Protein AF-0000000074026902 (afdb_homodimer)

Structure (mmCIF, N/CA/C/O backbone):
data_AF-0000000074026902-model_v1
#
loop_
_entity.id
_entity.type
_entity.pdbx_description
1 polymer 'adenosylhomocysteine nucleosidase'
#
loop_
_atom_site.group_PDB
_atom_site.id
_atom_site.type_symbol
_atom_site.label_atom_id
_atom_site.label_alt_id
_atom_site.label_comp_id
_atom_site.label_asym_id
_atom_site.label_entity_id
_atom_site.label_seq_id
_atom_site.pdbx_PDB_ins_code
_atom_site.Cartn_x
_atom_site.Cartn_y
_atom_site.Cartn_z
_atom_site.occupancy
_atom_site.B_iso_or_equiv
_atom_site.auth_seq_id
_atom_site.auth_comp_id
_atom_site.auth_asym_id
_atom_site.auth_atom_id
_atom_site.pdbx_PDB_model_num
ATOM 1 N N . MET A 1 1 ? 23.031 -9.477 -17.672 1 60.06 1 MET A N 1
ATOM 2 C CA . MET A 1 1 ? 21.719 -10.047 -18 1 60.06 1 MET A CA 1
ATOM 3 C C . MET A 1 1 ? 20.625 -9.453 -17.109 1 60.06 1 MET A C 1
ATOM 5 O O . MET A 1 1 ? 20.891 -9.055 -15.969 1 60.06 1 MET A O 1
ATOM 9 N N . SER A 1 2 ? 19.344 -9.203 -17.641 1 88.31 2 SER A N 1
ATOM 10 C CA . SER A 1 2 ? 18.25 -8.547 -16.922 1 88.31 2 SER A CA 1
ATOM 11 C C . SER A 1 2 ? 17.766 -9.414 -15.758 1 88.31 2 SER A C 1
ATOM 13 O O . SER A 1 2 ? 17.797 -10.641 -15.844 1 88.31 2 SER A O 1
ATOM 15 N N . ARG A 1 3 ? 17.672 -9.008 -14.617 1 96.31 3 ARG A N 1
ATOM 16 C CA . ARG A 1 3 ? 17.234 -9.703 -13.414 1 96.31 3 ARG A CA 1
ATOM 17 C C . ARG A 1 3 ? 15.727 -9.594 -13.234 1 96.31 3 ARG A C 1
ATOM 19 O O . ARG A 1 3 ? 15.164 -8.508 -13.32 1 96.31 3 ARG A O 1
ATOM 26 N N . VAL A 1 4 ? 15.062 -10.758 -13.07 1 98.62 4 VAL A N 1
ATOM 27 C CA . VAL A 1 4 ? 13.609 -10.828 -12.898 1 98.62 4 VAL A CA 1
ATOM 28 C C . VAL A 1 4 ? 13.266 -10.883 -11.414 1 98.62 4 VAL A C 1
ATOM 30 O O . VAL A 1 4 ? 13.852 -11.664 -10.664 1 98.62 4 VAL A O 1
ATOM 33 N N . GLY A 1 5 ? 12.43 -9.984 -10.953 1 98.88 5 GLY A N 1
ATOM 34 C CA . GLY A 1 5 ? 11.875 -10.109 -9.617 1 98.88 5 GLY A CA 1
ATOM 35 C C . GLY A 1 5 ? 10.641 -10.992 -9.555 1 98.88 5 GLY A C 1
ATOM 36 O O . GLY A 1 5 ? 9.703 -10.805 -10.328 1 98.88 5 GLY A O 1
ATOM 37 N N . ILE A 1 6 ? 10.633 -11.992 -8.703 1 98.88 6 ILE A N 1
ATOM 38 C CA . ILE A 1 6 ? 9.492 -12.883 -8.508 1 98.88 6 ILE A CA 1
ATOM 39 C C . ILE A 1 6 ? 8.953 -12.727 -7.086 1 98.88 6 ILE A C 1
ATOM 41 O O . ILE A 1 6 ? 9.68 -12.922 -6.113 1 98.88 6 ILE A O 1
ATOM 45 N N . ILE A 1 7 ? 7.68 -12.414 -6.98 1 98.94 7 ILE A N 1
ATOM 46 C CA . ILE A 1 7 ? 7.062 -12.094 -5.695 1 98.94 7 ILE A CA 1
ATOM 47 C C . ILE A 1 7 ? 5.945 -13.086 -5.398 1 98.94 7 ILE A C 1
ATOM 49 O O . ILE A 1 7 ? 5.086 -13.336 -6.246 1 98.94 7 ILE A O 1
ATOM 53 N N . GLY A 1 8 ? 5.902 -13.633 -4.254 1 98.81 8 GLY A N 1
ATOM 54 C CA . GLY A 1 8 ? 4.766 -14.289 -3.627 1 98.81 8 GLY A CA 1
ATOM 55 C C . GLY A 1 8 ? 4.438 -13.734 -2.254 1 98.81 8 GLY A C 1
ATOM 56 O O . GLY A 1 8 ? 5.324 -13.25 -1.547 1 98.81 8 GLY A O 1
ATOM 57 N N . ALA A 1 9 ? 3.184 -13.836 -1.858 1 98.5 9 ALA A N 1
ATOM 58 C CA . ALA A 1 9 ? 2.768 -13.219 -0.602 1 98.5 9 ALA A CA 1
ATOM 59 C C . ALA A 1 9 ? 3.018 -14.156 0.577 1 98.5 9 ALA A C 1
ATOM 61 O O . ALA A 1 9 ? 3.273 -13.703 1.695 1 98.5 9 ALA A O 1
ATOM 62 N N . MET A 1 10 ? 2.939 -15.391 0.322 1 97.75 10 MET A N 1
ATOM 63 C CA . MET A 1 10 ? 2.994 -16.391 1.389 1 97.75 10 MET A CA 1
ATOM 64 C C . MET A 1 10 ? 4.07 -17.438 1.106 1 97.75 10 MET A C 1
ATOM 66 O O . MET A 1 10 ? 4.469 -17.625 -0.044 1 97.75 10 MET A O 1
ATOM 70 N N . ASP A 1 11 ? 4.48 -18.141 2.162 1 96.75 11 ASP A N 1
ATOM 71 C CA . ASP A 1 11 ? 5.484 -19.188 2.012 1 96.75 11 ASP A CA 1
ATOM 72 C C . ASP A 1 11 ? 5.016 -20.266 1.041 1 96.75 11 ASP A C 1
ATOM 74 O O . ASP A 1 11 ? 5.797 -20.75 0.228 1 96.75 11 ASP A O 1
ATOM 78 N N . GLU A 1 12 ? 3.773 -20.578 1.116 1 93.94 12 GLU A N 1
ATOM 79 C CA . GLU A 1 12 ? 3.174 -21.594 0.251 1 93.94 12 GLU A CA 1
ATOM 80 C C . GLU A 1 12 ? 3.395 -21.25 -1.222 1 93.94 12 GLU A C 1
ATOM 82 O O . GLU A 1 12 ? 3.488 -22.156 -2.061 1 93.94 12 GLU A O 1
ATOM 87 N N . GLU A 1 13 ? 3.57 -19.969 -1.509 1 95.19 13 GLU A N 1
ATOM 88 C CA . GLU A 1 13 ? 3.629 -19.516 -2.896 1 95.19 13 GLU A CA 1
ATOM 89 C C . GLU A 1 13 ? 5.07 -19.438 -3.391 1 95.19 13 GLU A C 1
ATOM 91 O O . GLU A 1 13 ? 5.316 -19.406 -4.598 1 95.19 13 GLU A O 1
ATOM 96 N N . ILE A 1 14 ? 6.062 -19.438 -2.51 1 96.69 14 ILE A N 1
ATOM 97 C CA . ILE A 1 14 ? 7.406 -19.188 -3.021 1 96.69 14 ILE A CA 1
ATOM 98 C C . ILE A 1 14 ? 8.312 -20.375 -2.703 1 96.69 14 ILE A C 1
ATOM 100 O O . ILE A 1 14 ? 9.406 -20.484 -3.268 1 96.69 14 ILE A O 1
ATOM 104 N N . GLU A 1 15 ? 7.902 -21.219 -1.775 1 95.06 15 GLU A N 1
ATOM 105 C CA . GLU A 1 15 ? 8.781 -22.266 -1.248 1 95.06 15 GLU A CA 1
ATOM 106 C C . GLU A 1 15 ? 9.273 -23.188 -2.359 1 95.06 15 GLU A C 1
ATOM 108 O O . GLU A 1 15 ? 10.461 -23.5 -2.432 1 95.06 15 GLU A O 1
ATOM 113 N N . ILE A 1 16 ? 8.445 -23.641 -3.164 1 92.31 16 ILE A N 1
ATOM 114 C CA . ILE A 1 16 ? 8.797 -24.578 -4.223 1 92.31 16 ILE A CA 1
ATOM 115 C C . ILE A 1 16 ? 9.789 -23.922 -5.18 1 92.31 16 ILE A C 1
ATOM 117 O O . ILE A 1 16 ? 10.727 -24.578 -5.656 1 92.31 16 ILE A O 1
ATOM 121 N N . LEU A 1 17 ? 9.539 -22.625 -5.582 1 97.25 17 LEU A N 1
ATOM 122 C CA . LEU A 1 17 ? 10.477 -21.906 -6.434 1 97.25 17 LEU A CA 1
ATOM 123 C C . LEU A 1 17 ? 11.844 -21.812 -5.77 1 97.25 17 LEU A C 1
ATOM 125 O O . LEU A 1 17 ? 12.875 -22 -6.426 1 97.25 17 LEU A O 1
ATOM 129 N N . LYS A 1 18 ? 11.797 -21.531 -4.508 1 97.75 18 LYS A N 1
ATOM 130 C CA . LYS A 1 18 ? 13.031 -21.406 -3.736 1 97.75 18 LYS A CA 1
ATOM 131 C C . LYS A 1 18 ? 13.836 -22.703 -3.773 1 97.75 18 LYS A C 1
ATOM 133 O O . LYS A 1 18 ? 15.062 -22.672 -3.938 1 97.75 18 LYS A O 1
ATOM 138 N N . GLU A 1 19 ? 13.164 -23.797 -3.699 1 96.31 19 GLU A N 1
ATOM 139 C CA . GLU A 1 19 ? 13.805 -25.109 -3.684 1 96.31 19 GLU A CA 1
ATOM 140 C C . GLU A 1 19 ? 14.469 -25.406 -5.023 1 96.31 19 GLU A C 1
ATOM 142 O O . GLU A 1 19 ? 15.453 -26.141 -5.078 1 96.31 19 GLU A O 1
ATOM 147 N N . GLU A 1 20 ? 14.016 -24.844 -6.074 1 95.62 20 GLU A N 1
ATOM 148 C CA . GLU A 1 20 ? 14.516 -25.109 -7.418 1 95.62 20 GLU A CA 1
ATOM 149 C C . GLU A 1 20 ? 15.602 -24.125 -7.816 1 95.62 20 GLU A C 1
ATOM 151 O O . GLU A 1 20 ? 16.25 -24.281 -8.859 1 95.62 20 GLU A O 1
ATOM 156 N N . MET A 1 21 ? 15.859 -23.172 -7.016 1 96.75 21 MET A N 1
ATOM 157 C CA . MET A 1 21 ? 16.766 -22.078 -7.316 1 96.75 21 MET A CA 1
ATOM 158 C C . MET A 1 21 ? 18.203 -22.438 -6.941 1 96.75 21 MET A C 1
ATOM 160 O O . MET A 1 21 ? 18.422 -23.188 -5.992 1 96.75 21 MET A O 1
ATOM 164 N N . ASN A 1 22 ? 19.141 -21.969 -7.75 1 98.06 22 ASN A N 1
ATOM 165 C CA . ASN A 1 22 ? 20.531 -21.828 -7.297 1 98.06 22 ASN A CA 1
ATOM 166 C C . ASN A 1 22 ? 20.766 -20.484 -6.617 1 98.06 22 ASN A C 1
ATOM 168 O O . ASN A 1 22 ? 21.062 -19.5 -7.277 1 98.06 22 ASN A O 1
ATOM 172 N N . ILE A 1 23 ? 20.672 -20.469 -5.289 1 98.44 23 ILE A N 1
ATOM 173 C CA . ILE A 1 23 ? 20.75 -19.234 -4.52 1 98.44 23 ILE A CA 1
ATOM 174 C C . ILE A 1 23 ? 22.219 -18.812 -4.355 1 98.44 23 ILE A C 1
ATOM 176 O O . ILE A 1 23 ? 23.031 -19.594 -3.85 1 98.44 23 ILE A O 1
ATOM 180 N N . LYS A 1 24 ? 22.516 -17.625 -4.703 1 98.5 24 LYS A N 1
ATOM 181 C CA . LYS A 1 24 ? 23.891 -17.125 -4.617 1 98.5 24 LYS A CA 1
ATOM 182 C C . LYS A 1 24 ? 24.047 -16.188 -3.424 1 98.5 24 LYS A C 1
ATOM 184 O O . LYS A 1 24 ? 25.141 -16.078 -2.854 1 98.5 24 LYS A O 1
ATOM 189 N N . GLU A 1 25 ? 22.984 -15.484 -3.119 1 98.5 25 GLU A N 1
ATOM 190 C CA . GLU A 1 25 ? 23.016 -14.492 -2.047 1 98.5 25 GLU A CA 1
ATOM 191 C C . GLU A 1 25 ? 21.641 -14.312 -1.418 1 98.5 25 GLU A C 1
ATOM 193 O O . GLU A 1 25 ? 20.625 -14.422 -2.104 1 98.5 25 GLU A O 1
ATOM 198 N N . ILE A 1 26 ? 21.625 -14.164 -0.133 1 98.75 26 ILE A N 1
ATOM 199 C CA . ILE A 1 26 ? 20.406 -13.758 0.571 1 98.75 26 ILE A CA 1
ATOM 200 C C . ILE A 1 26 ? 20.609 -12.367 1.179 1 98.75 26 ILE A C 1
ATOM 202 O O . ILE A 1 26 ? 21.547 -12.148 1.945 1 98.75 26 ILE A O 1
ATOM 206 N N . VAL A 1 27 ? 19.766 -11.422 0.8 1 98.62 27 VAL A N 1
ATOM 207 C CA . VAL A 1 27 ? 19.797 -10.07 1.352 1 98.62 27 VAL A CA 1
ATOM 208 C C . VAL A 1 27 ? 18.531 -9.812 2.162 1 98.62 27 VAL A C 1
ATOM 210 O O . VAL A 1 27 ? 17.422 -10.055 1.687 1 98.62 27 VAL A O 1
ATOM 213 N N . SER A 1 28 ? 18.703 -9.328 3.377 1 98.69 28 SER A N 1
ATOM 214 C CA . SER A 1 28 ? 17.562 -9.023 4.23 1 98.69 28 SER A CA 1
ATOM 215 C C . SER A 1 28 ? 17.312 -7.523 4.32 1 98.69 28 SER A C 1
ATOM 217 O O . SER A 1 28 ? 18.219 -6.766 4.676 1 98.69 28 SER A O 1
ATOM 219 N N . MET A 1 29 ? 16.188 -7.082 3.895 1 98.56 29 MET A N 1
ATOM 220 C CA . MET A 1 29 ? 15.734 -5.695 3.969 1 98.56 29 MET A CA 1
ATOM 221 C C . MET A 1 29 ? 14.258 -5.621 4.34 1 98.56 29 MET A C 1
ATOM 223 O O . MET A 1 29 ? 13.453 -6.434 3.875 1 98.56 29 MET A O 1
ATOM 227 N N . ALA A 1 30 ? 13.852 -4.656 5.164 1 98.56 30 ALA A N 1
ATOM 228 C CA . ALA A 1 30 ? 12.453 -4.387 5.5 1 98.56 30 ALA A CA 1
ATOM 229 C C . ALA A 1 30 ? 11.758 -5.648 5.992 1 98.56 30 ALA A C 1
ATOM 231 O O . ALA A 1 30 ? 10.641 -5.961 5.559 1 98.56 30 ALA A O 1
ATOM 232 N N . ASN A 1 31 ? 12.414 -6.418 6.715 1 98 31 ASN A N 1
ATOM 233 C CA . ASN A 1 31 ? 11.914 -7.633 7.344 1 98 31 ASN A CA 1
ATOM 234 C C . ASN A 1 31 ? 11.578 -8.703 6.312 1 98 31 ASN A C 1
ATOM 236 O O . ASN A 1 31 ? 10.648 -9.492 6.508 1 98 31 ASN A O 1
ATOM 240 N N . MET A 1 32 ? 12.211 -8.641 5.141 1 98.62 32 MET A N 1
ATOM 241 C CA . MET A 1 32 ? 12.055 -9.648 4.098 1 98.62 32 MET A CA 1
ATOM 242 C C . MET A 1 32 ? 13.406 -10.203 3.658 1 98.62 32 MET A C 1
ATOM 244 O O . MET A 1 32 ? 14.391 -9.469 3.623 1 98.62 32 MET A O 1
ATOM 248 N N . ASP A 1 33 ? 13.43 -11.43 3.346 1 98.69 33 ASP A N 1
ATOM 249 C CA . ASP A 1 33 ? 14.602 -12.055 2.73 1 98.69 33 ASP A CA 1
ATOM 250 C C . ASP A 1 33 ? 14.461 -12.109 1.212 1 98.69 33 ASP A C 1
ATOM 252 O O . ASP A 1 33 ? 13.477 -12.648 0.695 1 98.69 33 ASP A O 1
ATOM 256 N N . PHE A 1 34 ? 15.406 -11.531 0.561 1 98.88 34 PHE A N 1
ATOM 257 C CA . PHE A 1 34 ? 15.484 -11.594 -0.895 1 98.88 34 PHE A CA 1
ATOM 258 C C . PHE A 1 34 ? 16.516 -12.625 -1.34 1 98.88 34 PHE A C 1
ATOM 260 O O . PHE A 1 34 ? 17.703 -12.492 -1.047 1 98.88 34 PHE A O 1
ATOM 267 N N . TYR A 1 35 ? 16.078 -13.633 -2.037 1 98.88 35 TYR A N 1
ATOM 268 C CA . TYR A 1 35 ? 16.938 -14.695 -2.539 1 98.88 35 TYR A CA 1
ATOM 269 C C . TYR A 1 35 ? 17.422 -14.383 -3.947 1 98.88 35 TYR A C 1
ATOM 271 O O . TYR A 1 35 ? 16.656 -14.469 -4.91 1 98.88 35 TYR A O 1
ATOM 279 N N . ILE A 1 36 ? 18.672 -14.055 -4.039 1 98.75 36 ILE A N 1
ATOM 280 C CA . ILE A 1 36 ? 19.281 -13.664 -5.309 1 98.75 36 ILE A CA 1
ATOM 281 C C . ILE A 1 36 ? 20.016 -14.859 -5.91 1 98.75 36 ILE A C 1
ATOM 283 O O . ILE A 1 36 ? 20.844 -15.484 -5.238 1 98.75 36 ILE A O 1
ATOM 287 N N . GLY A 1 37 ? 19.719 -15.188 -7.137 1 98.31 37 GLY A N 1
ATOM 288 C CA . GLY A 1 37 ? 20.375 -16.312 -7.785 1 98.31 37 GLY A CA 1
ATOM 289 C C . GLY A 1 37 ? 19.828 -16.609 -9.172 1 98.31 37 GLY A C 1
ATOM 290 O O . GLY A 1 37 ? 19.609 -15.68 -9.961 1 98.31 37 GLY A O 1
ATOM 291 N N . GLU A 1 38 ? 19.734 -17.953 -9.438 1 97.88 38 GLU A N 1
ATOM 292 C CA . GLU A 1 38 ? 19.312 -18.375 -10.773 1 97.88 38 GLU A CA 1
ATOM 293 C C . GLU A 1 38 ? 18.219 -19.438 -10.688 1 97.88 38 GLU A C 1
ATOM 295 O O . GLU A 1 38 ? 18.234 -20.297 -9.789 1 97.88 38 GLU A O 1
ATOM 300 N N . LEU A 1 39 ? 17.328 -19.328 -11.586 1 96.62 39 LEU A N 1
ATOM 301 C CA . LEU A 1 39 ? 16.312 -20.344 -11.844 1 96.62 39 LEU A CA 1
ATOM 302 C C . LEU A 1 39 ? 16.156 -20.594 -13.336 1 96.62 39 LEU A C 1
ATOM 304 O O . LEU A 1 39 ? 15.883 -19.672 -14.102 1 96.62 39 LEU A O 1
ATOM 308 N N . ASN A 1 40 ? 16.406 -21.781 -13.82 1 92.31 40 ASN A N 1
ATOM 309 C CA . ASN A 1 40 ? 16.406 -22.125 -15.234 1 92.31 40 ASN A CA 1
ATOM 310 C C . ASN A 1 40 ? 17.312 -21.219 -16.047 1 92.31 40 ASN A C 1
ATOM 312 O O . ASN A 1 40 ? 16.891 -20.672 -17.078 1 92.31 40 ASN A O 1
ATOM 316 N N . GLN A 1 41 ? 18.453 -20.906 -15.5 1 91.44 41 GLN A N 1
ATOM 317 C CA . GLN A 1 41 ? 19.531 -20.156 -16.141 1 91.44 41 GLN A CA 1
ATOM 318 C C . GLN A 1 41 ? 19.156 -18.672 -16.281 1 91.44 41 GLN A C 1
ATOM 320 O O . GLN A 1 41 ? 19.766 -17.953 -17.062 1 91.44 41 GLN A O 1
ATOM 325 N N . ARG A 1 42 ? 18.156 -18.312 -15.57 1 95.75 42 ARG A N 1
ATOM 326 C CA . ARG A 1 42 ? 17.766 -16.906 -15.539 1 95.75 42 ARG A CA 1
ATOM 327 C C . ARG A 1 42 ? 18.109 -16.266 -14.203 1 95.75 42 ARG A C 1
ATOM 329 O O . ARG A 1 42 ? 17.922 -16.891 -13.148 1 95.75 42 ARG A O 1
ATOM 336 N N . ASN A 1 43 ? 18.672 -15.109 -14.242 1 97.75 43 ASN A N 1
ATOM 337 C CA . ASN A 1 43 ? 18.922 -14.352 -13.016 1 97.75 43 ASN A CA 1
ATOM 338 C C . ASN A 1 43 ? 17.625 -13.844 -12.398 1 97.75 43 ASN A C 1
ATOM 340 O O . ASN A 1 43 ? 16.875 -13.094 -13.031 1 97.75 43 ASN A O 1
ATOM 344 N N . ILE A 1 44 ? 17.406 -14.25 -11.133 1 98.5 44 ILE A N 1
ATOM 345 C CA . ILE A 1 44 ? 16.156 -13.828 -10.508 1 98.5 44 ILE A CA 1
ATOM 346 C C . ILE A 1 44 ? 16.422 -13.359 -9.086 1 98.5 44 ILE A C 1
ATOM 348 O O . ILE A 1 44 ? 17.484 -13.617 -8.523 1 98.5 44 ILE A O 1
ATOM 352 N N . VAL A 1 45 ? 15.508 -12.586 -8.531 1 98.88 45 VAL A N 1
ATOM 353 C CA . VAL A 1 45 ? 15.336 -12.328 -7.105 1 98.88 45 VAL A CA 1
ATOM 354 C C . VAL A 1 45 ? 13.969 -12.82 -6.652 1 98.88 45 VAL A C 1
ATOM 356 O O . VAL A 1 45 ? 12.938 -12.367 -7.16 1 98.88 45 VAL A O 1
ATOM 359 N N . LEU A 1 46 ? 13.945 -13.781 -5.762 1 98.88 46 LEU A N 1
ATOM 360 C CA . LEU A 1 46 ? 12.711 -14.344 -5.215 1 98.88 46 LEU A CA 1
ATOM 361 C C . LEU A 1 46 ? 12.438 -13.805 -3.816 1 98.88 46 LEU A C 1
ATOM 363 O O . LEU A 1 46 ? 13.352 -13.695 -2.996 1 98.88 46 LEU A O 1
ATOM 367 N N . VAL A 1 47 ? 11.141 -13.492 -3.562 1 98.94 47 VAL A N 1
ATOM 368 C CA . VAL A 1 47 ? 10.867 -12.906 -2.252 1 98.94 47 VAL A CA 1
ATOM 369 C C . VAL A 1 47 ? 9.43 -13.219 -1.842 1 98.94 47 VAL A C 1
ATOM 371 O O . VAL A 1 47 ? 8.531 -13.258 -2.686 1 98.94 47 VAL A O 1
ATOM 374 N N . ARG A 1 48 ? 9.234 -13.461 -0.554 1 98.81 48 ARG A N 1
ATOM 375 C CA . ARG A 1 48 ? 7.93 -13.438 0.093 1 98.81 48 ARG A CA 1
ATOM 376 C C . ARG A 1 48 ? 7.613 -12.047 0.64 1 98.81 48 ARG A C 1
ATOM 378 O O . ARG A 1 48 ? 8.219 -11.609 1.623 1 98.81 48 ARG A O 1
ATOM 385 N N . CYS A 1 49 ? 6.656 -11.438 0.069 1 98.75 49 CYS A N 1
ATOM 386 C CA . CYS A 1 49 ? 6.484 -10.023 0.387 1 98.75 49 CYS A CA 1
ATOM 387 C C . CYS A 1 49 ? 5.598 -9.844 1.612 1 98.75 49 CYS A C 1
ATOM 389 O O . CYS A 1 49 ? 5.566 -8.766 2.209 1 98.75 49 CYS A O 1
ATOM 391 N N . GLY A 1 50 ? 4.812 -10.891 2.021 1 98.56 50 GLY A N 1
ATOM 392 C CA . GLY A 1 50 ? 3.781 -10.727 3.035 1 98.56 50 GLY A CA 1
ATOM 393 C C . GLY A 1 50 ? 2.424 -10.375 2.457 1 98.56 50 GLY A C 1
ATOM 394 O O . GLY A 1 50 ? 2.311 -10.07 1.268 1 98.56 50 GLY A O 1
ATOM 395 N N . ILE A 1 51 ? 1.438 -10.391 3.301 1 98.81 51 ILE A N 1
ATOM 396 C CA . ILE A 1 51 ? 0.058 -10.281 2.844 1 98.81 51 ILE A CA 1
ATOM 397 C C . ILE A 1 51 ? -0.37 -8.812 2.85 1 98.81 51 ILE A C 1
ATOM 399 O O . ILE A 1 51 ? -0.066 -8.078 3.789 1 98.81 51 ILE A O 1
ATOM 403 N N . GLY A 1 52 ? -1.037 -8.406 1.786 1 98.88 52 GLY A N 1
ATOM 404 C CA . GLY A 1 52 ? -1.646 -7.082 1.77 1 98.88 52 GLY A CA 1
ATOM 405 C C . GLY A 1 52 ? -0.942 -6.113 0.841 1 98.88 52 GLY A C 1
ATOM 406 O O . GLY A 1 52 ? 0.215 -6.328 0.472 1 98.88 52 GLY A O 1
ATOM 407 N N . LYS A 1 53 ? -1.613 -4.992 0.545 1 98.94 53 LYS A N 1
ATOM 408 C CA . LYS A 1 53 ? -1.189 -4.027 -0.465 1 98.94 53 LYS A CA 1
ATOM 409 C C . LYS A 1 53 ? 0.08 -3.301 -0.031 1 98.94 53 LYS A C 1
ATOM 411 O O . LYS A 1 53 ? 0.996 -3.107 -0.833 1 98.94 53 LYS A O 1
ATOM 416 N N . VAL A 1 54 ? 0.17 -2.934 1.271 1 98.94 54 VAL A N 1
ATOM 417 C CA . VAL A 1 54 ? 1.312 -2.15 1.729 1 98.94 54 VAL A CA 1
ATOM 418 C C . VAL A 1 54 ? 2.576 -3.01 1.693 1 98.94 54 VAL A C 1
ATOM 420 O O . VAL A 1 54 ? 3.609 -2.582 1.175 1 98.94 54 VAL A O 1
ATOM 423 N N . ASN A 1 55 ? 2.494 -4.238 2.18 1 98.94 55 ASN A N 1
ATOM 424 C CA . ASN A 1 55 ? 3.631 -5.152 2.1 1 98.94 55 ASN A CA 1
ATOM 425 C C . ASN A 1 55 ? 4.09 -5.352 0.658 1 98.94 55 ASN A C 1
ATOM 427 O O . ASN A 1 55 ? 5.285 -5.312 0.37 1 98.94 55 ASN A O 1
ATOM 431 N N . ALA A 1 56 ? 3.146 -5.574 -0.209 1 98.94 56 ALA A N 1
ATOM 432 C CA . ALA A 1 56 ? 3.449 -5.82 -1.617 1 98.94 56 ALA A CA 1
ATOM 433 C C . ALA A 1 56 ? 4.129 -4.609 -2.252 1 98.94 56 ALA A C 1
ATOM 435 O O . ALA A 1 56 ? 5.07 -4.758 -3.033 1 98.94 56 ALA A O 1
ATOM 436 N N . ALA A 1 57 ? 3.621 -3.404 -1.898 1 98.94 57 ALA A N 1
ATOM 437 C CA . ALA A 1 57 ? 4.172 -2.172 -2.455 1 98.94 57 ALA A CA 1
ATOM 438 C C . ALA A 1 57 ? 5.613 -1.96 -1.997 1 98.94 57 ALA A C 1
ATOM 440 O O . ALA A 1 57 ? 6.488 -1.652 -2.807 1 98.94 57 ALA A O 1
ATOM 441 N N . VAL A 1 58 ? 5.871 -2.137 -0.703 1 98.94 58 VAL A N 1
ATOM 442 C CA . VAL A 1 58 ? 7.207 -1.968 -0.141 1 98.94 58 VAL A CA 1
ATOM 443 C C . VAL A 1 58 ? 8.172 -2.947 -0.802 1 98.94 58 VAL A C 1
ATOM 445 O O . VAL A 1 58 ? 9.242 -2.553 -1.274 1 98.94 58 VAL A O 1
ATOM 448 N N . CYS A 1 59 ? 7.773 -4.191 -0.911 1 98.94 59 CYS A N 1
ATOM 449 C CA . CYS A 1 59 ? 8.578 -5.25 -1.504 1 98.94 59 CYS A CA 1
ATOM 450 C C . CYS A 1 59 ? 8.922 -4.93 -2.955 1 98.94 59 CYS A C 1
ATOM 452 O O . CYS A 1 59 ? 10.078 -5.012 -3.357 1 98.94 59 CYS A O 1
ATOM 454 N N . THR A 1 60 ? 7.895 -4.574 -3.709 1 98.94 60 THR A N 1
ATOM 455 C CA . THR A 1 60 ? 8.078 -4.281 -5.129 1 98.94 60 THR A CA 1
ATOM 456 C C . THR A 1 60 ? 9.031 -3.109 -5.32 1 98.94 60 THR A C 1
ATOM 458 O O . THR A 1 60 ? 9.914 -3.154 -6.184 1 98.94 60 THR A O 1
ATOM 461 N N . GLN A 1 61 ? 8.891 -2.094 -4.484 1 98.94 61 GLN A N 1
ATOM 462 C CA . GLN A 1 61 ? 9.75 -0.92 -4.605 1 98.94 61 GLN A CA 1
ATOM 463 C C . GLN A 1 61 ? 11.203 -1.266 -4.289 1 98.94 61 GLN A C 1
ATOM 465 O O . GLN A 1 61 ? 12.125 -0.72 -4.902 1 98.94 61 GLN A O 1
ATOM 470 N N . ILE A 1 62 ? 11.445 -2.152 -3.334 1 98.94 62 ILE A N 1
ATOM 471 C CA . ILE A 1 62 ? 12.797 -2.588 -3.012 1 98.94 62 ILE A CA 1
ATOM 472 C C . ILE A 1 62 ? 13.398 -3.328 -4.203 1 98.94 62 ILE A C 1
ATOM 474 O O . ILE A 1 62 ? 14.539 -3.059 -4.602 1 98.94 62 ILE A O 1
ATOM 478 N N . LEU A 1 63 ? 12.625 -4.254 -4.781 1 98.94 63 LEU A N 1
ATOM 479 C CA . LEU A 1 63 ? 13.094 -5.012 -5.938 1 98.94 63 LEU A CA 1
ATOM 480 C C . LEU A 1 63 ? 13.539 -4.078 -7.059 1 98.94 63 LEU A C 1
ATOM 482 O O . LEU A 1 63 ? 14.586 -4.289 -7.668 1 98.94 63 LEU A O 1
ATOM 486 N N . ILE A 1 64 ? 12.766 -3.025 -7.293 1 98.81 64 ILE A N 1
ATOM 487 C CA . ILE A 1 64 ? 13.023 -2.111 -8.406 1 98.81 64 ILE A CA 1
ATOM 488 C C . ILE A 1 64 ? 14.148 -1.15 -8.031 1 98.81 64 ILE A C 1
ATOM 490 O O . ILE A 1 64 ? 15.133 -1.033 -8.766 1 98.81 64 ILE A O 1
ATOM 494 N N . GLY A 1 65 ? 14.062 -0.512 -6.883 1 98.44 65 GLY A N 1
ATOM 495 C CA . GLY A 1 65 ? 14.914 0.613 -6.547 1 98.44 65 GLY A CA 1
ATOM 496 C C . GLY A 1 65 ? 16.25 0.192 -5.938 1 98.44 65 GLY A C 1
ATOM 497 O O . GLY A 1 65 ? 17.234 0.909 -6.055 1 98.44 65 GLY A O 1
ATOM 498 N N . GLN A 1 66 ? 16.297 -0.927 -5.262 1 98.5 66 GLN A N 1
ATOM 499 C CA . GLN A 1 66 ? 17.5 -1.298 -4.527 1 98.5 66 GLN A CA 1
ATOM 500 C C . GLN A 1 66 ? 18.156 -2.535 -5.133 1 98.5 66 GLN A C 1
ATOM 502 O O . GLN A 1 66 ? 19.359 -2.744 -4.98 1 98.5 66 GLN A O 1
ATOM 507 N N . LEU A 1 67 ? 17.344 -3.373 -5.812 1 98.62 67 LEU A N 1
ATOM 508 C CA . LEU A 1 67 ? 17.906 -4.605 -6.348 1 98.62 67 LEU A CA 1
ATOM 509 C C . LEU A 1 67 ? 17.906 -4.59 -7.871 1 98.62 67 LEU A C 1
ATOM 511 O O . LEU A 1 67 ? 18.359 -5.547 -8.508 1 98.62 67 LEU A O 1
ATOM 515 N N . ASP A 1 68 ? 17.344 -3.57 -8.508 1 97.88 68 ASP A N 1
ATOM 516 C CA . ASP A 1 68 ? 17.469 -3.227 -9.914 1 97.88 68 ASP A CA 1
ATOM 517 C C . ASP A 1 68 ? 16.891 -4.332 -10.805 1 97.88 68 ASP A C 1
ATOM 519 O O . ASP A 1 68 ? 17.531 -4.754 -11.773 1 97.88 68 ASP A O 1
ATOM 523 N N . VAL A 1 69 ? 15.805 -4.859 -10.477 1 98.62 69 VAL A N 1
ATOM 524 C CA . VAL A 1 69 ? 15.164 -5.84 -11.344 1 98.62 69 VAL A CA 1
ATOM 525 C C . VAL A 1 69 ? 14.578 -5.141 -12.57 1 98.62 69 VAL A C 1
ATOM 527 O O . VAL A 1 69 ? 14.242 -3.953 -12.516 1 98.62 69 VAL A O 1
ATOM 530 N N . SER A 1 70 ? 14.422 -5.891 -13.633 1 97.69 70 SER A N 1
ATOM 531 C CA . SER A 1 70 ? 13.984 -5.293 -14.891 1 97.69 70 SER A CA 1
ATOM 532 C C . SER A 1 70 ? 12.516 -5.586 -15.164 1 97.69 70 SER A C 1
ATOM 534 O O . SER A 1 70 ? 11.891 -4.938 -16 1 97.69 70 SER A O 1
ATOM 536 N N . CYS A 1 71 ? 11.969 -6.555 -14.508 1 98.44 71 CYS A N 1
ATOM 537 C CA . CYS A 1 71 ? 10.547 -6.875 -14.586 1 98.44 71 CYS A CA 1
ATOM 538 C C . CYS A 1 71 ? 10.094 -7.641 -13.352 1 98.44 71 CYS A C 1
ATOM 540 O O . CYS A 1 71 ? 10.922 -8.125 -12.578 1 98.44 71 CYS A O 1
ATOM 542 N N . ILE A 1 72 ? 8.805 -7.707 -13.18 1 98.88 72 ILE A N 1
ATOM 543 C CA . ILE A 1 72 ? 8.234 -8.336 -11.992 1 98.88 72 ILE A CA 1
ATOM 544 C C . ILE A 1 72 ? 7.234 -9.406 -12.414 1 98.88 72 ILE A C 1
ATOM 546 O O . ILE A 1 72 ? 6.387 -9.172 -13.273 1 98.88 72 ILE A O 1
ATOM 550 N N . ILE A 1 73 ? 7.363 -10.57 -11.883 1 98.88 73 ILE A N 1
ATOM 551 C CA . ILE A 1 73 ? 6.363 -11.633 -11.953 1 98.88 73 ILE A CA 1
ATOM 552 C C . ILE A 1 73 ? 5.785 -11.891 -10.562 1 98.88 73 ILE A C 1
ATOM 554 O O . ILE A 1 73 ? 6.523 -12.164 -9.617 1 98.88 73 ILE A O 1
ATOM 558 N N . ASN A 1 74 ? 4.531 -11.734 -10.438 1 98.94 74 ASN A N 1
ATOM 559 C CA . ASN A 1 74 ? 3.842 -12.102 -9.203 1 98.94 74 ASN A CA 1
ATOM 560 C C . ASN A 1 74 ? 3.107 -13.43 -9.352 1 98.94 74 ASN A C 1
ATOM 562 O O . ASN A 1 74 ? 2.348 -13.625 -10.305 1 98.94 74 ASN A O 1
ATOM 566 N N . THR A 1 75 ? 3.383 -14.312 -8.477 1 98.75 75 THR A N 1
ATOM 567 C CA . THR A 1 75 ? 2.781 -15.641 -8.492 1 98.75 75 THR A CA 1
ATOM 568 C C . THR A 1 75 ? 2.01 -15.906 -7.203 1 98.75 75 THR A C 1
ATOM 570 O O . THR A 1 75 ? 2.416 -15.461 -6.129 1 98.75 75 THR A O 1
ATOM 573 N N . GLY A 1 76 ? 0.913 -16.578 -7.34 1 98.38 76 GLY A N 1
ATOM 574 C CA . GLY A 1 76 ? 0.135 -16.906 -6.156 1 98.38 76 GLY A CA 1
ATOM 575 C C . GLY A 1 76 ? -1.253 -17.422 -6.48 1 98.38 76 GLY A C 1
ATOM 576 O O . GLY A 1 76 ? -1.473 -18.016 -7.543 1 98.38 76 GLY A O 1
ATOM 577 N N . VAL A 1 77 ? -2.186 -17.328 -5.473 1 98.69 77 VAL A N 1
ATOM 578 C CA . VAL A 1 77 ? -3.529 -17.891 -5.582 1 98.69 77 VAL A CA 1
ATOM 579 C C . VAL A 1 77 ? -4.562 -16.766 -5.5 1 98.69 77 VAL A C 1
ATOM 581 O O . VAL A 1 77 ? -4.227 -15.633 -5.141 1 98.69 77 VAL A O 1
ATOM 584 N N . ALA A 1 78 ? -5.785 -17.031 -5.895 1 98.62 78 ALA A N 1
ATOM 585 C CA . ALA A 1 78 ? -6.848 -16.031 -5.926 1 98.62 78 ALA A CA 1
ATOM 586 C C . ALA A 1 78 ? -8.219 -16.688 -5.801 1 98.62 78 ALA A C 1
ATOM 588 O O . ALA A 1 78 ? -8.344 -17.906 -5.859 1 98.62 78 ALA A O 1
ATOM 589 N N . GLY A 1 79 ? -9.18 -15.859 -5.516 1 98.75 79 GLY A N 1
ATOM 590 C CA . GLY A 1 79 ? -10.57 -16.281 -5.566 1 98.75 79 GLY A CA 1
ATOM 591 C C . GLY A 1 79 ? -11.211 -16.062 -6.922 1 98.75 79 GLY A C 1
ATOM 592 O O . GLY A 1 79 ? -11.055 -14.992 -7.52 1 98.75 79 GLY A O 1
ATOM 593 N N . ALA A 1 80 ? -11.953 -17.016 -7.332 1 98.69 80 ALA A N 1
ATOM 594 C CA . ALA A 1 80 ? -12.633 -16.938 -8.625 1 98.69 80 ALA A CA 1
ATOM 595 C C . ALA A 1 80 ? -13.836 -16 -8.555 1 98.69 80 ALA A C 1
ATOM 597 O O . ALA A 1 80 ? -14.75 -16.219 -7.754 1 98.69 80 ALA A O 1
ATOM 598 N N . VAL A 1 81 ? -13.836 -14.992 -9.367 1 98.56 81 VAL A N 1
ATOM 599 C CA . VAL A 1 81 ? -14.938 -14.039 -9.438 1 98.56 81 VAL A CA 1
ATOM 600 C C . VAL A 1 81 ? -15.797 -14.328 -10.672 1 98.56 81 VAL A C 1
ATOM 602 O O . VAL A 1 81 ? -17.031 -14.375 -10.578 1 98.56 81 VAL A O 1
ATOM 605 N N . ASN A 1 82 ? -15.094 -14.469 -11.789 1 97.5 82 ASN A N 1
ATOM 606 C CA . ASN A 1 82 ? -15.766 -14.805 -13.039 1 97.5 82 ASN A CA 1
ATOM 607 C C . ASN A 1 82 ? -16.438 -16.172 -12.969 1 97.5 82 ASN A C 1
ATOM 609 O O . ASN A 1 82 ? -15.812 -17.141 -12.531 1 97.5 82 ASN A O 1
ATOM 613 N N . GLN A 1 83 ? -17.594 -16.328 -13.477 1 94.81 83 GLN A N 1
ATOM 614 C CA . GLN A 1 83 ? -18.406 -17.516 -13.336 1 94.81 83 GLN A CA 1
ATOM 615 C C . GLN A 1 83 ? -17.828 -18.688 -14.133 1 94.81 83 GLN A C 1
ATOM 617 O O . GLN A 1 83 ? -18.125 -19.844 -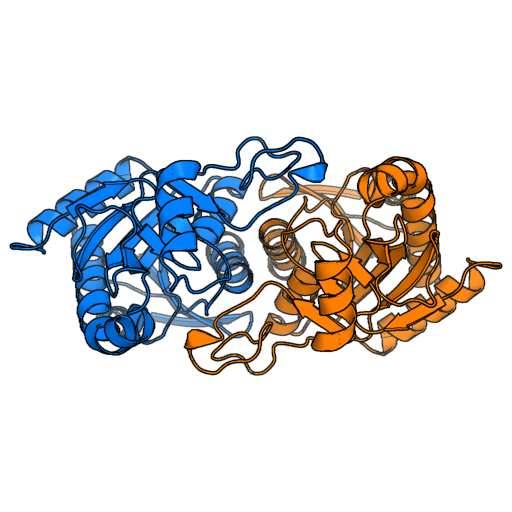13.852 1 94.81 83 GLN A O 1
ATOM 622 N N . GLU A 1 84 ? -17.062 -18.422 -15.047 1 96.38 84 GLU A N 1
ATOM 623 C CA . GLU A 1 84 ? -16.5 -19.469 -15.891 1 96.38 84 GLU A CA 1
ATOM 624 C C . GLU A 1 84 ? -15.352 -20.172 -15.172 1 96.38 84 GLU A C 1
ATOM 626 O O . GLU A 1 84 ? -14.922 -21.25 -15.602 1 96.38 84 GLU A O 1
ATOM 631 N N . LEU A 1 85 ? -14.859 -19.609 -14.117 1 98.12 85 LEU A N 1
ATOM 632 C CA . LEU A 1 85 ? -13.664 -20.141 -13.453 1 98.12 85 LEU A CA 1
ATOM 633 C C . LEU A 1 85 ? -14.039 -21.156 -12.383 1 98.12 85 LEU A C 1
ATOM 635 O O . LEU A 1 85 ? -15.023 -20.969 -11.664 1 98.12 85 LEU A O 1
ATOM 639 N N . GLU A 1 86 ? -13.266 -22.188 -12.359 1 97.12 86 GLU A N 1
ATOM 640 C CA . GLU A 1 86 ? -13.312 -23.188 -11.297 1 97.12 86 GLU A CA 1
ATOM 641 C C . GLU A 1 86 ? -12.008 -23.219 -10.508 1 97.12 86 GLU A C 1
ATOM 643 O O . GLU A 1 86 ? -11 -22.656 -10.938 1 97.12 86 GLU A O 1
ATOM 648 N N . VAL A 1 87 ? -12.094 -23.766 -9.328 1 97.69 87 VAL A N 1
ATOM 649 C CA . VAL A 1 87 ? -10.883 -23.969 -8.539 1 97.69 87 VAL A CA 1
ATOM 650 C C . VAL A 1 87 ? -9.812 -24.625 -9.391 1 97.69 87 VAL A C 1
ATOM 652 O O . VAL A 1 87 ? -10.102 -25.547 -10.164 1 97.69 87 VAL A O 1
ATOM 655 N N . LEU A 1 88 ? -8.578 -24.109 -9.32 1 97.94 88 LEU A N 1
ATOM 656 C CA . LEU A 1 88 ? -7.367 -24.594 -9.969 1 97.94 88 LEU A CA 1
ATOM 657 C C . LEU A 1 88 ? -7.273 -24.078 -11.398 1 97.94 88 LEU A C 1
ATOM 659 O O . LEU A 1 88 ? -6.25 -24.25 -12.062 1 97.94 88 LEU A O 1
ATOM 663 N N . ASP A 1 89 ? -8.336 -23.438 -11.906 1 98.56 89 ASP A N 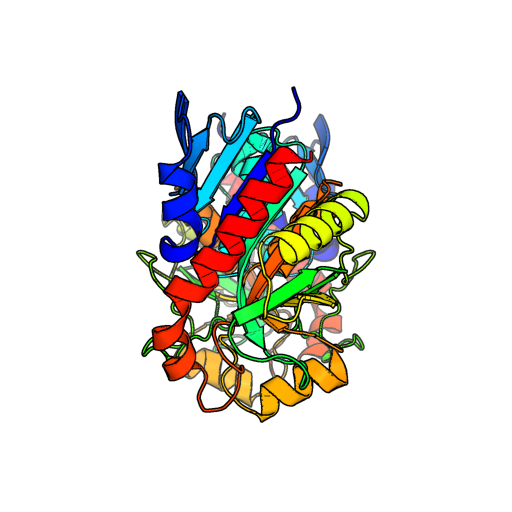1
ATOM 664 C CA . ASP A 1 89 ? -8.164 -22.656 -13.133 1 98.56 89 ASP A CA 1
ATOM 665 C C . ASP A 1 89 ? -7.191 -21.5 -12.914 1 98.56 89 ASP A C 1
ATOM 667 O O . ASP A 1 89 ? -6.832 -21.188 -11.773 1 98.56 89 ASP A O 1
ATOM 671 N N . VAL A 1 90 ? -6.773 -20.906 -14.031 1 98.75 90 VAL A N 1
ATOM 672 C CA . VAL A 1 90 ? -5.703 -19.922 -13.938 1 98.75 90 VAL A CA 1
ATOM 673 C C . VAL A 1 90 ? -6.121 -18.641 -14.664 1 98.75 90 VAL A C 1
ATOM 675 O O . VAL A 1 90 ? -6.785 -18.688 -15.695 1 98.75 90 VAL A O 1
ATOM 678 N N . VAL A 1 91 ? -5.789 -17.5 -14.07 1 98.88 91 VAL A N 1
ATOM 679 C CA . VAL A 1 91 ? -5.941 -16.203 -14.727 1 98.88 91 VAL A CA 1
ATOM 680 C C . VAL A 1 91 ? -4.578 -15.523 -14.852 1 98.88 91 VAL A C 1
ATOM 682 O O . VAL A 1 91 ? -3.834 -15.43 -13.867 1 98.88 91 VAL A O 1
ATOM 685 N N . ILE A 1 92 ? -4.207 -15.156 -16.047 1 98.94 92 ILE A N 1
ATOM 686 C CA . ILE A 1 92 ? -3.076 -14.273 -16.312 1 98.94 92 ILE A CA 1
ATOM 687 C C . ILE A 1 92 ? -3.57 -12.836 -16.469 1 98.94 92 ILE A C 1
ATOM 689 O O . ILE A 1 92 ? -4.512 -12.562 -17.219 1 98.94 92 ILE A O 1
ATOM 693 N N . SER A 1 93 ? -2.916 -11.938 -15.805 1 98.94 93 SER A N 1
ATOM 694 C CA . SER A 1 93 ? -3.414 -10.562 -15.758 1 98.94 93 SER A CA 1
ATOM 695 C C . SER A 1 93 ? -3.348 -9.898 -17.125 1 98.94 93 SER A C 1
ATOM 697 O O . SER A 1 93 ? -2.305 -9.922 -17.781 1 98.94 93 SER A O 1
ATOM 699 N N . SER A 1 94 ? -4.445 -9.344 -17.531 1 98.88 94 SER A N 1
ATOM 700 C CA . SER A 1 94 ? -4.406 -8.312 -18.562 1 98.88 94 SER A CA 1
ATOM 701 C C . SER A 1 94 ? -4.09 -6.945 -17.969 1 98.88 94 SER A C 1
ATOM 703 O O . SER A 1 94 ? -3.281 -6.191 -18.516 1 98.88 94 SER A O 1
ATOM 705 N N . ASP A 1 95 ? -4.691 -6.625 -16.922 1 98.94 95 ASP A N 1
ATOM 706 C CA . ASP A 1 95 ? -4.543 -5.434 -16.094 1 98.94 95 ASP A CA 1
ATOM 707 C C . ASP A 1 95 ? -4.977 -5.711 -14.656 1 98.94 95 ASP A C 1
ATOM 709 O O . ASP A 1 95 ? -5.523 -6.773 -14.359 1 98.94 95 ASP A O 1
ATOM 713 N N . VAL A 1 96 ? -4.648 -4.832 -13.773 1 98.94 96 VAL A N 1
ATOM 714 C CA . VAL A 1 96 ? -4.996 -4.984 -12.367 1 98.94 96 VAL A CA 1
ATOM 715 C C . VAL A 1 96 ? -5.578 -3.678 -11.836 1 98.94 96 VAL A C 1
ATOM 717 O O . VAL A 1 96 ? -5.297 -2.602 -12.367 1 98.94 96 VAL A O 1
ATOM 720 N N . GLN A 1 97 ? -6.34 -3.75 -10.797 1 98.94 97 GLN A N 1
ATOM 721 C CA . GLN A 1 97 ? -6.98 -2.58 -10.195 1 98.94 97 GLN A CA 1
ATOM 722 C C . GLN A 1 97 ? -7.312 -2.824 -8.727 1 98.94 97 GLN A C 1
ATOM 724 O O . GLN A 1 97 ? -7.723 -3.924 -8.352 1 98.94 97 GLN A O 1
ATOM 729 N N . GLN A 1 98 ? -7.09 -1.832 -7.906 1 98.94 98 GLN A N 1
ATOM 730 C CA . GLN A 1 98 ? -7.52 -1.897 -6.516 1 98.94 98 GLN A CA 1
ATOM 731 C C . GLN A 1 98 ? -9.031 -1.722 -6.398 1 98.94 98 GLN A C 1
ATOM 733 O O . GLN A 1 98 ? -9.578 -0.696 -6.812 1 98.94 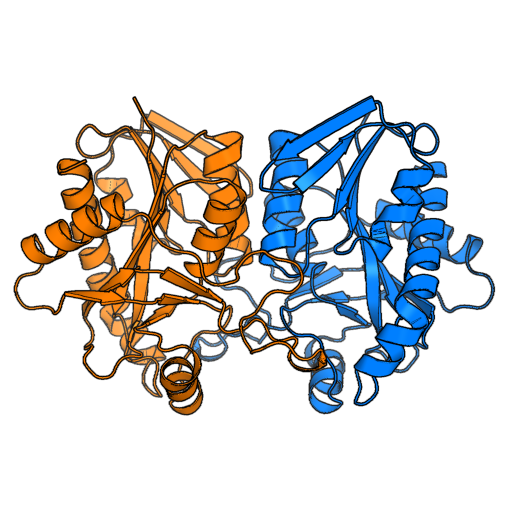98 GLN A O 1
ATOM 738 N N . HIS A 1 99 ? -9.711 -2.678 -5.828 1 98.81 99 HIS A N 1
ATOM 739 C CA . HIS A 1 99 ? -11.172 -2.604 -5.805 1 98.81 99 HIS A CA 1
ATOM 740 C C . HIS A 1 99 ? -11.664 -1.924 -4.531 1 98.81 99 HIS A C 1
ATOM 742 O O . HIS A 1 99 ? -12.844 -1.568 -4.434 1 98.81 99 HIS A O 1
ATOM 748 N N . ASP A 1 100 ? -10.742 -1.688 -3.607 1 98.5 100 ASP A N 1
ATOM 749 C CA . ASP A 1 100 ? -11.172 -1.207 -2.297 1 98.5 100 ASP A CA 1
ATOM 750 C C . ASP A 1 100 ? -10.805 0.262 -2.104 1 98.5 100 ASP A C 1
ATOM 752 O O . ASP A 1 100 ? -10.797 0.763 -0.978 1 98.5 100 ASP A O 1
ATOM 756 N N . PHE A 1 101 ? -10.398 0.963 -3.131 1 98.75 101 PHE A N 1
ATOM 757 C CA . PHE A 1 101 ? -10.18 2.404 -3.084 1 98.75 101 PHE A CA 1
ATOM 758 C C . PHE A 1 101 ? -11.492 3.156 -3.273 1 98.75 101 PHE A C 1
ATOM 760 O O . PHE A 1 101 ? -12.164 2.99 -4.289 1 98.75 101 PHE A O 1
ATOM 767 N N . ASP A 1 102 ? -11.922 3.982 -2.287 1 98.06 102 ASP A N 1
ATOM 768 C CA . ASP A 1 102 ? -13.258 4.57 -2.373 1 98.06 102 ASP A CA 1
ATOM 769 C C . ASP A 1 102 ? -13.242 6.031 -1.932 1 98.06 102 ASP A C 1
ATOM 771 O O . ASP A 1 102 ? -13.258 6.328 -0.735 1 98.06 102 ASP A O 1
ATOM 775 N N . VAL A 1 103 ? -13.289 6.93 -2.832 1 97.56 103 VAL A N 1
ATOM 776 C CA . VAL A 1 103 ? -13.477 8.359 -2.586 1 97.56 103 VAL A CA 1
ATOM 777 C C . VAL A 1 103 ? -14.641 8.883 -3.428 1 97.56 103 VAL A C 1
ATOM 779 O O . VAL A 1 103 ? -14.547 9.969 -4.012 1 97.56 103 VAL A O 1
ATOM 782 N N . THR A 1 104 ? -15.625 8.055 -3.568 1 95.94 104 THR A N 1
ATOM 783 C CA . THR A 1 104 ? -16.781 8.359 -4.395 1 95.94 104 THR A CA 1
ATOM 784 C C . THR A 1 104 ? -17.453 9.648 -3.922 1 95.94 104 THR A C 1
ATOM 786 O O . THR A 1 104 ? -18.125 10.328 -4.703 1 95.94 104 THR A O 1
ATOM 789 N N . GLY A 1 105 ? -17.297 10.062 -2.652 1 91.62 105 GLY A N 1
ATOM 790 C CA . GLY A 1 105 ? -17.844 11.305 -2.123 1 91.62 105 GLY A CA 1
ATOM 791 C C . GLY A 1 105 ? -17.359 12.531 -2.877 1 91.62 105 GLY A C 1
ATOM 792 O O . GLY A 1 105 ? -18.016 13.578 -2.828 1 91.62 105 GLY A O 1
ATOM 793 N N . PHE A 1 106 ? -16.266 12.367 -3.555 1 94.81 106 PHE A N 1
ATOM 794 C CA . PHE A 1 106 ? -15.703 13.492 -4.289 1 94.81 106 PHE A CA 1
ATOM 795 C C . PHE A 1 106 ? -16.031 13.383 -5.777 1 94.81 106 PHE A C 1
ATOM 797 O O . PHE A 1 106 ? -15.453 14.109 -6.594 1 94.81 106 PHE A O 1
ATOM 804 N N . GLY A 1 107 ? -16.812 12.406 -6.156 1 94.75 107 GLY A N 1
ATOM 805 C CA . GLY A 1 107 ? -17.281 12.297 -7.531 1 94.75 107 GLY A CA 1
ATOM 806 C C . GLY A 1 107 ? -16.5 11.281 -8.344 1 94.75 107 GLY A C 1
ATOM 807 O O . GLY A 1 107 ? -16.766 11.086 -9.531 1 94.75 107 GLY A O 1
ATOM 808 N N . TYR A 1 108 ? -15.609 10.562 -7.719 1 97.12 108 TYR A N 1
ATOM 809 C CA . TYR A 1 108 ? -14.859 9.516 -8.398 1 97.12 108 TYR A CA 1
ATOM 810 C C . TYR A 1 108 ? -15.625 8.203 -8.414 1 97.12 108 TYR A C 1
ATOM 812 O O . TYR A 1 108 ? -16.547 8.008 -7.609 1 97.12 108 TYR A O 1
ATOM 820 N N . LYS A 1 109 ? -15.266 7.273 -9.328 1 97.81 109 LYS A N 1
ATOM 821 C CA . LYS A 1 109 ? -15.766 5.902 -9.273 1 97.81 109 LYS A CA 1
ATOM 822 C C . LYS A 1 109 ? -14.992 5.074 -8.25 1 97.81 109 LYS A C 1
ATOM 824 O O . LYS A 1 109 ? -13.844 5.387 -7.938 1 97.81 109 LYS A O 1
ATOM 829 N N . VAL A 1 110 ? -15.656 4.098 -7.703 1 98.19 110 VAL A N 1
ATOM 830 C CA . VAL A 1 110 ? -14.938 3.17 -6.832 1 98.19 110 VAL A CA 1
ATOM 831 C C . VAL A 1 110 ? -13.742 2.584 -7.574 1 98.19 110 VAL A C 1
ATOM 833 O O . VAL A 1 110 ? -13.844 2.223 -8.75 1 98.19 110 VAL A O 1
ATOM 836 N N . GLY A 1 111 ? -12.594 2.545 -6.918 1 98.62 111 GLY A N 1
ATOM 837 C CA . GLY A 1 111 ? -11.375 2.02 -7.516 1 98.62 111 GLY A CA 1
ATOM 838 C C . GLY A 1 111 ? -10.539 3.084 -8.203 1 98.62 111 GLY A C 1
ATOM 839 O O . GLY A 1 111 ? -9.414 2.822 -8.625 1 98.62 111 GLY A O 1
ATOM 840 N N . GLU A 1 112 ? -11.078 4.297 -8.328 1 98.69 112 GLU A N 1
ATOM 841 C CA . GLU A 1 112 ? -10.336 5.383 -8.953 1 98.69 112 GLU A CA 1
ATOM 842 C C . GLU A 1 112 ? -9.484 6.133 -7.93 1 98.69 112 GLU A C 1
ATOM 844 O O . GLU A 1 112 ? -9.992 6.555 -6.887 1 98.69 112 GLU A O 1
ATOM 849 N N . ILE A 1 113 ? -8.227 6.219 -8.188 1 98.75 113 ILE A N 1
ATOM 850 C CA . ILE A 1 113 ? -7.297 6.953 -7.34 1 98.75 113 ILE A CA 1
ATOM 851 C C . ILE A 1 113 ? -7.168 8.391 -7.84 1 98.75 113 ILE A C 1
ATOM 853 O O . ILE A 1 113 ? -6.711 8.625 -8.961 1 98.75 113 ILE A O 1
ATOM 857 N N . PRO A 1 114 ? -7.527 9.383 -7.004 1 98.25 114 PRO A N 1
ATOM 858 C CA . PRO A 1 114 ? -7.477 10.773 -7.453 1 98.25 114 PRO A CA 1
ATOM 859 C C . PRO A 1 114 ? -6.062 11.219 -7.828 1 98.25 114 PRO A C 1
ATOM 861 O O . PRO A 1 114 ? -5.09 10.805 -7.195 1 98.25 114 PRO A O 1
ATOM 864 N N . ARG A 1 115 ? -5.984 12.078 -8.844 1 97.06 115 ARG A N 1
ATOM 865 C CA . ARG A 1 115 ? -4.777 12.805 -9.227 1 97.06 115 ARG A CA 1
ATOM 866 C C . ARG A 1 115 ? -3.723 11.859 -9.789 1 97.06 115 ARG A C 1
ATOM 868 O O . ARG A 1 115 ? -2.523 12.125 -9.68 1 97.06 115 ARG A O 1
ATOM 875 N N . MET A 1 116 ? -4.121 10.719 -10.266 1 97.81 116 MET A N 1
ATOM 876 C CA . MET A 1 116 ? -3.26 9.812 -11.023 1 97.81 116 MET A CA 1
ATOM 877 C C . MET A 1 116 ? -3.721 9.695 -12.469 1 97.81 116 MET A C 1
ATOM 879 O O . MET A 1 116 ? -4.902 9.875 -12.766 1 97.81 116 MET A O 1
ATOM 883 N N . GLU A 1 117 ? -2.791 9.375 -13.32 1 97.25 117 GLU A N 1
ATOM 884 C CA . GLU A 1 117 ? -3.088 9.219 -14.742 1 97.25 117 GLU A CA 1
ATOM 885 C C . GLU A 1 117 ? -4.074 8.078 -14.977 1 97.25 117 GLU A C 1
ATOM 887 O O . GLU A 1 117 ? -4.906 8.148 -15.883 1 97.25 117 GLU A O 1
ATOM 892 N N . THR A 1 118 ? -3.951 7.031 -14.227 1 98.56 118 THR A N 1
ATOM 893 C CA . THR A 1 118 ? -4.797 5.848 -14.336 1 98.56 118 THR A CA 1
ATOM 894 C C . THR A 1 118 ? -4.895 5.125 -13 1 98.56 118 THR A C 1
ATOM 896 O O . THR A 1 118 ? -4.098 5.375 -12.094 1 98.56 118 THR A O 1
ATOM 899 N N . SER A 1 119 ? -5.91 4.402 -12.867 1 98.81 119 SER A N 1
ATOM 900 C CA . SER A 1 119 ? -6.094 3.531 -11.711 1 98.81 119 SER A CA 1
ATOM 901 C C . SER A 1 119 ? -6.164 2.066 -12.133 1 98.81 119 SER A C 1
ATOM 903 O O . SER A 1 119 ? -6.41 1.189 -11.297 1 98.81 119 SER A O 1
ATOM 905 N N . ILE A 1 120 ? -6.129 1.841 -13.406 1 98.94 120 ILE A N 1
ATOM 906 C CA . ILE A 1 120 ? -6.055 0.52 -14.023 1 98.94 120 ILE A CA 1
ATOM 907 C C . ILE A 1 120 ? -4.672 0.312 -14.641 1 98.94 120 ILE A C 1
ATOM 909 O O . ILE A 1 120 ? -4.281 1.038 -15.555 1 98.94 120 ILE A O 1
ATOM 913 N N . PHE A 1 121 ? -3.955 -0.636 -14.164 1 98.94 121 PHE A N 1
ATOM 914 C CA . PHE A 1 121 ? -2.564 -0.808 -14.562 1 98.94 121 PHE A CA 1
ATOM 915 C C . PHE A 1 121 ? -2.412 -2.01 -15.492 1 98.94 121 PHE A C 1
ATOM 917 O O . PHE A 1 121 ? -2.668 -3.146 -15.086 1 98.94 121 PHE A O 1
ATOM 924 N N . LYS A 1 122 ? -1.962 -1.775 -16.656 1 98.88 122 LYS A N 1
ATOM 925 C CA . LYS A 1 122 ? -1.869 -2.793 -17.688 1 98.88 122 LYS A CA 1
ATOM 926 C C . LYS A 1 122 ? -0.628 -3.662 -17.5 1 98.88 122 LYS A C 1
ATOM 928 O O . LYS A 1 122 ? 0.465 -3.146 -17.266 1 98.88 122 LYS A O 1
ATOM 933 N N . ALA A 1 123 ? -0.833 -4.957 -17.547 1 98.94 123 ALA A N 1
ATOM 934 C CA . ALA A 1 123 ? 0.294 -5.883 -17.547 1 98.94 123 ALA A CA 1
ATOM 935 C C . ALA A 1 123 ? 1.05 -5.832 -18.875 1 98.94 123 ALA A C 1
ATOM 937 O O . ALA A 1 123 ? 0.499 -5.41 -19.891 1 98.94 123 ALA A O 1
ATOM 938 N N . ASP A 1 124 ? 2.314 -6.223 -18.812 1 98.81 124 ASP A N 1
ATOM 939 C CA . ASP A 1 124 ? 3.152 -6.191 -20.016 1 98.81 124 ASP A CA 1
ATOM 940 C C . ASP A 1 124 ? 2.727 -7.262 -21.016 1 98.81 124 ASP A C 1
ATOM 942 O O . ASP A 1 124 ? 2.686 -8.445 -20.688 1 98.81 124 ASP A O 1
ATOM 946 N N . GLU A 1 125 ? 2.521 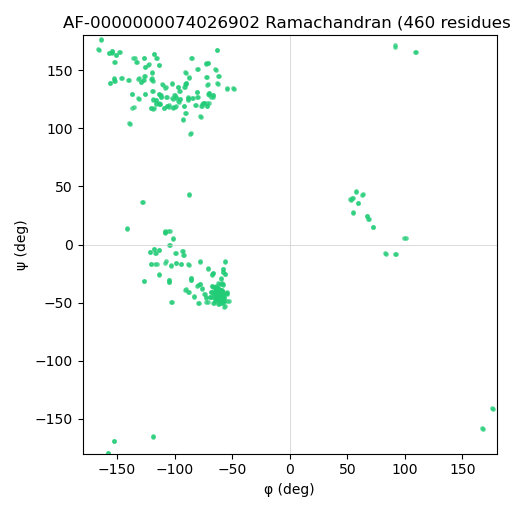-6.898 -22.219 1 98.56 125 GLU A N 1
ATOM 947 C CA . GLU A 1 125 ? 1.956 -7.789 -23.219 1 98.56 125 GLU A CA 1
ATOM 948 C C . GLU A 1 125 ? 2.877 -8.977 -23.484 1 98.56 125 GLU A C 1
ATOM 950 O O . GLU A 1 125 ? 2.41 -10.102 -23.703 1 98.56 125 GLU A O 1
ATOM 955 N N . VAL A 1 126 ? 4.152 -8.734 -23.516 1 98.25 126 VAL A N 1
ATOM 956 C CA . VAL A 1 126 ? 5.109 -9.797 -23.797 1 98.25 126 VAL A CA 1
ATOM 957 C C . VAL A 1 126 ? 5.121 -10.797 -22.641 1 98.25 126 VAL A C 1
ATOM 959 O O . VAL A 1 126 ? 5.078 -12.008 -22.859 1 98.25 126 VAL A O 1
ATOM 962 N N . LEU A 1 127 ? 5.148 -10.273 -21.406 1 98.62 127 LEU A N 1
ATOM 963 C CA . LEU A 1 127 ? 5.129 -11.148 -20.234 1 98.62 127 LEU A CA 1
ATOM 964 C C . LEU A 1 127 ? 3.822 -11.922 -20.156 1 98.62 127 LEU A C 1
ATOM 966 O O . LEU A 1 127 ? 3.82 -13.109 -19.828 1 98.62 127 LEU A O 1
ATOM 970 N N . VAL A 1 128 ? 2.775 -11.297 -20.484 1 98.81 128 VAL A N 1
ATOM 971 C CA . VAL A 1 128 ? 1.455 -11.922 -20.469 1 98.81 128 VAL A CA 1
ATOM 972 C C . VAL A 1 128 ? 1.414 -13.078 -21.453 1 98.81 128 VAL A C 1
ATOM 974 O O . VAL A 1 128 ? 0.935 -14.164 -21.125 1 98.81 128 VAL A O 1
ATOM 977 N N . SER A 1 129 ? 1.882 -12.828 -22.641 1 98.44 129 SER A N 1
ATOM 978 C CA . SER A 1 129 ? 1.895 -13.859 -23.672 1 98.44 129 SER A CA 1
ATOM 979 C C . SER A 1 129 ? 2.725 -15.062 -23.25 1 98.44 129 SER A C 1
ATOM 981 O O . SER A 1 129 ? 2.301 -16.203 -23.406 1 98.44 129 SER A O 1
ATOM 983 N N . LYS A 1 130 ? 3.857 -14.766 -22.688 1 98.12 130 LYS A N 1
ATOM 984 C CA . LYS A 1 130 ? 4.73 -15.852 -22.25 1 98.12 130 LYS A CA 1
ATOM 985 C C . LYS A 1 130 ? 4.086 -16.641 -21.109 1 98.12 130 LYS A C 1
ATOM 987 O O . LYS A 1 130 ? 4.215 -17.875 -21.062 1 98.12 130 LYS A O 1
ATOM 992 N N . ALA A 1 131 ? 3.459 -15.961 -20.172 1 98.62 131 ALA A N 1
ATOM 993 C CA . ALA A 1 131 ? 2.783 -16.625 -19.062 1 98.62 131 ALA A CA 1
ATOM 994 C C . ALA A 1 131 ? 1.615 -17.469 -19.547 1 98.62 131 ALA A C 1
ATOM 996 O O . ALA A 1 131 ? 1.406 -18.594 -19.078 1 98.62 131 ALA A O 1
ATOM 997 N N . TYR A 1 132 ? 0.897 -16.906 -20.453 1 98.12 132 TYR A N 1
ATOM 998 C CA . TYR A 1 132 ? -0.264 -17.609 -21 1 98.12 132 TYR A CA 1
ATOM 999 C C . TYR A 1 132 ? 0.15 -18.891 -21.719 1 98.12 132 TYR A C 1
ATOM 1001 O O . TYR A 1 132 ? -0.446 -19.938 -21.5 1 98.12 132 TYR A O 1
ATOM 1009 N N . GLU A 1 133 ? 1.136 -18.797 -22.531 1 97.44 133 GLU A N 1
ATOM 1010 C CA . GLU A 1 133 ? 1.639 -19.969 -23.25 1 97.44 133 GLU A CA 1
ATOM 1011 C C . GLU A 1 133 ? 2.184 -21.016 -22.297 1 97.44 133 GLU A C 1
ATOM 1013 O O . GLU A 1 133 ? 1.955 -22.219 -22.484 1 97.44 133 GLU A O 1
ATOM 1018 N N . ALA A 1 134 ? 2.908 -20.547 -21.328 1 97.94 134 ALA A N 1
ATOM 1019 C CA . ALA A 1 134 ? 3.434 -21.453 -20.312 1 97.94 134 ALA A CA 1
ATOM 1020 C C . ALA A 1 134 ? 2.303 -22.188 -19.594 1 97.94 134 ALA A C 1
ATOM 1022 O O . ALA A 1 134 ? 2.373 -23.391 -19.391 1 97.94 134 ALA A O 1
ATOM 1023 N N . ALA A 1 135 ? 1.265 -21.438 -19.234 1 98.19 135 ALA A N 1
ATOM 1024 C CA . ALA A 1 135 ? 0.133 -22.016 -18.516 1 98.19 135 ALA A CA 1
ATOM 1025 C C . ALA A 1 135 ? -0.574 -23.078 -19.359 1 98.19 135 ALA A C 1
ATOM 1027 O O . ALA A 1 135 ? -0.923 -24.141 -18.859 1 98.19 135 ALA A O 1
ATOM 1028 N N . LYS A 1 136 ? -0.745 -22.781 -20.578 1 96.69 136 LYS A N 1
ATOM 1029 C CA . LYS A 1 136 ? -1.41 -23.719 -21.484 1 96.69 136 LYS A CA 1
ATOM 1030 C C . LYS A 1 136 ? -0.601 -25 -21.641 1 96.69 136 LYS A C 1
ATOM 1032 O O . LYS A 1 136 ? -1.169 -26.094 -21.781 1 96.69 136 LYS A O 1
ATOM 1037 N N . LYS A 1 137 ? 0.635 -24.828 -21.625 1 95.31 137 LYS A N 1
ATOM 1038 C CA . LYS A 1 137 ? 1.511 -25.984 -21.797 1 95.31 137 LYS A CA 1
ATOM 1039 C C . LYS A 1 137 ? 1.547 -26.844 -20.547 1 95.31 137 LYS A C 1
ATOM 1041 O O . LYS A 1 137 ? 1.565 -28.078 -20.625 1 95.31 137 LYS A O 1
ATOM 1046 N N . VAL A 1 138 ? 1.624 -26.188 -19.438 1 95.12 138 VAL A N 1
ATOM 1047 C CA . VAL A 1 138 ? 1.852 -26.891 -18.172 1 95.12 138 VAL A CA 1
ATOM 1048 C C . VAL A 1 138 ? 0.54 -27.484 -17.672 1 95.12 138 VAL A C 1
ATOM 1050 O O . VAL A 1 138 ? 0.535 -28.562 -17.062 1 95.12 138 VAL A O 1
ATOM 1053 N N . LEU A 1 139 ? -0.489 -26.641 -17.984 1 91.12 139 LEU A N 1
ATOM 1054 C CA . LEU A 1 139 ? -1.784 -27.109 -17.484 1 91.12 139 LEU A CA 1
ATOM 1055 C C . LEU A 1 139 ? -2.58 -27.781 -18.594 1 91.12 139 LEU A C 1
ATOM 1057 O O . LEU A 1 139 ? -2.551 -27.344 -19.75 1 91.12 139 LEU A O 1
ATOM 1061 N N . GLN A 1 140 ? -3.088 -28.969 -18.422 1 85.75 140 GLN A N 1
ATOM 1062 C CA . GLN A 1 140 ? -3.742 -29.734 -19.484 1 85.75 140 GLN A CA 1
ATOM 1063 C C . GLN A 1 140 ? -5.258 -29.719 -19.297 1 85.75 140 GLN A C 1
ATOM 1065 O O . GLN A 1 140 ? -6 -29.719 -20.281 1 85.75 140 GLN A O 1
ATOM 1070 N N . SER A 1 141 ? -5.766 -29.641 -18.219 1 90.56 141 SER A N 1
ATOM 1071 C CA . SER A 1 141 ? -7.195 -29.828 -17.984 1 90.56 141 SER A CA 1
ATOM 1072 C C . SER A 1 141 ? -7.836 -28.562 -17.453 1 90.56 141 SER A C 1
ATOM 1074 O O . SER A 1 141 ? -9.055 -28.391 -17.547 1 90.56 141 SER A O 1
ATOM 1076 N N . GLN A 1 142 ? -7.051 -27.656 -16.969 1 96.06 142 GLN A N 1
ATOM 1077 C CA . GLN A 1 142 ? -7.586 -26.453 -16.344 1 96.06 142 GLN A CA 1
ATOM 1078 C C . GLN A 1 142 ? -7.766 -25.328 -17.359 1 96.06 142 GLN A C 1
ATOM 1080 O O . GLN A 1 142 ? -7.039 -25.266 -18.344 1 96.06 142 GLN A O 1
ATOM 1085 N N . LYS A 1 143 ? -8.727 -24.547 -17.141 1 97.5 143 LYS A N 1
ATOM 1086 C CA . LYS A 1 143 ? -8.922 -23.359 -17.953 1 97.5 143 LYS A CA 1
ATOM 1087 C C . LYS A 1 143 ? -7.852 -22.312 -17.656 1 97.5 143 LYS A C 1
ATOM 1089 O O . LYS A 1 143 ? -7.473 -22.109 -16.5 1 97.5 143 LYS A O 1
ATOM 1094 N N . VAL A 1 144 ? -7.355 -21.688 -18.703 1 98.38 144 VAL A N 1
ATOM 1095 C CA . VAL A 1 144 ? -6.438 -20.562 -18.609 1 98.38 144 VAL A CA 1
ATOM 1096 C C . VAL A 1 144 ? -7.047 -19.344 -19.297 1 98.38 144 VAL A C 1
ATOM 1098 O O . VAL A 1 144 ? -7.332 -19.375 -20.5 1 98.38 144 VAL A O 1
ATOM 1101 N N . LEU A 1 145 ? -7.285 -18.297 -18.531 1 98.44 145 LEU A N 1
ATOM 1102 C CA . LEU A 1 145 ? -7.875 -17.094 -19.078 1 98.44 145 LEU A CA 1
ATOM 1103 C C . LEU A 1 145 ? -6.945 -15.891 -18.891 1 98.44 145 LEU A C 1
ATOM 1105 O O . LEU A 1 145 ? -6.121 -15.891 -17.969 1 98.44 145 LEU A O 1
ATOM 1109 N N . GLN A 1 146 ? -6.969 -14.969 -19.781 1 98.62 146 GLN A N 1
ATOM 1110 C CA . GLN A 1 146 ? -6.379 -13.641 -19.625 1 98.62 146 GLN A CA 1
ATOM 1111 C C . GLN A 1 146 ? -7.438 -12.609 -19.266 1 98.62 146 GLN A C 1
ATOM 1113 O O . GLN A 1 146 ? -8.43 -12.445 -19.969 1 98.62 146 GLN A O 1
ATOM 1118 N N . GLY A 1 147 ? -7.273 -11.984 -18.047 1 98.81 147 GLY A N 1
ATOM 1119 C CA . GLY A 1 147 ? -8.312 -11.055 -17.625 1 98.81 147 GLY A CA 1
ATOM 1120 C C . GLY A 1 147 ? -7.875 -10.141 -16.5 1 98.81 147 GLY A C 1
ATOM 1121 O O . GLY A 1 147 ? -6.73 -10.211 -16.047 1 98.81 147 GLY A O 1
ATOM 1122 N N . LYS A 1 148 ? -8.805 -9.25 -16.188 1 98.88 148 LYS A N 1
ATOM 1123 C CA . LYS A 1 148 ? -8.539 -8.281 -15.125 1 98.88 148 LYS A CA 1
ATOM 1124 C C . LYS A 1 148 ? -8.5 -8.953 -13.758 1 98.88 148 LYS A C 1
ATOM 1126 O O . LYS A 1 148 ? -9.398 -9.727 -13.414 1 98.88 148 LYS A O 1
ATOM 1131 N N . ILE A 1 149 ? -7.461 -8.688 -12.992 1 98.94 149 ILE A N 1
ATOM 1132 C CA . ILE A 1 149 ? -7.332 -9.141 -11.609 1 98.94 149 ILE A CA 1
ATOM 1133 C C . ILE A 1 149 ? -7.523 -7.953 -10.656 1 98.94 149 ILE A C 1
ATOM 1135 O O . ILE A 1 149 ? -6.887 -6.91 -10.82 1 98.94 149 ILE A O 1
ATOM 1139 N N . VAL A 1 150 ? -8.414 -8.047 -9.688 1 98.94 150 VAL A N 1
ATOM 1140 C CA . VAL A 1 150 ? -8.695 -6.957 -8.758 1 98.94 150 VAL A CA 1
ATOM 1141 C C . VAL A 1 150 ? -8.18 -7.316 -7.363 1 98.94 150 VAL A C 1
ATOM 1143 O O . VAL A 1 150 ? -8.266 -8.477 -6.945 1 98.94 150 VAL A O 1
ATOM 1146 N N . SER A 1 151 ? -7.578 -6.367 -6.719 1 98.88 151 SER A N 1
ATOM 1147 C CA . SER A 1 151 ? -6.984 -6.582 -5.402 1 98.88 151 SER A CA 1
ATOM 1148 C C . SER A 1 151 ? -7.57 -5.629 -4.371 1 98.88 151 SER A C 1
ATOM 1150 O O . SER A 1 151 ? -8.023 -4.535 -4.715 1 98.88 151 SER A O 1
ATOM 1152 N N . GLY A 1 152 ? -7.543 -5.977 -3.158 1 98.75 152 GLY A N 1
ATOM 1153 C CA . GLY A 1 152 ? -7.871 -5.184 -1.982 1 98.75 152 GLY A CA 1
ATOM 1154 C C . GLY A 1 152 ? -7.414 -5.824 -0.685 1 98.75 152 GLY A C 1
ATOM 1155 O O . GLY A 1 152 ? -7.012 -6.988 -0.669 1 98.75 152 GLY A O 1
ATOM 1156 N N . ASP A 1 153 ? -7.461 -5.051 0.373 1 98.81 153 ASP A N 1
ATOM 1157 C CA . ASP A 1 153 ? -7.043 -5.562 1.674 1 98.81 153 ASP A CA 1
ATOM 1158 C C . ASP A 1 153 ? -8.203 -6.246 2.395 1 98.81 153 ASP A C 1
ATOM 1160 O O . ASP A 1 153 ? -8.406 -6.031 3.59 1 98.81 153 ASP A O 1
ATOM 1164 N N . ILE A 1 154 ? -8.914 -6.992 1.681 1 97.81 154 ILE A N 1
ATOM 1165 C CA . ILE A 1 154 ? -10.039 -7.781 2.168 1 97.81 154 ILE A CA 1
ATOM 1166 C C . ILE A 1 154 ? -10 -9.18 1.545 1 97.81 154 ILE A C 1
ATOM 1168 O O . ILE A 1 154 ? -9.883 -9.312 0.326 1 97.81 154 ILE A O 1
ATOM 1172 N N . PHE A 1 155 ? -10.094 -10.211 2.359 1 97.31 155 PHE A N 1
ATOM 1173 C CA . PHE A 1 155 ? -10.352 -11.547 1.822 1 97.31 155 PHE A CA 1
ATOM 1174 C C . PHE A 1 155 ? -11.82 -11.703 1.449 1 97.31 155 PHE A C 1
ATOM 1176 O O . PHE A 1 155 ? -12.672 -11.844 2.324 1 97.31 155 PHE A O 1
ATOM 1183 N N . VAL A 1 156 ? -12.062 -11.766 0.183 1 97.19 156 VAL A N 1
ATOM 1184 C CA . VAL A 1 156 ? -13.43 -11.766 -0.322 1 97.19 156 VAL A CA 1
ATOM 1185 C C . VAL A 1 156 ? -14.07 -13.133 -0.11 1 97.19 156 VAL A C 1
ATOM 1187 O O . VAL A 1 156 ? -13.578 -14.141 -0.628 1 97.19 156 VAL A O 1
ATOM 1190 N N . SER A 1 157 ? -15.156 -13.156 0.662 1 95.25 157 SER A N 1
ATOM 1191 C CA . SER A 1 157 ? -15.797 -14.43 0.974 1 95.25 157 SER A CA 1
ATOM 1192 C C . SER A 1 157 ? -17.312 -14.305 0.977 1 95.25 157 SER A C 1
ATOM 1194 O O . SER A 1 157 ? -18.016 -15.117 1.587 1 95.25 157 SER A O 1
ATOM 1196 N N . SER A 1 158 ? -17.781 -13.258 0.471 1 94.75 158 SER A N 1
ATOM 1197 C CA . SER A 1 158 ? -19.234 -13.078 0.406 1 94.75 158 SER A CA 1
ATOM 1198 C C . SER A 1 158 ? -19.719 -12.953 -1.037 1 94.75 158 SER A C 1
ATOM 1200 O O . SER A 1 158 ? -19.094 -12.258 -1.845 1 94.75 158 SER A O 1
ATOM 1202 N N . PRO A 1 159 ? -20.859 -13.562 -1.326 1 96.12 159 PRO A N 1
ATOM 1203 C CA . PRO A 1 159 ? -21.406 -13.461 -2.682 1 96.12 159 PRO A CA 1
ATOM 1204 C C . PRO A 1 159 ? -21.656 -12.016 -3.104 1 96.12 159 PRO A C 1
ATOM 1206 O O . PRO A 1 159 ? -21.5 -11.672 -4.277 1 96.12 159 PRO A O 1
ATOM 1209 N N . GLU A 1 160 ? -22.047 -11.234 -2.148 1 96.31 160 GLU A N 1
ATOM 1210 C CA . GLU A 1 160 ? -22.344 -9.836 -2.441 1 96.31 160 GLU A CA 1
ATOM 1211 C C . GLU A 1 160 ? -21.109 -9.109 -2.957 1 96.31 160 GLU A C 1
ATOM 1213 O O . GLU A 1 160 ? -21.172 -8.43 -3.984 1 96.31 160 GLU A O 1
ATOM 1218 N N . LEU A 1 161 ? -20.062 -9.234 -2.244 1 96.5 161 LEU A N 1
ATOM 1219 C CA . LEU A 1 161 ? -18.828 -8.578 -2.666 1 96.5 161 LEU A CA 1
ATOM 1220 C C . LEU A 1 161 ? -18.312 -9.188 -3.965 1 96.5 161 LEU A C 1
ATOM 1222 O O . LEU A 1 161 ? -17.844 -8.469 -4.844 1 96.5 161 LEU A O 1
ATOM 1226 N N . LYS A 1 162 ? -18.375 -10.5 -4.059 1 98.06 162 LYS A N 1
ATOM 1227 C CA . LYS A 1 162 ? -17.984 -11.164 -5.297 1 98.06 162 LYS A CA 1
ATOM 1228 C C . LYS A 1 162 ? -18.75 -10.594 -6.488 1 98.06 162 LYS A C 1
ATOM 1230 O O . LYS A 1 162 ? -18.156 -10.266 -7.516 1 98.06 162 LYS A O 1
ATOM 1235 N N . ASN A 1 163 ? -20.047 -10.477 -6.359 1 97.81 163 ASN A N 1
ATOM 1236 C CA . ASN A 1 163 ? -20.891 -9.945 -7.426 1 97.81 163 ASN A CA 1
ATOM 1237 C C . ASN A 1 163 ? -20.5 -8.516 -7.789 1 97.81 163 ASN A C 1
ATOM 1239 O O . ASN A 1 163 ? -20.531 -8.141 -8.961 1 97.81 163 ASN A O 1
ATOM 1243 N N . LYS A 1 164 ? -20.203 -7.754 -6.816 1 97.56 164 LYS A N 1
ATOM 1244 C CA . LYS A 1 164 ? -19.766 -6.383 -7.055 1 97.56 164 LYS A CA 1
ATOM 1245 C C . LYS A 1 164 ? -18.469 -6.355 -7.859 1 97.56 164 LYS A C 1
ATOM 1247 O O . LYS A 1 164 ? -18.312 -5.531 -8.758 1 97.56 164 LYS A O 1
ATOM 1252 N N . LEU A 1 165 ? -17.547 -7.199 -7.527 1 98.62 165 LEU A N 1
ATOM 1253 C CA . LEU A 1 165 ? -16.281 -7.254 -8.234 1 98.62 165 LEU A CA 1
ATOM 1254 C C . LEU A 1 165 ? -16.484 -7.613 -9.703 1 98.62 165 LEU A C 1
ATOM 1256 O O . LEU A 1 165 ? -15.789 -7.094 -10.578 1 98.62 165 LEU A O 1
ATOM 1260 N N . GLU A 1 166 ? -17.375 -8.477 -9.938 1 98.06 166 GLU A N 1
ATOM 1261 C CA . GLU A 1 166 ? -17.656 -8.867 -11.312 1 98.06 166 GLU A CA 1
ATOM 1262 C C . GLU A 1 166 ? -18.391 -7.754 -12.062 1 98.06 166 GLU A C 1
ATOM 1264 O O . GLU A 1 166 ? -17.984 -7.375 -13.164 1 98.06 166 GLU A O 1
ATOM 1269 N N . SER A 1 167 ? -19.453 -7.207 -11.484 1 98.06 167 SER A N 1
ATOM 1270 C CA . SER A 1 167 ? -20.344 -6.281 -12.188 1 98.06 167 SER A CA 1
ATOM 1271 C C . SER A 1 167 ? -19.703 -4.902 -12.312 1 98.06 167 SER A C 1
ATOM 1273 O O . SER A 1 167 ? -19.828 -4.246 -13.352 1 98.06 167 SER A O 1
ATOM 1275 N N . VAL A 1 168 ? -18.984 -4.438 -11.32 1 98.19 168 VAL A N 1
ATOM 1276 C CA . VAL A 1 168 ? -18.469 -3.072 -11.289 1 98.19 168 VAL A CA 1
ATOM 1277 C C . VAL A 1 168 ? -17.078 -3.029 -11.922 1 98.19 168 VAL A C 1
ATOM 1279 O O . VAL A 1 168 ? -16.781 -2.117 -12.688 1 98.19 168 VAL A O 1
ATOM 1282 N N . PHE A 1 169 ? -16.281 -4.055 -11.648 1 98.56 169 PHE A N 1
ATOM 1283 C CA . PHE A 1 169 ? -14.883 -3.988 -12.055 1 98.56 169 PHE A CA 1
ATOM 1284 C C . PHE A 1 169 ? -14.617 -4.922 -13.227 1 98.56 169 PHE A C 1
ATOM 1286 O O . PHE A 1 169 ? -13.539 -4.883 -13.82 1 98.56 169 PHE A O 1
ATOM 1293 N N . GLN A 1 170 ? -15.539 -5.812 -13.484 1 98.44 170 GLN A N 1
ATOM 1294 C CA . GLN A 1 170 ? -15.344 -6.836 -14.508 1 98.44 170 GLN A CA 1
ATOM 1295 C C . GLN A 1 170 ? -14.117 -7.699 -14.195 1 98.44 170 GLN A C 1
ATOM 1297 O O . GLN A 1 170 ? -13.367 -8.062 -15.094 1 98.44 170 GLN A O 1
ATOM 1302 N N . GLY A 1 171 ? -13.961 -7.898 -12.898 1 98.75 171 GLY A N 1
ATOM 1303 C CA . GLY A 1 171 ? -12.836 -8.711 -12.469 1 98.75 171 GLY A CA 1
ATOM 1304 C C . GLY A 1 171 ? -13.016 -10.188 -12.781 1 98.75 171 GLY A C 1
ATOM 1305 O O . GLY A 1 171 ? -14.117 -10.727 -12.656 1 98.75 171 GLY A O 1
ATOM 1306 N N . TYR A 1 172 ? -11.93 -10.859 -13.133 1 98.88 172 TYR A N 1
ATOM 1307 C CA . TYR A 1 172 ? -11.953 -12.305 -13.336 1 98.88 172 TYR A CA 1
ATOM 1308 C C . TYR A 1 172 ? -11.688 -13.039 -12.023 1 98.88 172 TYR A C 1
ATOM 1310 O O . TYR A 1 172 ? -12.312 -14.062 -11.742 1 98.88 172 TYR A O 1
ATOM 1318 N N . CYS A 1 173 ? -10.773 -12.523 -11.281 1 98.81 173 CYS A N 1
ATOM 1319 C CA . CYS A 1 173 ? -10.484 -13.062 -9.961 1 98.81 173 CYS A CA 1
ATOM 1320 C C . CYS A 1 173 ? -10.039 -11.969 -9 1 98.81 173 CYS A C 1
ATOM 1322 O O . CYS A 1 173 ? -9.852 -10.82 -9.414 1 98.81 173 CYS A O 1
ATOM 1324 N N . THR A 1 174 ? -10.039 -12.289 -7.684 1 98.88 174 THR A N 1
ATOM 1325 C CA . THR A 1 174 ? -9.672 -11.32 -6.66 1 98.88 174 THR A CA 1
ATOM 1326 C C . THR A 1 174 ? -8.586 -11.883 -5.75 1 98.88 174 THR A C 1
ATOM 1328 O O . THR A 1 174 ? -8.539 -13.086 -5.5 1 98.88 174 THR A O 1
ATOM 1331 N N . GLU A 1 175 ? -7.691 -11.047 -5.387 1 98.81 175 GLU A N 1
ATOM 1332 C CA . GLU A 1 175 ? -6.617 -11.344 -4.445 1 98.81 175 GLU A CA 1
ATOM 1333 C C . GLU A 1 175 ? -6.16 -10.086 -3.713 1 98.81 175 GLU A C 1
ATOM 1335 O O . GLU A 1 175 ? -6.898 -9.102 -3.641 1 98.81 175 GLU A O 1
ATOM 1340 N N . MET A 1 176 ? -5.066 -10.125 -2.984 1 98.81 176 MET A N 1
ATOM 1341 C CA . MET A 1 176 ? -4.852 -9.055 -2.014 1 98.81 176 MET A CA 1
ATOM 1342 C C . MET A 1 176 ? -3.607 -8.242 -2.361 1 98.81 176 MET A C 1
ATOM 1344 O O . MET A 1 176 ? -3.377 -7.176 -1.793 1 98.81 176 MET A O 1
ATOM 1348 N N . GLU A 1 177 ? -2.809 -8.68 -3.367 1 98.88 177 GLU A N 1
ATOM 1349 C CA . GLU A 1 177 ? -1.517 -8.016 -3.5 1 98.88 177 GLU A CA 1
ATOM 1350 C C . GLU A 1 177 ? -1.312 -7.484 -4.918 1 98.88 177 GLU A C 1
ATOM 1352 O O . GLU A 1 177 ? -0.584 -6.512 -5.121 1 98.88 177 GLU A O 1
ATOM 1357 N N . GLY A 1 178 ? -1.812 -8.047 -5.969 1 98.94 178 GLY A N 1
ATOM 1358 C CA . GLY A 1 178 ? -1.451 -7.867 -7.367 1 98.94 178 GLY A CA 1
ATOM 1359 C C . GLY A 1 178 ? -1.586 -6.434 -7.84 1 98.94 178 GLY A C 1
ATOM 1360 O O . GLY A 1 178 ? -0.701 -5.914 -8.523 1 98.94 178 GLY A O 1
ATOM 1361 N N . ALA A 1 179 ? -2.676 -5.766 -7.48 1 98.94 179 ALA A N 1
ATOM 1362 C CA . ALA A 1 179 ? -2.898 -4.395 -7.941 1 98.94 179 ALA A CA 1
ATOM 1363 C C . ALA A 1 179 ? -1.877 -3.439 -7.332 1 98.94 179 ALA A C 1
ATOM 1365 O O . ALA A 1 179 ? -1.474 -2.463 -7.969 1 98.94 179 ALA A O 1
ATOM 1366 N N . ALA A 1 180 ? -1.492 -3.689 -6.066 1 98.94 180 ALA A N 1
ATOM 1367 C CA . ALA A 1 180 ? -0.447 -2.873 -5.457 1 98.94 180 ALA A CA 1
ATOM 1368 C C . ALA A 1 180 ? 0.882 -3.049 -6.188 1 98.94 180 ALA A C 1
ATOM 1370 O O . ALA A 1 180 ? 1.62 -2.08 -6.387 1 98.94 180 ALA A O 1
ATOM 1371 N N . ILE A 1 181 ? 1.185 -4.309 -6.602 1 99 181 ILE A N 1
ATOM 1372 C CA . ILE A 1 181 ? 2.396 -4.598 -7.359 1 99 181 ILE A CA 1
ATOM 1373 C C . ILE A 1 181 ? 2.338 -3.898 -8.711 1 99 181 ILE A C 1
ATOM 1375 O O . ILE A 1 181 ? 3.281 -3.205 -9.102 1 99 181 ILE A O 1
ATOM 1379 N N . GLY A 1 182 ? 1.221 -4.031 -9.445 1 98.94 182 GLY A N 1
ATOM 1380 C CA . GLY A 1 182 ? 1.056 -3.342 -10.711 1 98.94 182 GLY A CA 1
ATOM 1381 C C . GLY A 1 182 ? 1.135 -1.832 -10.586 1 98.94 182 GLY A C 1
ATOM 1382 O O . GLY A 1 182 ? 1.738 -1.164 -11.43 1 98.94 182 GLY A O 1
ATOM 1383 N N . HIS A 1 183 ? 0.496 -1.275 -9.531 1 98.94 183 HIS A N 1
ATOM 1384 C CA . HIS A 1 183 ? 0.545 0.148 -9.227 1 98.94 183 HIS A CA 1
ATOM 1385 C C . HIS A 1 183 ? 1.983 0.624 -9.047 1 98.94 183 HIS A C 1
ATOM 1387 O O . HIS A 1 183 ? 2.395 1.614 -9.656 1 98.94 183 HIS A O 1
ATOM 1393 N N . THR A 1 184 ? 2.752 -0.099 -8.25 1 99 184 THR A N 1
ATOM 1394 C CA . THR A 1 184 ? 4.145 0.245 -7.996 1 99 184 THR A CA 1
ATOM 1395 C C . THR A 1 184 ? 4.969 0.154 -9.273 1 99 184 THR A C 1
ATOM 1397 O O . THR A 1 184 ? 5.801 1.021 -9.547 1 99 184 THR A O 1
ATOM 1400 N N . CYS A 1 185 ? 4.723 -0.897 -10.062 1 98.94 185 CYS A N 1
ATOM 1401 C CA . CYS A 1 185 ? 5.418 -1.052 -11.336 1 98.94 185 CYS A CA 1
ATOM 1402 C C . CYS A 1 185 ? 5.086 0.099 -12.281 1 98.94 185 CYS A C 1
ATOM 1404 O O . CYS A 1 185 ? 5.969 0.616 -12.969 1 98.94 185 CYS A O 1
ATOM 1406 N N . PHE A 1 186 ? 3.828 0.501 -12.289 1 98.94 186 PHE A N 1
ATOM 1407 C CA . PHE A 1 186 ? 3.406 1.621 -13.125 1 98.94 186 PHE A CA 1
ATOM 1408 C C . PHE A 1 186 ? 4.164 2.891 -12.75 1 98.94 186 PHE A C 1
ATOM 1410 O O . PHE A 1 186 ? 4.703 3.578 -13.617 1 98.94 186 PHE A O 1
ATOM 1417 N N . LEU A 1 187 ? 4.246 3.17 -11.461 1 98.88 187 LEU A N 1
ATOM 1418 C CA . LEU A 1 187 ? 4.926 4.367 -10.977 1 98.88 187 LEU A CA 1
ATOM 1419 C C . LEU A 1 187 ? 6.391 4.363 -11.398 1 98.88 187 LEU A C 1
ATOM 1421 O O . LEU A 1 187 ? 6.98 5.426 -11.617 1 98.88 187 LEU A O 1
ATOM 1425 N N . ASN A 1 188 ? 6.965 3.166 -11.555 1 98.88 188 ASN A N 1
ATOM 1426 C CA . ASN A 1 188 ? 8.391 3.033 -11.82 1 98.88 188 ASN A CA 1
ATOM 1427 C C . ASN A 1 188 ? 8.656 2.686 -13.281 1 98.88 188 ASN A C 1
ATOM 1429 O O . ASN A 1 188 ? 9.812 2.486 -13.68 1 98.88 188 ASN A O 1
ATOM 1433 N N . SER A 1 189 ? 7.617 2.541 -14.086 1 98.56 189 SER A N 1
ATOM 1434 C CA . SER A 1 189 ? 7.734 2.17 -15.492 1 98.56 189 SER A CA 1
ATOM 1435 C C . SER A 1 189 ? 8.469 0.847 -15.656 1 98.56 189 SER A C 1
ATOM 1437 O O . SER A 1 189 ? 9.406 0.748 -16.453 1 98.56 189 SER A O 1
ATOM 1439 N N . ILE A 1 190 ? 8.109 -0.135 -14.852 1 98.69 190 ILE A N 1
ATOM 1440 C CA . ILE A 1 190 ? 8.664 -1.486 -14.891 1 98.69 190 ILE A CA 1
ATOM 1441 C C . ILE A 1 190 ? 7.59 -2.469 -15.352 1 98.69 190 ILE A C 1
ATOM 1443 O O . ILE A 1 190 ? 6.465 -2.453 -14.852 1 98.69 190 ILE A O 1
ATOM 1447 N N . PRO A 1 191 ? 7.875 -3.324 -16.375 1 98.88 191 PRO A N 1
ATOM 1448 C CA . PRO A 1 191 ? 6.887 -4.312 -16.812 1 98.88 191 PRO A CA 1
ATOM 1449 C C . PRO A 1 191 ? 6.57 -5.348 -15.734 1 98.88 191 PRO A C 1
ATOM 1451 O O . PRO A 1 191 ? 7.445 -5.703 -14.938 1 98.88 191 PRO A O 1
ATOM 1454 N N . PHE A 1 192 ? 5.332 -5.852 -15.781 1 98.94 192 PHE A N 1
ATOM 1455 C CA . PHE A 1 192 ? 4.938 -6.859 -14.805 1 98.94 192 PHE A CA 1
ATOM 1456 C C . PHE A 1 192 ? 3.885 -7.793 -15.391 1 98.94 192 PHE A C 1
ATOM 1458 O O . PHE A 1 192 ? 3.275 -7.484 -16.422 1 98.94 192 PHE A O 1
ATOM 1465 N N . VAL A 1 193 ? 3.709 -8.922 -14.75 1 98.94 193 VAL A N 1
ATOM 1466 C CA . VAL A 1 193 ? 2.582 -9.828 -14.961 1 98.94 193 VAL A CA 1
ATOM 1467 C C . VAL A 1 193 ? 2.191 -10.492 -13.648 1 98.94 193 VAL A C 1
ATOM 1469 O O . VAL A 1 193 ? 3.047 -10.742 -12.789 1 98.94 193 VAL A O 1
ATOM 1472 N N . ILE A 1 194 ? 0.92 -10.688 -13.453 1 98.94 194 ILE A N 1
ATOM 1473 C CA . ILE A 1 194 ? 0.371 -11.398 -12.305 1 98.94 194 ILE A CA 1
ATOM 1474 C C . ILE A 1 194 ? -0.238 -12.719 -12.75 1 98.94 194 ILE A C 1
ATOM 1476 O O . ILE A 1 194 ? -1.059 -12.758 -13.672 1 98.94 194 ILE A O 1
ATOM 1480 N N . ILE A 1 195 ? 0.189 -13.781 -12.117 1 98.88 195 ILE A N 1
ATOM 1481 C CA . ILE A 1 195 ? -0.293 -15.125 -12.398 1 98.88 195 ILE A CA 1
ATOM 1482 C C . ILE A 1 195 ? -1.015 -15.688 -11.172 1 98.88 195 ILE A C 1
ATOM 1484 O O . ILE A 1 195 ? -0.416 -15.828 -10.102 1 98.88 195 ILE A O 1
ATOM 1488 N N . ARG A 1 196 ? -2.256 -16.047 -11.305 1 98.81 196 ARG A N 1
ATOM 1489 C CA . ARG A 1 196 ? -3.051 -16.5 -10.172 1 98.81 196 ARG A CA 1
ATOM 1490 C C . ARG A 1 196 ? -3.773 -17.812 -10.5 1 98.81 196 ARG A C 1
ATOM 1492 O O . ARG A 1 196 ? -4.492 -17.891 -11.5 1 98.81 196 ARG A O 1
ATOM 1499 N N . THR A 1 197 ? -3.564 -18.75 -9.688 1 98.69 197 THR A N 1
ATOM 1500 C CA . THR A 1 197 ? -4.379 -19.969 -9.734 1 98.69 197 THR A CA 1
ATOM 1501 C C . THR A 1 197 ? -5.508 -19.891 -8.711 1 98.69 197 THR A C 1
ATOM 1503 O O . THR A 1 197 ? -5.281 -19.531 -7.551 1 98.69 197 THR A O 1
ATOM 1506 N N . MET A 1 198 ? -6.758 -20.281 -9.117 1 98.69 198 MET A N 1
ATOM 1507 C CA . MET A 1 198 ? -7.922 -20.156 -8.242 1 98.69 198 MET A CA 1
ATOM 1508 C C . MET A 1 198 ? -7.867 -21.172 -7.109 1 98.69 198 MET A C 1
ATOM 1510 O O . MET A 1 198 ? -7.828 -22.375 -7.355 1 98.69 198 MET A O 1
ATOM 1514 N N . SER A 1 199 ? -7.836 -20.656 -5.895 1 98.25 199 SER A N 1
ATOM 1515 C CA . SER A 1 199 ? -7.816 -21.516 -4.719 1 98.25 199 SER A CA 1
ATOM 1516 C C . SER A 1 199 ? -9.211 -21.656 -4.113 1 98.25 199 SER A C 1
ATOM 1518 O O . SER A 1 199 ? -9.445 -22.531 -3.281 1 98.25 199 SER A O 1
ATOM 1520 N N . ASP A 1 200 ? -10.164 -20.781 -4.469 1 97.88 200 ASP A N 1
ATOM 1521 C CA . ASP A 1 200 ? -11.531 -20.734 -3.955 1 97.88 200 ASP A CA 1
ATOM 1522 C C . ASP A 1 200 ? -12.461 -20.016 -4.922 1 97.88 200 ASP A C 1
ATOM 1524 O O . ASP A 1 200 ? -12.031 -19.547 -5.98 1 97.88 200 ASP A O 1
ATOM 1528 N N . LYS A 1 201 ? -13.727 -19.906 -4.535 1 96.69 201 LYS A N 1
ATOM 1529 C CA . LYS A 1 201 ? -14.703 -19.328 -5.441 1 96.69 201 LYS A CA 1
ATOM 1530 C C . LYS A 1 201 ? -15.133 -17.938 -4.965 1 96.69 201 LYS A C 1
ATOM 1532 O O . LYS A 1 201 ? -16.125 -17.391 -5.449 1 96.69 201 LYS A O 1
ATOM 1537 N N . ALA A 1 202 ? -14.438 -17.391 -3.977 1 96.38 202 ALA A N 1
ATOM 1538 C CA . ALA A 1 202 ? -14.656 -16.062 -3.422 1 96.38 202 ALA A CA 1
ATOM 1539 C C . ALA A 1 202 ? -16.109 -15.891 -2.973 1 96.38 202 ALA A C 1
ATOM 1541 O O . ALA A 1 202 ? -16.672 -14.805 -3.098 1 96.38 202 ALA A O 1
ATOM 1542 N N . ASP A 1 203 ? -16.719 -16.953 -2.627 1 94.62 203 ASP A N 1
ATOM 1543 C CA . ASP A 1 203 ? -18.094 -16.906 -2.137 1 94.62 203 ASP A CA 1
ATOM 1544 C C . ASP A 1 203 ? -18.188 -17.438 -0.706 1 94.62 203 ASP A C 1
ATOM 1546 O O . ASP A 1 203 ? -17.203 -17.391 0.038 1 94.62 203 ASP A O 1
ATOM 1550 N N . GLY A 1 204 ? -19.297 -17.719 -0.257 1 90.88 204 GLY A N 1
ATOM 1551 C CA . GLY A 1 204 ? -19.5 -18.094 1.13 1 90.88 204 GLY A CA 1
ATOM 1552 C C . GLY A 1 204 ? -18.656 -19.281 1.562 1 90.88 204 GLY A C 1
ATOM 1553 O O . GLY A 1 204 ? -18.422 -19.484 2.758 1 90.88 204 GLY A O 1
ATOM 1554 N N . SER A 1 205 ? -18.062 -20.047 0.66 1 91.12 205 SER A N 1
ATOM 1555 C CA . SER A 1 205 ? -17.234 -21.219 0.968 1 91.12 205 SER A CA 1
ATOM 1556 C C . SER A 1 205 ? -15.758 -20.922 0.805 1 91.12 205 SER A C 1
ATOM 1558 O O . SER A 1 205 ? -14.922 -21.828 0.887 1 91.12 205 SER A O 1
ATOM 1560 N N . ALA A 1 206 ? -15.43 -19.75 0.667 1 92.88 206 ALA A N 1
ATOM 1561 C CA . ALA A 1 206 ? -14.086 -19.359 0.244 1 92.88 206 ALA A CA 1
ATOM 1562 C C . ALA A 1 206 ? -13.039 -19.797 1.256 1 92.88 206 ALA A C 1
ATOM 1564 O O . ALA A 1 206 ? -11.992 -20.328 0.879 1 92.88 206 ALA A O 1
ATOM 1565 N N . HIS A 1 207 ? -13.289 -19.625 2.541 1 92.12 207 HIS A N 1
ATOM 1566 C CA . HIS A 1 207 ? -12.305 -19.969 3.562 1 92.12 207 HIS A CA 1
ATOM 1567 C C . HIS A 1 207 ? -11.984 -21.453 3.555 1 92.12 207 HIS A C 1
ATOM 1569 O O . HIS A 1 207 ? -10.828 -21.844 3.691 1 92.12 207 HIS A O 1
ATOM 1575 N N . ASN A 1 208 ? -12.969 -22.25 3.328 1 91.25 208 ASN A N 1
ATOM 1576 C CA . ASN A 1 208 ? -12.789 -23.688 3.293 1 91.25 208 ASN A CA 1
ATOM 1577 C C . ASN A 1 208 ? -12.047 -24.141 2.035 1 91.25 208 ASN A C 1
ATOM 1579 O O . ASN A 1 208 ? -11.125 -24.953 2.105 1 91.25 208 ASN A O 1
ATOM 1583 N N . ASN A 1 209 ? -12.5 -23.578 0.982 1 94.12 209 ASN A N 1
ATOM 1584 C CA . ASN A 1 209 ? -11.859 -23.922 -0.283 1 94.12 209 ASN A CA 1
ATOM 1585 C C . ASN A 1 209 ? -10.391 -23.5 -0.291 1 94.12 209 ASN A C 1
ATOM 1587 O O . ASN A 1 209 ? -9.523 -24.266 -0.736 1 94.12 209 ASN A O 1
ATOM 1591 N N . PHE A 1 210 ? -10.164 -22.359 0.201 1 95.25 210 PHE A N 1
ATOM 1592 C CA . PHE A 1 210 ? -8.797 -21.875 0.278 1 95.25 210 PHE A CA 1
ATOM 1593 C C . PHE A 1 210 ? -7.914 -22.844 1.057 1 95.25 210 PHE A C 1
ATOM 1595 O O . PHE A 1 210 ? -6.848 -23.234 0.581 1 95.25 210 PHE A O 1
ATOM 1602 N N . ASN A 1 211 ? -8.289 -23.203 2.213 1 94.25 211 ASN A N 1
ATOM 1603 C CA . ASN A 1 211 ? -7.512 -24.094 3.059 1 94.25 211 ASN A CA 1
ATOM 1604 C C . ASN A 1 211 ? -7.266 -25.438 2.371 1 94.25 211 ASN A C 1
ATOM 1606 O O . ASN A 1 211 ? -6.191 -26.031 2.52 1 94.25 211 ASN A O 1
ATOM 1610 N N . GLU A 1 212 ? -8.203 -25.844 1.611 1 95.31 212 GLU A N 1
ATOM 1611 C CA . GLU A 1 212 ? -8.133 -27.141 0.949 1 95.31 212 GLU A CA 1
ATOM 1612 C C . GLU A 1 212 ? -7.207 -27.094 -0.261 1 95.31 212 GLU A C 1
ATOM 1614 O O . GLU A 1 212 ? -6.488 -28.062 -0.533 1 95.31 212 GLU A O 1
ATOM 1619 N N . PHE A 1 213 ? -7.121 -26 -0.976 1 96.75 213 PHE A N 1
ATOM 1620 C CA . PHE A 1 213 ? -6.555 -26.062 -2.318 1 96.75 213 PHE A CA 1
ATOM 1621 C C . PHE A 1 213 ? -5.34 -25.141 -2.434 1 96.75 213 PHE A C 1
ATOM 1623 O O . PHE A 1 213 ? -4.664 -25.125 -3.463 1 96.75 213 PHE A O 1
ATOM 1630 N N . VAL A 1 214 ? -5.066 -24.375 -1.425 1 97.12 214 VAL A N 1
ATOM 1631 C CA . VAL A 1 214 ? -4.023 -23.359 -1.508 1 97.12 214 VAL A CA 1
ATOM 1632 C C . VAL A 1 214 ? -2.707 -24 -1.938 1 97.12 214 VAL A C 1
ATOM 1634 O O . VAL A 1 214 ? -1.975 -23.438 -2.756 1 97.12 214 VAL A O 1
ATOM 1637 N N . LYS A 1 215 ? -2.354 -25.125 -1.46 1 96.38 215 LYS A N 1
ATOM 1638 C CA . LYS A 1 215 ? -1.089 -25.766 -1.794 1 96.38 215 LYS A CA 1
ATOM 1639 C C . LYS A 1 215 ? -1.059 -26.188 -3.26 1 96.38 215 LYS A C 1
ATOM 1641 O O . LYS A 1 215 ? -0.1 -25.891 -3.977 1 96.38 215 LYS A O 1
ATOM 1646 N N . GLU A 1 216 ? -2.102 -26.875 -3.66 1 96.56 216 GLU A N 1
ATOM 1647 C CA . GLU A 1 216 ? -2.176 -27.328 -5.047 1 96.56 216 GLU A CA 1
ATOM 1648 C C . GLU A 1 216 ? -2.211 -26.141 -6.008 1 96.56 216 GLU A C 1
ATOM 1650 O O . GLU A 1 216 ? -1.537 -26.141 -7.039 1 96.56 216 GLU A O 1
ATOM 1655 N N . ALA A 1 217 ? -2.996 -25.141 -5.68 1 97.44 217 ALA A N 1
ATOM 1656 C CA . ALA A 1 217 ? -3.09 -23.938 -6.508 1 97.44 217 ALA A CA 1
ATOM 1657 C C . ALA A 1 217 ? -1.738 -23.234 -6.609 1 97.44 217 ALA A C 1
ATOM 1659 O O . ALA A 1 217 ? -1.338 -22.812 -7.695 1 97.44 217 ALA A O 1
ATOM 1660 N N . SER A 1 218 ? -1.062 -23.125 -5.527 1 97.06 218 SER A N 1
ATOM 1661 C CA . SER A 1 218 ? 0.26 -22.516 -5.527 1 97.06 218 SER A CA 1
ATOM 1662 C C . SER A 1 218 ? 1.229 -23.281 -6.418 1 97.06 218 SER A C 1
ATOM 1664 O O . SER A 1 218 ? 2.057 -22.688 -7.109 1 97.06 218 SER A O 1
ATOM 1666 N N . ASN A 1 219 ? 1.165 -24.547 -6.414 1 95.38 219 ASN A N 1
ATOM 1667 C CA . ASN A 1 219 ? 2.029 -25.375 -7.242 1 95.38 219 ASN A CA 1
ATOM 1668 C C . ASN A 1 219 ? 1.78 -25.141 -8.727 1 95.38 219 ASN A C 1
ATOM 1670 O O . ASN A 1 219 ? 2.719 -25.125 -9.531 1 95.38 219 ASN A O 1
ATOM 1674 N N . HIS A 1 220 ? 0.503 -25 -9.078 1 96.19 220 HIS A N 1
ATOM 1675 C CA . HIS A 1 220 ? 0.181 -24.688 -10.461 1 96.19 220 HIS A CA 1
ATOM 1676 C C . HIS A 1 220 ? 0.845 -23.391 -10.898 1 96.19 220 HIS A C 1
ATOM 1678 O O . HIS A 1 220 ? 1.491 -23.344 -11.953 1 96.19 220 HIS A O 1
ATOM 1684 N N . SER A 1 221 ? 0.666 -22.359 -10.102 1 97.25 221 SER A N 1
ATOM 1685 C CA . SER A 1 221 ? 1.265 -21.078 -10.422 1 97.25 221 SER A CA 1
ATOM 1686 C C . SER A 1 221 ? 2.781 -21.188 -10.531 1 97.25 221 SER A C 1
ATOM 1688 O O . SER A 1 221 ? 3.389 -20.578 -11.422 1 97.25 221 SER A O 1
ATOM 1690 N N . LYS A 1 222 ? 3.402 -21.938 -9.672 1 95.69 222 LYS A N 1
ATOM 1691 C CA . LYS A 1 222 ? 4.852 -22.109 -9.68 1 95.69 222 LYS A CA 1
ATOM 1692 C C . LYS A 1 222 ? 5.316 -22.781 -10.969 1 95.69 222 LYS A C 1
ATOM 1694 O O . LYS A 1 222 ? 6.32 -22.375 -11.562 1 95.69 222 LYS A O 1
ATOM 1699 N N . ASP A 1 223 ? 4.602 -23.797 -11.328 1 95.81 223 ASP A N 1
ATOM 1700 C CA . ASP A 1 223 ? 4.957 -24.516 -12.547 1 95.81 223 ASP A CA 1
ATOM 1701 C C . ASP A 1 223 ? 4.898 -23.594 -13.766 1 95.81 223 ASP A C 1
ATOM 1703 O O . ASP A 1 223 ? 5.738 -23.688 -14.664 1 95.81 223 ASP A O 1
ATOM 1707 N N . ILE A 1 224 ? 3.906 -22.781 -13.789 1 97.75 224 ILE A N 1
ATOM 1708 C CA . ILE A 1 224 ? 3.748 -21.828 -14.875 1 97.75 224 ILE A CA 1
ATOM 1709 C C . ILE A 1 224 ? 4.941 -20.875 -14.906 1 97.75 224 ILE A C 1
ATOM 1711 O O . ILE A 1 224 ? 5.52 -20.625 -15.961 1 97.75 224 ILE A O 1
ATOM 1715 N N . VAL A 1 225 ? 5.363 -20.359 -13.734 1 98.06 225 VAL A N 1
ATOM 1716 C CA . VAL A 1 225 ? 6.469 -19.406 -13.648 1 98.06 225 VAL A CA 1
ATOM 1717 C C . VAL A 1 225 ? 7.754 -20.078 -14.133 1 98.06 225 VAL A C 1
ATOM 1719 O O . VAL A 1 225 ? 8.523 -19.484 -14.898 1 98.06 225 VAL A O 1
ATOM 1722 N N . ILE A 1 226 ? 8 -21.297 -13.727 1 96.5 226 ILE A N 1
ATOM 1723 C CA . ILE A 1 226 ? 9.211 -22.016 -14.109 1 96.5 226 ILE A CA 1
ATOM 1724 C C . ILE A 1 226 ? 9.266 -22.172 -15.625 1 96.5 226 ILE A C 1
ATOM 1726 O O . ILE A 1 226 ? 10.297 -21.891 -16.25 1 96.5 226 ILE A O 1
ATOM 1730 N N . HIS A 1 227 ? 8.18 -22.578 -16.188 1 96 227 HIS A N 1
ATOM 1731 C CA . HIS A 1 227 ? 8.133 -22.766 -17.641 1 96 227 HIS A CA 1
ATOM 1732 C C . HIS A 1 227 ? 8.273 -21.438 -18.359 1 96 227 HIS A C 1
ATOM 1734 O O . HIS A 1 227 ? 8.93 -21.359 -19.406 1 96 227 HIS A O 1
ATOM 1740 N N . MET A 1 228 ? 7.602 -20.422 -17.812 1 96.88 228 MET A N 1
ATOM 1741 C CA . MET A 1 228 ? 7.668 -19.078 -18.391 1 96.88 228 MET A CA 1
ATOM 1742 C C . MET A 1 228 ? 9.109 -18.578 -18.453 1 96.88 228 MET A C 1
ATOM 1744 O O . MET A 1 228 ? 9.531 -18.016 -19.453 1 96.88 228 MET A O 1
ATOM 1748 N N . LEU A 1 229 ? 9.852 -18.781 -17.406 1 95.62 229 LEU A N 1
ATOM 1749 C CA . LEU A 1 229 ? 11.242 -18.344 -17.328 1 95.62 229 LEU A CA 1
ATOM 1750 C C . LEU A 1 229 ? 12.094 -19.031 -18.391 1 95.62 229 LEU A C 1
ATOM 1752 O O . LEU A 1 229 ? 13.008 -18.422 -18.953 1 95.62 229 LEU A O 1
ATOM 1756 N N . ASN A 1 230 ? 11.758 -20.25 -18.703 1 91.44 230 ASN A N 1
ATOM 1757 C CA . ASN A 1 230 ? 12.492 -21.016 -19.719 1 91.44 230 ASN A CA 1
ATOM 1758 C C . ASN A 1 230 ? 12.32 -20.406 -21.109 1 91.44 230 ASN A C 1
ATOM 1760 O O . ASN A 1 230 ? 13.18 -20.562 -21.969 1 91.44 230 ASN A O 1
ATOM 1764 N N . GLN A 1 231 ? 11.234 -19.688 -21.281 1 89.31 231 GLN A N 1
ATOM 1765 C CA . GLN A 1 231 ? 10.906 -19.156 -22.594 1 89.31 231 GLN A CA 1
ATOM 1766 C C . GLN A 1 231 ? 11.305 -17.688 -22.703 1 89.31 231 GLN A C 1
ATOM 1768 O O . GLN A 1 231 ? 11.148 -17.062 -23.75 1 89.31 231 GLN A O 1
ATOM 1773 N N . MET A 1 232 ? 11.727 -17.078 -21.656 1 88.44 232 MET A N 1
ATOM 1774 C CA . MET A 1 232 ? 12.156 -15.68 -21.641 1 88.44 232 MET A CA 1
ATOM 1775 C C . MET A 1 232 ? 13.633 -15.562 -22 1 88.44 232 MET A C 1
ATOM 1777 O O . MET A 1 232 ? 14.062 -14.531 -22.531 1 88.44 232 MET A O 1
ATOM 1781 N N . MET B 1 1 ? 25.188 14.797 8.578 1 60.19 1 MET B N 1
ATOM 1782 C CA . MET B 1 1 ? 24.016 15.102 9.383 1 60.19 1 MET B CA 1
ATOM 1783 C C . MET B 1 1 ? 22.828 14.25 8.938 1 60.19 1 MET B C 1
ATOM 1785 O O . MET B 1 1 ? 22.734 13.859 7.77 1 60.19 1 MET B O 1
ATOM 1789 N N . SER B 1 2 ? 21.875 13.766 9.891 1 88.25 2 SER B N 1
ATOM 1790 C CA . SER B 1 2 ? 20.766 12.867 9.586 1 88.25 2 SER B CA 1
ATOM 1791 C C . SER B 1 2 ? 19.719 13.555 8.727 1 88.25 2 SER B C 1
ATOM 1793 O O . SER B 1 2 ? 19.5 14.758 8.852 1 88.25 2 SER B O 1
ATOM 1795 N N . ARG B 1 3 ? 19.312 13.109 7.688 1 96.38 3 ARG B N 1
ATOM 1796 C CA . ARG B 1 3 ? 18.328 13.641 6.75 1 96.38 3 ARG B CA 1
ATOM 1797 C C . ARG B 1 3 ? 16.906 13.195 7.121 1 96.38 3 ARG B C 1
ATOM 1799 O O . ARG B 1 3 ? 16.672 12.008 7.359 1 96.38 3 ARG B O 1
ATOM 1806 N N . VAL B 1 4 ? 16 14.164 7.258 1 98.62 4 VAL B N 1
ATOM 1807 C CA . VAL B 1 4 ? 14.609 13.906 7.625 1 98.62 4 VAL B CA 1
ATOM 1808 C C . VAL B 1 4 ? 13.75 13.82 6.367 1 98.62 4 VAL B C 1
ATOM 1810 O O . VAL B 1 4 ? 13.836 14.68 5.488 1 98.62 4 VAL B O 1
ATOM 1813 N N . GLY B 1 5 ? 13.031 12.75 6.195 1 98.88 5 GLY B N 1
ATOM 1814 C CA . GLY B 1 5 ? 12.016 12.688 5.152 1 98.88 5 GLY B CA 1
ATOM 1815 C C . GLY B 1 5 ? 10.688 13.281 5.574 1 98.88 5 GLY B C 1
ATOM 1816 O O . GLY B 1 5 ? 10.148 12.93 6.629 1 98.88 5 GLY B O 1
ATOM 1817 N N . ILE B 1 6 ? 10.141 14.219 4.828 1 98.88 6 ILE B N 1
ATOM 1818 C CA . ILE B 1 6 ? 8.844 14.82 5.094 1 98.88 6 ILE B CA 1
ATOM 1819 C C . ILE B 1 6 ? 7.879 14.492 3.957 1 98.88 6 ILE B C 1
ATOM 1821 O O . ILE B 1 6 ? 8.148 14.812 2.795 1 98.88 6 ILE B O 1
ATOM 1825 N N . ILE B 1 7 ? 6.758 13.898 4.305 1 98.94 7 ILE B N 1
ATOM 1826 C CA . ILE B 1 7 ? 5.805 13.406 3.314 1 98.94 7 ILE B CA 1
ATOM 1827 C C . ILE B 1 7 ? 4.469 14.117 3.48 1 98.94 7 ILE B C 1
ATOM 1829 O O . ILE B 1 7 ? 3.941 14.219 4.59 1 98.94 7 ILE B O 1
ATOM 1833 N N . GLY B 1 8 ? 3.898 14.594 2.445 1 98.81 8 GLY B N 1
ATOM 1834 C CA . GLY B 1 8 ? 2.498 14.953 2.297 1 98.81 8 GLY B CA 1
ATOM 1835 C C . GLY B 1 8 ? 1.833 14.281 1.109 1 98.81 8 GLY B C 1
ATOM 1836 O O . GLY B 1 8 ? 2.488 13.984 0.108 1 98.81 8 GLY B O 1
ATOM 1837 N N . ALA B 1 9 ? 0.533 14.086 1.195 1 98.5 9 ALA B N 1
ATOM 1838 C CA . ALA B 1 9 ? -0.16 13.344 0.146 1 98.5 9 ALA B CA 1
ATOM 1839 C C . ALA B 1 9 ? -0.563 14.258 -1.003 1 98.5 9 ALA B C 1
ATOM 1841 O O . ALA B 1 9 ? -0.637 13.828 -2.156 1 98.5 9 ALA B O 1
ATOM 1842 N N . MET B 1 10 ? -0.812 15.469 -0.684 1 97.75 10 MET B N 1
ATOM 1843 C CA . MET B 1 10 ? -1.368 16.406 -1.654 1 97.75 10 MET B CA 1
ATOM 1844 C C . MET B 1 10 ? -0.521 17.672 -1.735 1 97.75 10 MET B C 1
ATOM 1846 O O . MET B 1 10 ? 0.212 17.984 -0.798 1 97.75 10 MET B O 1
ATOM 1850 N N . ASP B 1 11 ? -0.687 18.391 -2.834 1 96.75 11 ASP B N 1
ATOM 1851 C CA . ASP B 1 11 ? 0.048 19.641 -3.014 1 96.75 11 ASP B CA 1
ATOM 1852 C C . ASP B 1 11 ? -0.271 20.641 -1.894 1 96.75 11 ASP B C 1
ATOM 1854 O O . ASP B 1 11 ? 0.62 21.328 -1.398 1 96.75 11 ASP B O 1
ATOM 1858 N N . GLU B 1 12 ? -1.491 20.672 -1.502 1 93.88 12 GLU B N 1
ATOM 1859 C CA . GLU B 1 12 ? -1.948 21.562 -0.438 1 93.88 12 GLU B CA 1
ATOM 1860 C C . GLU B 1 12 ? -1.144 21.344 0.841 1 93.88 12 GLU B C 1
ATOM 1862 O O . GLU B 1 12 ? -0.96 22.281 1.626 1 93.88 12 GLU B O 1
ATOM 1867 N N . GLU B 1 13 ? -0.591 20.141 0.989 1 95.12 13 GLU B N 1
ATOM 1868 C CA . GLU B 1 13 ? 0.062 19.781 2.242 1 95.12 13 GLU B CA 1
ATOM 1869 C C . GLU B 1 13 ? 1.563 20.047 2.18 1 95.12 13 GLU B C 1
ATOM 1871 O O . GLU B 1 13 ? 2.225 20.141 3.215 1 95.12 13 GLU B O 1
ATOM 1876 N N . ILE B 1 14 ? 2.143 20.219 1.004 1 96.75 14 ILE B N 1
ATOM 1877 C CA . ILE B 1 14 ? 3.6 20.266 0.989 1 96.75 14 ILE B CA 1
ATOM 1878 C C . ILE B 1 14 ? 4.055 21.609 0.409 1 96.75 14 ILE B C 1
ATOM 1880 O O . ILE B 1 14 ? 5.219 21.984 0.55 1 96.75 14 ILE B O 1
ATOM 1884 N N . GLU B 1 15 ? 3.162 22.312 -0.278 1 95.12 15 GLU B N 1
ATOM 1885 C CA . GLU B 1 15 ? 3.549 23.484 -1.046 1 95.12 15 GLU B CA 1
ATOM 1886 C C . GLU B 1 15 ? 4.184 24.547 -0.149 1 95.12 15 GLU B C 1
ATOM 1888 O O . GLU B 1 15 ? 5.219 25.125 -0.494 1 95.12 15 GLU B O 1
ATOM 1893 N N . ILE B 1 16 ? 3.615 24.844 0.911 1 92.56 16 ILE B N 1
ATOM 1894 C CA . ILE B 1 16 ? 4.105 25.875 1.807 1 92.56 16 ILE B CA 1
ATOM 1895 C C . ILE B 1 16 ? 5.492 25.516 2.322 1 92.56 16 ILE B C 1
ATOM 1897 O O . ILE B 1 16 ? 6.363 26.375 2.465 1 92.56 16 ILE B O 1
ATOM 1901 N N . LEU B 1 17 ? 5.703 24.203 2.738 1 97.25 17 LEU B N 1
ATOM 1902 C CA . LEU B 1 17 ? 7.02 23.75 3.172 1 97.25 17 LEU B CA 1
ATOM 1903 C C . LEU B 1 17 ? 8.047 23.938 2.061 1 97.25 17 LEU B C 1
ATOM 1905 O O . LEU B 1 17 ? 9.172 24.375 2.314 1 97.25 17 LEU B O 1
ATOM 1909 N N . LYS B 1 18 ? 7.613 23.594 0.892 1 97.75 18 LYS B N 1
ATOM 1910 C CA . LYS B 1 18 ? 8.484 23.719 -0.272 1 97.75 18 LYS B CA 1
ATOM 1911 C C . LYS B 1 18 ? 8.945 25.156 -0.472 1 97.75 18 LYS B C 1
ATOM 1913 O O . LYS B 1 18 ? 10.125 25.406 -0.755 1 97.75 18 LYS B O 1
ATOM 1918 N N . GLU B 1 19 ? 8.062 26.062 -0.254 1 96.25 19 GLU B N 1
ATOM 1919 C CA . GLU B 1 19 ? 8.352 27.484 -0.442 1 96.25 19 GLU B CA 1
ATOM 1920 C C . GLU B 1 19 ? 9.359 27.984 0.585 1 96.25 19 GLU B C 1
ATOM 1922 O O . GLU B 1 19 ? 10.117 28.922 0.316 1 96.25 19 GLU B O 1
ATOM 1927 N N . GLU B 1 20 ? 9.461 27.375 1.701 1 95.62 20 GLU B N 1
ATOM 1928 C CA . GLU B 1 20 ? 10.336 27.797 2.787 1 95.62 20 GLU B CA 1
ATOM 1929 C C . GLU B 1 20 ? 11.68 27.094 2.729 1 95.62 20 GLU B C 1
ATOM 1931 O O . GLU B 1 20 ? 12.602 27.422 3.48 1 95.62 20 GLU B O 1
ATOM 1936 N N . MET B 1 21 ? 11.836 26.188 1.854 1 96.75 21 MET B N 1
ATOM 1937 C CA . MET B 1 21 ? 13.008 25.328 1.763 1 96.75 21 MET B CA 1
ATOM 1938 C C . MET B 1 21 ? 14.094 25.984 0.909 1 96.75 21 MET B C 1
ATOM 1940 O O . MET B 1 21 ? 13.797 26.719 -0.028 1 96.75 21 MET B O 1
ATOM 1944 N N . ASN B 1 22 ? 15.344 25.781 1.305 1 98.06 22 ASN B N 1
ATOM 1945 C CA . ASN B 1 22 ? 16.469 25.922 0.382 1 98.06 22 ASN B CA 1
ATOM 1946 C C . ASN B 1 22 ? 16.719 24.641 -0.395 1 98.06 22 ASN B C 1
ATOM 1948 O O . ASN B 1 22 ? 17.453 23.766 0.07 1 98.06 22 ASN B O 1
ATOM 1952 N N . ILE B 1 23 ? 16.172 24.547 -1.602 1 98.44 23 ILE B N 1
ATOM 1953 C CA . ILE B 1 23 ? 16.234 23.328 -2.402 1 98.44 23 ILE B CA 1
ATOM 1954 C C . ILE B 1 23 ? 17.594 23.234 -3.1 1 98.44 23 ILE B C 1
ATOM 1956 O O . ILE B 1 23 ? 17.984 24.156 -3.832 1 98.44 23 ILE B O 1
ATOM 1960 N N . LYS B 1 24 ? 18.25 22.156 -2.938 1 98.5 24 LYS B N 1
ATOM 1961 C CA . LYS B 1 24 ? 19.578 21.969 -3.527 1 98.5 24 LYS B CA 1
ATOM 1962 C C . LYS B 1 24 ? 19.5 21.031 -4.738 1 98.5 24 LYS B C 1
ATOM 1964 O O . LYS B 1 24 ? 20.297 21.156 -5.668 1 98.5 24 LYS B O 1
ATOM 1969 N N . GLU B 1 25 ? 18.578 20.109 -4.668 1 98.5 25 GLU B N 1
ATOM 1970 C CA . GLU B 1 25 ? 18.453 19.109 -5.72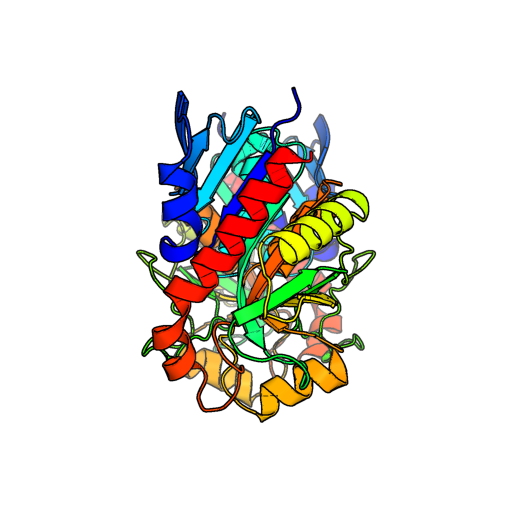3 1 98.5 25 GLU B CA 1
ATOM 1971 C C . GLU B 1 25 ? 17.016 18.594 -5.82 1 98.5 25 GLU B C 1
ATOM 1973 O O . GLU B 1 25 ? 16.312 18.516 -4.812 1 98.5 25 GLU B O 1
ATOM 1978 N N . ILE B 1 26 ? 16.562 18.391 -7.012 1 98.75 26 ILE B N 1
ATOM 1979 C CA . ILE B 1 26 ? 15.305 17.703 -7.25 1 98.75 26 ILE B CA 1
ATOM 1980 C C . ILE B 1 26 ? 15.57 16.375 -7.945 1 98.75 26 ILE B C 1
ATOM 1982 O O . ILE B 1 26 ? 16.203 16.328 -9.008 1 98.75 26 ILE B O 1
ATOM 1986 N N . VAL B 1 27 ? 15.156 15.281 -7.332 1 98.62 27 VAL B N 1
ATOM 1987 C CA . VAL B 1 27 ? 15.289 13.953 -7.914 1 98.62 27 VAL B CA 1
ATOM 1988 C C . VAL B 1 27 ? 13.906 13.383 -8.227 1 98.62 27 VAL B C 1
ATOM 1990 O O . VAL B 1 27 ? 13.008 13.398 -7.379 1 98.62 27 VAL B O 1
ATOM 1993 N N . SER B 1 28 ? 13.734 12.906 -9.438 1 98.69 28 SER B N 1
ATOM 1994 C CA . SER B 1 28 ? 12.453 12.32 -9.836 1 98.69 28 SER B CA 1
ATOM 1995 C C . SER B 1 28 ? 12.539 10.805 -9.898 1 98.69 28 SER B C 1
ATOM 1997 O O . SER B 1 28 ? 13.398 10.25 -10.578 1 98.69 28 SER B O 1
ATOM 1999 N N . MET B 1 29 ? 11.742 10.141 -9.117 1 98.56 29 MET B N 1
ATOM 2000 C CA . MET B 1 29 ? 11.609 8.688 -9.086 1 98.56 29 MET B CA 1
ATOM 2001 C C . MET B 1 29 ? 10.156 8.273 -8.906 1 98.56 29 MET B C 1
ATOM 2003 O O . MET B 1 29 ? 9.414 8.906 -8.156 1 98.56 29 MET B O 1
ATOM 2007 N N . ALA B 1 30 ? 9.703 7.203 -9.57 1 98.56 30 ALA B N 1
ATOM 2008 C CA . ALA B 1 30 ? 8.375 6.617 -9.391 1 98.56 30 ALA B CA 1
ATOM 2009 C C . ALA B 1 30 ? 7.285 7.672 -9.539 1 98.56 30 ALA B C 1
ATOM 2011 O O . ALA B 1 30 ? 6.363 7.746 -8.727 1 98.56 30 ALA B O 1
ATOM 2012 N N . ASN B 1 31 ? 7.453 8.539 -10.43 1 98 31 ASN B N 1
ATOM 2013 C CA . ASN B 1 31 ? 6.496 9.578 -10.781 1 98 31 ASN B CA 1
ATOM 2014 C C . ASN B 1 31 ? 6.328 10.594 -9.656 1 98 31 ASN B C 1
ATOM 2016 O O . ASN B 1 31 ? 5.246 11.148 -9.477 1 98 31 ASN B O 1
ATOM 2020 N N . MET B 1 32 ? 7.34 10.727 -8.797 1 98.62 32 MET B N 1
ATOM 2021 C CA . MET B 1 32 ? 7.352 11.719 -7.723 1 98.62 32 MET B CA 1
ATOM 2022 C C . MET B 1 32 ? 8.609 12.57 -7.777 1 98.62 32 MET B C 1
ATOM 2024 O O . MET B 1 32 ? 9.68 12.078 -8.148 1 98.62 32 MET B O 1
ATOM 2028 N N . ASP B 1 33 ? 8.484 13.781 -7.438 1 98.69 33 ASP B N 1
ATOM 2029 C CA . ASP B 1 33 ? 9.633 14.672 -7.262 1 98.69 33 ASP B CA 1
ATOM 2030 C C . ASP B 1 33 ? 10.031 14.766 -5.793 1 98.69 33 ASP B C 1
ATOM 2032 O O . ASP B 1 33 ? 9.211 15.094 -4.938 1 98.69 33 ASP B O 1
ATOM 2036 N N . PHE B 1 34 ? 11.258 14.438 -5.543 1 98.88 34 PHE B N 1
ATOM 2037 C CA . PHE B 1 34 ? 11.836 14.57 -4.215 1 98.88 34 PHE B CA 1
ATOM 2038 C C . PHE B 1 34 ? 12.695 15.82 -4.125 1 98.88 34 PHE B C 1
ATOM 2040 O O . PHE B 1 34 ? 13.703 15.945 -4.832 1 98.88 34 PHE B O 1
ATOM 2047 N N . TYR B 1 35 ? 12.328 16.734 -3.266 1 98.88 35 TYR B N 1
ATOM 2048 C CA . TYR B 1 35 ? 13.055 17.984 -3.062 1 98.88 35 TYR B CA 1
ATOM 2049 C C . TYR B 1 35 ? 14.07 17.844 -1.937 1 98.88 35 TYR B C 1
ATOM 2051 O O . TYR B 1 35 ? 13.703 17.812 -0.76 1 98.88 35 TYR B O 1
ATOM 2059 N N . ILE B 1 36 ? 15.312 17.797 -2.309 1 98.75 36 ILE B N 1
ATOM 2060 C CA . ILE B 1 36 ? 16.406 17.609 -1.359 1 98.75 36 ILE B CA 1
ATOM 2061 C C . ILE B 1 36 ? 17.031 18.953 -1.02 1 98.75 36 ILE B C 1
ATOM 2063 O O . ILE B 1 36 ? 17.406 19.719 -1.916 1 98.75 36 ILE B O 1
ATOM 2067 N N . GLY B 1 37 ? 17.125 19.266 0.242 1 98.31 37 GLY B N 1
ATOM 2068 C CA . GLY B 1 37 ? 17.703 20.531 0.661 1 98.31 37 GLY B CA 1
ATOM 2069 C C . GLY B 1 37 ? 17.641 20.75 2.16 1 98.31 37 GLY B C 1
ATOM 2070 O O . GLY B 1 37 ? 17.922 19.844 2.938 1 98.31 37 GLY B O 1
ATOM 2071 N N . GLU B 1 38 ? 17.359 22.062 2.506 1 97.88 38 GLU B N 1
ATOM 2072 C CA . GLU B 1 38 ? 17.359 22.438 3.918 1 97.88 38 GLU B CA 1
ATOM 2073 C C . GLU B 1 38 ? 16.094 23.219 4.277 1 97.88 38 GLU B C 1
ATOM 2075 O O . GLU B 1 38 ? 15.609 24.016 3.471 1 97.88 38 GLU B O 1
ATOM 2080 N N . LEU B 1 39 ? 15.648 22.969 5.43 1 96.62 39 LEU B N 1
ATOM 2081 C CA . LEU B 1 39 ? 14.594 23.734 6.078 1 96.62 39 LEU B CA 1
ATOM 2082 C C . LEU B 1 39 ? 14.938 24 7.539 1 96.62 39 LEU B C 1
ATOM 2084 O O . LEU B 1 39 ? 15.156 23.062 8.312 1 96.62 39 LEU B O 1
ATOM 2088 N N . ASN B 1 40 ? 15.086 25.234 7.945 1 92.25 40 ASN B N 1
ATOM 2089 C CA . ASN B 1 40 ? 15.5 25.625 9.289 1 92.25 40 ASN B CA 1
ATOM 2090 C C . ASN B 1 40 ? 16.812 24.969 9.688 1 92.25 40 ASN B C 1
ATOM 2092 O O . ASN B 1 40 ? 16.922 24.375 10.766 1 92.25 40 ASN B O 1
ATOM 2096 N N . GLN B 1 41 ? 17.734 24.891 8.758 1 91.38 41 GLN B N 1
ATOM 2097 C CA . GLN B 1 41 ? 19.094 24.422 8.938 1 91.38 41 GLN B CA 1
ATOM 2098 C C . GLN B 1 41 ? 19.125 22.906 9.133 1 91.38 41 GLN B C 1
ATOM 2100 O O . GLN B 1 41 ? 20.125 22.359 9.625 1 91.38 41 GLN B O 1
ATOM 2105 N N . ARG B 1 42 ? 18.047 22.297 8.812 1 95.75 42 ARG B N 1
ATOM 2106 C CA . ARG B 1 42 ? 17.984 20.844 8.859 1 95.75 42 ARG B CA 1
ATOM 2107 C C . ARG B 1 42 ? 17.969 20.25 7.453 1 95.75 42 ARG B C 1
ATOM 2109 O O . ARG B 1 42 ? 17.281 20.766 6.562 1 95.75 42 ARG B O 1
ATOM 2116 N N . ASN B 1 43 ? 18.734 19.234 7.238 1 97.75 43 ASN B N 1
ATOM 2117 C CA . ASN B 1 43 ? 18.688 18.516 5.973 1 97.75 43 ASN B CA 1
ATOM 2118 C C . ASN B 1 43 ? 17.406 17.703 5.836 1 97.75 43 ASN B C 1
ATOM 2120 O O . ASN B 1 43 ? 17.125 16.844 6.664 1 97.75 43 ASN B O 1
ATOM 2124 N N . ILE B 1 44 ? 16.656 18.016 4.766 1 98.5 44 ILE B N 1
ATOM 2125 C CA . ILE B 1 44 ? 15.398 17.297 4.617 1 98.5 44 ILE B CA 1
ATOM 2126 C C . ILE B 1 44 ? 15.234 16.828 3.17 1 98.5 44 ILE B C 1
ATOM 2128 O O . ILE B 1 44 ? 15.945 17.297 2.279 1 98.5 44 ILE B O 1
ATOM 2132 N N . VAL B 1 45 ? 14.383 15.867 2.945 1 98.88 45 VAL B N 1
ATOM 2133 C CA . VAL B 1 45 ? 13.773 15.508 1.668 1 98.88 45 VAL B CA 1
ATOM 2134 C C . VAL B 1 45 ? 12.258 15.664 1.756 1 98.88 45 VAL B C 1
ATOM 2136 O O . VAL B 1 45 ? 11.609 15.016 2.578 1 98.88 45 VAL B O 1
ATOM 2139 N N . LEU B 1 46 ? 11.703 16.562 0.973 1 98.88 46 LEU B N 1
ATOM 2140 C CA . LEU B 1 46 ? 10.266 16.828 0.928 1 98.88 46 LEU B CA 1
ATOM 2141 C C . LEU B 1 46 ? 9.633 16.172 -0.3 1 98.88 46 LEU B C 1
ATOM 2143 O O . LEU B 1 46 ? 10.195 16.25 -1.397 1 98.88 46 LEU B O 1
ATOM 2147 N N . VAL B 1 47 ? 8.438 15.57 -0.082 1 98.94 47 VAL B N 1
ATOM 2148 C CA . VAL B 1 47 ? 7.848 14.883 -1.228 1 98.94 47 VAL B CA 1
ATOM 2149 C C . VAL B 1 47 ? 6.328 14.859 -1.082 1 98.94 47 VAL B C 1
ATOM 2151 O O . VAL B 1 47 ? 5.805 14.727 0.029 1 98.94 47 VAL B O 1
ATOM 2154 N N . ARG B 1 48 ? 5.641 15.008 -2.205 1 98.81 48 ARG B N 1
ATOM 2155 C CA . ARG B 1 48 ? 4.227 14.664 -2.34 1 98.81 48 ARG B CA 1
ATOM 2156 C C . ARG B 1 48 ? 4.051 13.219 -2.795 1 98.81 48 ARG B C 1
ATOM 2158 O O . ARG B 1 48 ? 4.348 12.883 -3.945 1 98.81 48 ARG B O 1
ATOM 2165 N N . CYS B 1 49 ? 3.516 12.438 -1.947 1 98.75 49 CYS B N 1
ATOM 2166 C CA . CYS B 1 49 ? 3.559 11.008 -2.246 1 98.75 49 CYS B CA 1
ATOM 2167 C C . CYS B 1 49 ? 2.35 10.586 -3.072 1 98.75 49 CYS B C 1
ATOM 2169 O O . CYS B 1 49 ? 2.344 9.508 -3.666 1 98.75 49 CYS B O 1
ATOM 2171 N N . GLY B 1 50 ? 1.263 11.422 -3.121 1 98.56 50 GLY B N 1
ATOM 2172 C CA . GLY B 1 50 ? 0.002 10.984 -3.703 1 98.56 50 GLY B CA 1
ATOM 2173 C C . GLY B 1 50 ? -0.943 10.367 -2.689 1 98.56 50 GLY B C 1
ATOM 2174 O O . GLY B 1 50 ? -0.548 10.086 -1.557 1 98.56 50 GLY B O 1
ATOM 2175 N N . ILE B 1 51 ? -2.15 10.148 -3.119 1 98.81 51 ILE B N 1
ATOM 2176 C CA . ILE B 1 51 ? -3.215 9.75 -2.201 1 98.81 51 ILE B CA 1
ATOM 2177 C C . ILE B 1 51 ? -3.283 8.227 -2.111 1 98.81 51 ILE B C 1
ATOM 2179 O O . ILE B 1 51 ? -3.184 7.539 -3.127 1 98.81 51 ILE B O 1
ATOM 2183 N N . GLY B 1 52 ? -3.41 7.719 -0.901 1 98.88 52 GLY B N 1
ATOM 2184 C CA . GLY B 1 52 ? -3.666 6.301 -0.722 1 98.88 52 GLY B CA 1
ATOM 2185 C C . GLY B 1 52 ? -2.48 5.547 -0.148 1 98.88 52 GLY B C 1
ATOM 2186 O O . GLY B 1 52 ? -1.347 6.027 -0.207 1 98.88 52 GLY B O 1
ATOM 2187 N N . LYS B 1 53 ? -2.732 4.324 0.316 1 98.94 53 LYS B N 1
ATOM 2188 C CA . LYS B 1 53 ? -1.774 3.516 1.066 1 98.94 53 LYS B CA 1
ATOM 2189 C C . LYS B 1 53 ? -0.618 3.068 0.177 1 98.94 53 LYS B C 1
ATOM 2191 O O . LYS B 1 53 ? 0.543 3.117 0.588 1 98.94 53 LYS B O 1
ATOM 2196 N N . VAL B 1 54 ? -0.922 2.672 -1.088 1 98.94 54 VAL B N 1
ATOM 2197 C CA . VAL B 1 54 ? 0.123 2.143 -1.957 1 98.94 54 VAL B CA 1
ATOM 2198 C C . VAL B 1 54 ? 1.091 3.258 -2.344 1 98.94 54 VAL B C 1
ATOM 2200 O O . VAL B 1 54 ? 2.309 3.094 -2.25 1 98.94 54 VAL B O 1
ATOM 2203 N N . ASN B 1 55 ? 0.565 4.418 -2.713 1 98.94 55 ASN B N 1
ATOM 2204 C CA . ASN B 1 55 ? 1.422 5.562 -3.01 1 98.94 55 ASN B CA 1
ATOM 2205 C C . ASN B 1 55 ? 2.311 5.918 -1.823 1 98.94 55 ASN B C 1
ATOM 2207 O O . ASN B 1 55 ? 3.51 6.156 -1.988 1 98.94 55 ASN B O 1
ATOM 2211 N N . ALA B 1 56 ? 1.725 5.965 -0.669 1 98.94 56 ALA B N 1
ATOM 2212 C CA . ALA B 1 56 ? 2.449 6.332 0.545 1 98.94 56 ALA B CA 1
ATOM 2213 C C . ALA B 1 56 ? 3.561 5.328 0.845 1 98.94 56 ALA B C 1
ATOM 2215 O O . ALA B 1 56 ? 4.664 5.715 1.239 1 98.94 56 ALA B O 1
ATOM 2216 N N . ALA B 1 57 ? 3.238 4.023 0.65 1 98.94 57 ALA B N 1
ATOM 2217 C CA . ALA B 1 57 ? 4.211 2.969 0.921 1 98.94 57 ALA B CA 1
ATOM 2218 C C . ALA B 1 57 ? 5.398 3.059 -0.032 1 98.94 57 ALA B C 1
ATOM 2220 O O . ALA B 1 57 ? 6.555 2.986 0.396 1 98.94 57 ALA B O 1
ATOM 2221 N N . VAL B 1 58 ? 5.133 3.232 -1.327 1 98.94 58 VAL B N 1
ATOM 2222 C CA . VAL B 1 58 ? 6.18 3.338 -2.338 1 98.94 58 VAL B CA 1
ATOM 2223 C C . VAL B 1 58 ? 7.078 4.531 -2.029 1 98.94 58 VAL B C 1
ATOM 2225 O O . VAL B 1 58 ? 8.305 4.402 -1.992 1 98.94 58 VAL B O 1
ATOM 2228 N N . CYS B 1 59 ? 6.477 5.66 -1.729 1 98.94 59 CYS B N 1
ATOM 2229 C CA . CYS B 1 59 ? 7.191 6.895 -1.423 1 98.94 59 CYS B CA 1
ATOM 2230 C C . CYS B 1 59 ? 8.094 6.715 -0.207 1 98.94 59 CYS B C 1
ATOM 2232 O O . CYS B 1 59 ? 9.273 7.07 -0.248 1 98.94 59 CYS B O 1
ATOM 2234 N N . THR B 1 60 ? 7.508 6.18 0.849 1 98.94 60 THR B N 1
ATOM 2235 C CA . THR B 1 60 ? 8.25 5.992 2.094 1 98.94 60 THR B CA 1
ATOM 2236 C C . THR B 1 60 ? 9.438 5.066 1.881 1 98.94 60 THR B C 1
ATOM 2238 O O . THR B 1 60 ? 10.539 5.34 2.371 1 98.94 60 THR B O 1
ATOM 2241 N N . GLN B 1 61 ? 9.234 4.012 1.106 1 98.94 61 GLN B N 1
ATOM 2242 C CA . GLN B 1 61 ? 10.32 3.061 0.86 1 98.94 61 GLN B CA 1
ATOM 2243 C C . GLN B 1 61 ? 11.445 3.705 0.059 1 98.94 61 GLN B C 1
ATOM 2245 O O . GLN B 1 61 ? 12.617 3.402 0.276 1 98.94 61 GLN B O 1
ATOM 2250 N N . ILE B 1 62 ? 11.125 4.582 -0.876 1 98.94 62 ILE B N 1
ATOM 2251 C CA . ILE B 1 62 ? 12.141 5.293 -1.646 1 98.94 62 ILE B CA 1
ATOM 2252 C C . ILE B 1 62 ? 12.953 6.195 -0.721 1 98.94 62 ILE B C 1
ATOM 2254 O O . ILE B 1 62 ? 14.188 6.199 -0.771 1 98.94 62 ILE B O 1
ATOM 2258 N N . LEU B 1 63 ? 12.25 6.953 0.133 1 98.94 63 LEU B N 1
ATOM 2259 C CA . LEU B 1 63 ? 12.922 7.844 1.074 1 98.94 63 LEU B CA 1
ATOM 2260 C C . LEU B 1 63 ? 13.938 7.078 1.918 1 98.94 63 LEU B C 1
ATOM 2262 O O . LEU B 1 63 ? 15.062 7.539 2.115 1 98.94 63 LEU B O 1
ATOM 2266 N N . ILE B 1 64 ? 13.562 5.883 2.369 1 98.81 64 ILE B N 1
ATOM 2267 C CA . ILE B 1 64 ? 14.391 5.094 3.273 1 98.81 64 ILE B CA 1
ATOM 2268 C C . ILE B 1 64 ? 15.484 4.391 2.484 1 98.81 64 ILE B C 1
ATOM 2270 O O . ILE B 1 64 ? 16.672 4.52 2.805 1 98.81 64 ILE B O 1
ATOM 2274 N N . GLY B 1 65 ? 15.133 3.705 1.417 1 98.44 65 GLY B N 1
ATOM 2275 C CA . GLY B 1 65 ? 16.031 2.783 0.748 1 98.44 65 GLY B CA 1
ATOM 2276 C C . GLY B 1 65 ? 16.922 3.463 -0.273 1 98.44 65 GLY B C 1
ATOM 2277 O O . GLY B 1 65 ? 18.031 2.988 -0.554 1 98.44 65 GLY B O 1
ATOM 2278 N N . GLN B 1 66 ? 16.484 4.547 -0.874 1 98.5 66 GLN B N 1
ATOM 2279 C CA . GLN B 1 66 ? 17.234 5.145 -1.976 1 98.5 66 GLN B CA 1
ATOM 2280 C C . GLN B 1 66 ? 17.781 6.52 -1.595 1 98.5 66 GLN B C 1
ATOM 2282 O O . GLN B 1 66 ? 18.766 6.98 -2.164 1 98.5 66 GLN B O 1
ATOM 2287 N N . LEU B 1 67 ? 17.094 7.18 -0.635 1 98.62 67 LEU B N 1
ATOM 2288 C CA . LEU B 1 67 ? 17.531 8.531 -0.288 1 98.62 67 LEU B CA 1
ATOM 2289 C C . LEU B 1 67 ? 18.078 8.57 1.134 1 98.62 67 LEU B C 1
ATOM 2291 O O . LEU B 1 67 ? 18.516 9.633 1.607 1 98.62 67 LEU B O 1
ATOM 2295 N N . ASP B 1 68 ? 18.016 7.48 1.88 1 97.94 68 ASP B N 1
ATOM 2296 C CA . ASP B 1 68 ? 18.719 7.23 3.139 1 97.94 68 ASP B CA 1
ATOM 2297 C C . ASP B 1 68 ? 18.266 8.219 4.219 1 97.94 68 ASP B C 1
ATOM 2299 O O . ASP B 1 68 ? 19.109 8.812 4.902 1 97.94 68 ASP B O 1
ATOM 2303 N N . VAL B 1 69 ? 17.047 8.477 4.332 1 98.62 69 VAL B N 1
ATOM 2304 C CA . VAL B 1 69 ? 16.562 9.328 5.414 1 98.62 69 VAL B CA 1
ATOM 2305 C C . VAL B 1 69 ? 16.625 8.57 6.738 1 98.62 69 VAL B C 1
ATOM 2307 O O . VAL B 1 69 ? 16.562 7.336 6.758 1 98.62 69 VAL B O 1
ATOM 2310 N N . SER B 1 70 ? 16.703 9.312 7.812 1 97.75 70 SER B N 1
ATOM 2311 C CA . SER B 1 70 ? 16.891 8.695 9.117 1 97.75 70 SER B CA 1
ATOM 2312 C C . SER B 1 70 ? 15.594 8.664 9.914 1 97.75 70 SER B C 1
ATOM 2314 O O . SER B 1 70 ? 15.477 7.93 10.898 1 97.75 70 SER B O 1
ATOM 2316 N N . CYS B 1 71 ? 14.641 9.461 9.547 1 98.44 71 CYS B N 1
ATOM 2317 C CA . CYS B 1 71 ? 13.312 9.461 10.141 1 98.44 71 CYS B CA 1
ATOM 2318 C C . CYS B 1 71 ? 12.289 10.055 9.18 1 98.44 71 CYS B C 1
ATOM 2320 O O . CYS B 1 71 ? 12.656 10.672 8.18 1 98.44 71 CYS B O 1
ATOM 2322 N N . ILE B 1 72 ? 11.047 9.828 9.484 1 98.88 72 ILE B N 1
ATOM 2323 C CA . ILE B 1 72 ? 9.961 10.266 8.609 1 98.88 72 ILE B CA 1
ATOM 2324 C C . ILE B 1 72 ? 8.969 11.109 9.406 1 98.88 72 ILE B C 1
ATOM 2326 O O . ILE B 1 72 ? 8.562 10.727 10.508 1 98.88 72 ILE B O 1
ATOM 2330 N N . ILE B 1 73 ? 8.641 12.25 8.914 1 98.88 73 ILE B N 1
ATOM 2331 C CA . ILE B 1 73 ? 7.523 13.062 9.383 1 98.88 73 ILE B CA 1
ATOM 2332 C C . ILE B 1 73 ? 6.441 13.133 8.305 1 98.88 73 ILE B C 1
ATOM 2334 O O . ILE B 1 73 ? 6.715 13.523 7.168 1 98.88 73 ILE B O 1
ATOM 2338 N N . ASN B 1 74 ? 5.305 12.695 8.625 1 98.94 74 ASN B N 1
ATOM 2339 C CA . ASN B 1 74 ? 4.152 12.852 7.742 1 98.94 74 ASN B CA 1
ATOM 2340 C C . ASN B 1 74 ? 3.242 13.984 8.195 1 98.94 74 ASN B C 1
ATOM 2342 O O . ASN B 1 74 ? 2.848 14.039 9.359 1 98.94 74 ASN B O 1
ATOM 2346 N N . THR B 1 75 ? 2.986 14.875 7.324 1 98.75 75 THR B N 1
ATOM 2347 C CA . THR B 1 75 ? 2.154 16.031 7.609 1 98.75 75 THR B CA 1
ATOM 2348 C C . THR B 1 75 ? 0.933 16.062 6.695 1 98.75 75 THR B C 1
ATOM 2350 O O . THR B 1 75 ? 1.015 15.68 5.527 1 98.75 75 THR B O 1
ATOM 2353 N N . GLY B 1 76 ? -0.167 16.484 7.246 1 98.38 76 GLY B N 1
ATOM 2354 C CA . GLY B 1 76 ? -1.368 16.594 6.434 1 98.38 76 GLY B CA 1
ATOM 2355 C C . GLY B 1 76 ? -2.629 16.797 7.254 1 98.38 76 GLY B C 1
ATOM 2356 O O . GLY B 1 76 ? -2.576 17.359 8.352 1 98.38 76 GLY B O 1
ATOM 2357 N N . VAL B 1 77 ? -3.811 16.453 6.641 1 98.69 77 VAL B N 1
ATOM 2358 C CA . VAL B 1 77 ? -5.113 16.703 7.246 1 98.69 77 VAL B CA 1
ATOM 2359 C C . VAL B 1 77 ? -5.832 15.375 7.492 1 98.69 77 VAL B C 1
ATOM 2361 O O . VAL B 1 77 ? -5.406 14.328 6.992 1 98.69 77 VAL B O 1
ATOM 2364 N N . ALA B 1 78 ? -6.863 15.383 8.312 1 98.62 78 ALA B N 1
ATOM 2365 C CA . ALA B 1 78 ? -7.598 14.172 8.68 1 98.62 78 ALA B CA 1
ATOM 2366 C C . ALA B 1 78 ? -9.031 14.5 9.078 1 98.62 78 ALA B C 1
ATOM 2368 O O . ALA B 1 78 ? -9.391 15.672 9.227 1 98.62 78 ALA B O 1
ATOM 2369 N N . GLY B 1 79 ? -9.812 13.477 9.133 1 98.75 79 GLY B N 1
ATOM 2370 C CA . GLY B 1 79 ? -11.156 13.586 9.695 1 98.75 79 GLY B CA 1
ATOM 2371 C C . GLY B 1 79 ? -11.203 13.281 11.18 1 98.75 79 GLY B C 1
ATOM 2372 O O . GLY B 1 79 ? -10.609 12.305 11.633 1 98.75 79 GLY B O 1
ATOM 2373 N N . ALA B 1 80 ? -11.938 14.07 11.859 1 98.69 80 ALA B N 1
ATOM 2374 C CA . ALA B 1 80 ? -12.07 13.898 13.297 1 98.69 80 ALA B CA 1
ATOM 2375 C C . ALA B 1 80 ? -12.984 12.727 13.633 1 98.69 80 ALA B C 1
ATOM 2377 O O . ALA B 1 80 ? -14.148 12.695 13.227 1 98.69 80 ALA B O 1
ATOM 2378 N N . VAL B 1 81 ? -12.461 11.758 14.352 1 98.56 81 VAL B N 1
ATOM 2379 C CA . VAL B 1 81 ? -13.227 10.594 14.773 1 98.56 81 VAL B CA 1
ATOM 2380 C C . VAL B 1 81 ? -13.625 10.742 16.234 1 98.56 81 VAL B C 1
ATOM 2382 O O . VAL B 1 81 ? -14.781 10.516 16.594 1 98.56 81 VAL B O 1
ATOM 2385 N N . ASN B 1 82 ? -12.609 11.078 17.031 1 97.5 82 ASN B N 1
ATOM 2386 C CA . ASN B 1 82 ? -12.852 11.32 18.453 1 97.5 82 ASN B CA 1
ATOM 2387 C C . ASN B 1 82 ? -13.789 12.5 18.688 1 97.5 82 ASN B C 1
ATOM 2389 O O . ASN B 1 82 ? -13.602 13.562 18.094 1 97.5 82 ASN B O 1
ATOM 2393 N N . GLN B 1 83 ? -14.688 12.414 19.578 1 94.81 83 GLN B N 1
ATOM 2394 C CA . GLN B 1 83 ? -15.75 13.391 19.781 1 94.81 83 GLN B CA 1
ATOM 2395 C C . GLN B 1 83 ? -15.203 14.688 20.375 1 94.81 83 GLN B C 1
ATOM 2397 O O . GLN B 1 83 ? -15.836 15.734 20.266 1 94.81 83 GLN B O 1
ATOM 2402 N N . GLU B 1 84 ? -14.133 14.641 20.938 1 96.38 84 GLU B N 1
ATOM 2403 C CA . GLU B 1 84 ? -13.547 15.828 21.562 1 96.38 84 GLU B CA 1
ATOM 2404 C C . GLU B 1 84 ? -12.922 16.75 20.516 1 96.38 84 GLU B C 1
ATOM 2406 O O . GLU B 1 84 ? -12.617 17.906 20.797 1 96.38 84 GLU B O 1
ATOM 2411 N N . LEU B 1 85 ? -12.719 16.25 19.328 1 98.06 85 LEU B N 1
ATOM 2412 C CA . LEU B 1 85 ? -11.984 17 18.312 1 98.06 85 LEU B CA 1
ATOM 2413 C C . LEU B 1 85 ? -12.938 17.859 17.484 1 98.06 85 LEU B C 1
ATOM 2415 O O . LEU B 1 85 ? -14.047 17.438 17.172 1 98.06 85 LEU B O 1
ATOM 2419 N N . GLU B 1 86 ? -12.477 19.031 17.234 1 97.12 86 GLU B N 1
ATOM 2420 C CA . GLU B 1 86 ? -13.117 19.953 16.297 1 97.12 86 GLU B CA 1
ATOM 2421 C C . GLU B 1 86 ? -12.219 20.234 15.094 1 97.12 86 GLU B C 1
ATOM 2423 O O . GLU B 1 86 ? -11.023 19.938 15.117 1 97.12 86 GLU B O 1
ATOM 2428 N N . VAL B 1 87 ? -12.836 20.703 14.047 1 97.69 87 VAL B N 1
ATOM 2429 C CA . VAL B 1 87 ? -12.062 21.125 12.883 1 97.69 87 VAL B CA 1
ATOM 2430 C C . VAL B 1 87 ? -10.93 22.047 13.32 1 97.69 87 VAL B C 1
ATOM 2432 O O . VAL B 1 87 ? -11.117 22.906 14.188 1 97.69 87 VAL B O 1
ATOM 2435 N N . LEU B 1 88 ? -9.727 21.812 12.789 1 97.94 88 LEU B N 1
ATOM 2436 C CA . LEU B 1 88 ? -8.5 22.562 12.984 1 97.94 88 LEU B CA 1
ATOM 2437 C C . LEU B 1 88 ? -7.789 22.156 14.266 1 97.94 88 LEU B C 1
ATOM 2439 O O . LEU B 1 88 ? -6.66 22.578 14.523 1 97.94 88 LEU B O 1
ATOM 2443 N N . ASP B 1 89 ? -8.422 21.312 15.094 1 98.56 89 ASP B N 1
ATOM 2444 C CA . ASP B 1 89 ? -7.66 20.641 16.141 1 98.56 89 ASP B CA 1
ATOM 2445 C C . ASP B 1 89 ? -6.598 19.719 15.539 1 98.56 89 ASP B C 1
ATOM 2447 O O . ASP B 1 89 ? -6.613 19.438 14.336 1 98.56 89 ASP B O 1
ATOM 2451 N N . VAL B 1 90 ? -5.695 19.281 16.422 1 98.75 90 VAL B N 1
ATOM 2452 C CA . VAL B 1 90 ? -4.539 18.547 15.906 1 98.75 90 VAL B CA 1
ATOM 2453 C C . VAL B 1 90 ? -4.375 17.234 16.672 1 98.75 90 VAL B C 1
ATOM 2455 O O . VAL B 1 90 ? -4.621 17.188 17.875 1 98.75 90 VAL B O 1
ATOM 2458 N N . VAL B 1 91 ? -4.043 16.172 15.953 1 98.88 91 VAL B N 1
ATOM 2459 C CA . VAL B 1 91 ? -3.656 14.914 16.562 1 98.88 91 VAL B CA 1
ATOM 2460 C C . VAL B 1 91 ? -2.227 14.555 16.156 1 98.88 91 VAL B C 1
ATOM 2462 O O . VAL B 1 91 ? -1.884 14.586 14.977 1 98.88 91 VAL B O 1
ATOM 2465 N N . ILE B 1 92 ? -1.377 14.328 17.125 1 98.94 92 ILE B N 1
ATOM 2466 C CA . ILE B 1 92 ? -0.06 13.727 16.938 1 98.94 92 ILE B CA 1
ATOM 2467 C C . ILE B 1 92 ? -0.137 12.227 17.203 1 98.94 92 ILE B C 1
ATOM 2469 O O . ILE B 1 92 ? -0.662 11.789 18.219 1 98.94 92 ILE B O 1
ATOM 2473 N N . SER B 1 93 ? 0.42 11.469 16.312 1 98.94 93 SER B N 1
ATOM 2474 C CA . SER B 1 93 ? 0.254 10.016 16.391 1 98.94 93 SER B CA 1
ATOM 2475 C C . SER B 1 93 ? 0.954 9.445 17.625 1 98.94 93 SER B C 1
ATOM 2477 O O . SER B 1 93 ? 2.131 9.727 17.859 1 98.94 93 SER B O 1
ATOM 2479 N N . SER B 1 94 ? 0.229 8.68 18.375 1 98.88 94 SER B N 1
ATOM 2480 C CA . SER B 1 94 ? 0.861 7.723 19.266 1 98.88 94 SER B CA 1
ATOM 2481 C C . SER B 1 94 ? 1.234 6.438 18.547 1 98.88 94 SER B C 1
ATOM 2483 O O . SER B 1 94 ? 2.33 5.906 18.734 1 98.88 94 SER B O 1
ATOM 2485 N N . ASP B 1 95 ? 0.382 5.945 17.781 1 98.94 95 ASP B N 1
ATOM 2486 C CA . ASP B 1 95 ? 0.482 4.785 16.906 1 98.94 95 ASP B CA 1
ATOM 2487 C C . ASP B 1 95 ? -0.487 4.898 15.734 1 98.94 95 ASP B C 1
ATOM 2489 O O . ASP B 1 95 ? -1.325 5.801 15.695 1 98.94 95 ASP B O 1
ATOM 2493 N N . VAL B 1 96 ? -0.315 4.082 14.75 1 98.94 96 VAL B N 1
ATOM 2494 C CA . VAL B 1 96 ? -1.169 4.094 13.562 1 98.94 96 VAL B CA 1
ATOM 2495 C C . VAL B 1 96 ? -1.599 2.67 13.219 1 98.94 96 VAL B C 1
ATOM 2497 O O . VAL B 1 96 ? -0.913 1.707 13.57 1 98.94 96 VAL B O 1
ATOM 2500 N N . GLN B 1 97 ? -2.682 2.537 12.523 1 98.94 97 GLN B N 1
ATOM 2501 C CA . GLN B 1 97 ? -3.219 1.232 12.156 1 98.94 97 GLN B CA 1
ATOM 2502 C C . GLN B 1 97 ? -4.098 1.334 10.914 1 98.94 97 GLN B C 1
ATOM 2504 O O . GLN B 1 97 ? -4.844 2.303 10.75 1 98.94 97 GLN B O 1
ATOM 2509 N N . GLN B 1 98 ? -3.977 0.369 10.023 1 98.94 98 GLN B N 1
ATOM 2510 C CA . GLN B 1 98 ? -4.883 0.28 8.883 1 98.94 98 GLN B CA 1
ATOM 2511 C C . GLN B 1 98 ? -6.254 -0.231 9.305 1 98.94 98 GLN B C 1
ATOM 2513 O O . GLN B 1 98 ? -6.375 -1.335 9.844 1 98.94 98 GLN B O 1
ATOM 2518 N N . HIS B 1 99 ? -7.285 0.53 9.055 1 98.81 99 HIS B N 1
ATOM 2519 C CA . HIS B 1 99 ? -8.602 0.137 9.562 1 98.81 99 HIS B CA 1
ATOM 2520 C C . HIS B 1 99 ? -9.359 -0.689 8.523 1 98.81 99 HIS B C 1
ATOM 2522 O O . HIS B 1 99 ? -10.383 -1.299 8.844 1 98.81 99 HIS B O 1
ATOM 2528 N N . ASP B 1 100 ? -8.805 -0.752 7.328 1 98.5 100 ASP B N 1
ATOM 2529 C CA . ASP B 1 100 ? -9.562 -1.37 6.246 1 98.5 100 ASP B CA 1
ATOM 2530 C C . ASP B 1 100 ? -8.977 -2.729 5.871 1 98.5 100 ASP B C 1
ATOM 2532 O O . ASP B 1 100 ? -9.273 -3.27 4.805 1 98.5 100 ASP B O 1
ATOM 2536 N N . PHE B 1 101 ? -8.062 -3.273 6.641 1 98.81 101 PHE B N 1
ATOM 2537 C CA . PHE B 1 101 ? -7.562 -4.629 6.457 1 98.81 101 PHE B CA 1
ATOM 2538 C C . PHE B 1 101 ? -8.516 -5.648 7.074 1 98.81 101 PHE B C 1
ATOM 2540 O O . PHE B 1 101 ? -8.789 -5.598 8.273 1 98.81 101 PHE B O 1
ATOM 2547 N N . ASP B 1 102 ? -9.078 -6.594 6.27 1 98.12 102 ASP B N 1
ATOM 2548 C CA . ASP B 1 102 ? -10.117 -7.457 6.809 1 98.12 102 ASP B CA 1
ATOM 2549 C C . ASP B 1 102 ? -9.945 -8.898 6.328 1 98.12 102 ASP B C 1
ATOM 2551 O O . ASP B 1 102 ? -10.32 -9.234 5.203 1 98.12 102 ASP B O 1
ATOM 2555 N N . VAL B 1 103 ? -9.477 -9.75 7.156 1 97.56 103 VAL B N 1
ATOM 2556 C CA . VAL B 1 103 ? -9.422 -11.188 6.93 1 97.56 103 VAL B CA 1
ATOM 2557 C C . VAL B 1 103 ? -10.055 -11.922 8.109 1 97.56 103 VAL B C 1
ATOM 2559 O O . VAL B 1 103 ? -9.531 -12.938 8.578 1 97.56 103 VAL B O 1
ATOM 2562 N N . THR B 1 104 ? -11.07 -11.328 8.625 1 95.94 104 THR B N 1
ATOM 2563 C CA . THR B 1 104 ? -11.758 -11.852 9.805 1 95.94 104 THR B CA 1
ATOM 2564 C C . THR B 1 104 ? -12.258 -13.266 9.555 1 95.94 104 THR B C 1
ATOM 2566 O O . THR B 1 104 ? -12.438 -14.047 10.492 1 95.94 104 THR B O 1
ATOM 2569 N N . GLY B 1 105 ? -12.477 -13.688 8.289 1 91.75 105 GLY B N 1
ATOM 2570 C CA . GLY B 1 105 ? -12.891 -15.039 7.941 1 91.75 105 GLY B CA 1
ATOM 2571 C C . GLY B 1 105 ? -11.914 -16.094 8.422 1 91.75 105 GLY B C 1
ATOM 2572 O O . GLY B 1 105 ? -12.289 -17.266 8.562 1 91.75 105 GLY B O 1
ATOM 2573 N N . PHE B 1 106 ? -10.711 -15.672 8.664 1 94.94 106 PHE B N 1
ATOM 2574 C CA . PHE B 1 106 ? -9.688 -16.609 9.102 1 94.94 106 PHE B CA 1
ATOM 2575 C C . PHE B 1 106 ? -9.469 -16.516 10.609 1 94.94 106 PHE B C 1
ATOM 2577 O O . PHE B 1 106 ? -8.492 -17.062 11.133 1 94.94 106 PHE B O 1
ATOM 2584 N N . GLY B 1 107 ? -10.273 -15.727 11.289 1 94.88 107 GLY B N 1
ATOM 2585 C CA . GLY B 1 107 ? -10.219 -15.656 12.742 1 94.88 107 GLY B CA 1
ATOM 2586 C C . GLY B 1 107 ? -9.445 -14.461 13.258 1 94.88 107 GLY B C 1
ATOM 2587 O O . GLY B 1 107 ? -9.297 -14.281 14.469 1 94.88 107 GLY B O 1
ATOM 2588 N N . TYR B 1 108 ? -9.023 -13.594 12.391 1 97.06 108 TYR B N 1
ATOM 2589 C CA . TYR B 1 108 ? -8.328 -12.383 12.797 1 97.06 108 TYR B CA 1
ATOM 2590 C C . TYR B 1 108 ? -9.312 -11.273 13.141 1 97.06 108 TYR B C 1
ATOM 2592 O O . TYR B 1 108 ? -10.477 -11.32 12.734 1 97.06 108 TYR B O 1
ATOM 2600 N N . LYS B 1 109 ? -8.859 -10.234 13.906 1 97.75 109 LYS B N 1
ATOM 2601 C CA . LYS B 1 109 ? -9.633 -9.016 14.094 1 97.75 109 LYS B CA 1
ATOM 2602 C C . LYS B 1 109 ? -9.484 -8.078 12.898 1 97.75 109 LYS B C 1
ATOM 2604 O O . LYS B 1 109 ? -8.484 -8.141 12.172 1 97.75 109 LYS B O 1
ATOM 2609 N N . VAL B 1 110 ? -10.5 -7.297 12.664 1 98.19 110 VAL B N 1
ATOM 2610 C CA . VAL B 1 110 ? -10.367 -6.27 11.633 1 98.19 110 VAL B CA 1
ATOM 2611 C C . VAL B 1 110 ? -9.141 -5.406 11.922 1 98.19 110 VAL B C 1
ATOM 2613 O O . VAL B 1 110 ? -8.891 -5.027 13.07 1 98.19 110 VAL B O 1
ATOM 2616 N N . GLY B 1 111 ? -8.344 -5.148 10.898 1 98.62 111 GLY B N 1
ATOM 2617 C CA . GLY B 1 111 ? -7.145 -4.344 11.039 1 98.62 111 GLY B CA 1
ATOM 2618 C C . GLY B 1 111 ? -5.906 -5.172 11.336 1 98.62 111 GLY B C 1
ATOM 2619 O O . GLY B 1 111 ? -4.789 -4.648 11.336 1 98.62 111 GLY B O 1
ATOM 2620 N N . GLU B 1 112 ? -6.078 -6.461 11.594 1 98.69 112 GLU B N 1
ATOM 2621 C CA . GLU B 1 112 ? -4.938 -7.328 11.859 1 98.69 112 GLU B CA 1
ATOM 2622 C C . GLU B 1 112 ? -4.375 -7.918 10.57 1 98.69 112 GLU B C 1
ATOM 2624 O O . GLU B 1 112 ? -5.113 -8.492 9.766 1 98.69 112 GLU B O 1
ATOM 2629 N N . ILE B 1 113 ? -3.119 -7.715 10.359 1 98.75 113 ILE B N 1
ATOM 2630 C CA . ILE B 1 113 ? -2.418 -8.266 9.203 1 98.75 113 ILE B CA 1
ATOM 2631 C C . ILE B 1 113 ? -1.805 -9.617 9.562 1 98.75 113 ILE B C 1
ATOM 2633 O O . ILE B 1 113 ? -0.94 -9.695 10.438 1 98.75 113 ILE B O 1
ATOM 2637 N N . PRO B 1 114 ? -2.209 -10.695 8.867 1 98.25 114 PRO B N 1
ATOM 2638 C CA . PRO B 1 114 ? -1.692 -12.016 9.211 1 98.25 114 PRO B CA 1
ATOM 2639 C C . PRO B 1 114 ? -0.178 -12.125 9.039 1 98.25 114 PRO B C 1
ATOM 2641 O O . PRO B 1 114 ? 0.386 -11.523 8.125 1 98.25 114 PRO B O 1
ATOM 2644 N N . ARG B 1 115 ? 0.445 -12.906 9.938 1 97.12 115 ARG B N 1
ATOM 2645 C CA . ARG B 1 115 ? 1.836 -13.336 9.828 1 97.12 115 ARG B CA 1
ATOM 2646 C C . ARG B 1 115 ? 2.787 -12.156 10.016 1 97.12 115 ARG B C 1
ATOM 2648 O O . ARG B 1 115 ? 3.893 -12.148 9.469 1 97.12 115 ARG B O 1
ATOM 2655 N N . MET B 1 116 ? 2.344 -11.109 10.648 1 97.81 116 MET B N 1
ATOM 2656 C CA . MET B 1 116 ? 3.193 -10 11.07 1 97.81 116 MET B CA 1
ATOM 2657 C C . MET B 1 116 ? 3.275 -9.93 12.594 1 97.81 116 MET B C 1
ATOM 2659 O O . MET B 1 116 ? 2.354 -10.352 13.289 1 97.81 116 MET B O 1
ATOM 2663 N N . GLU B 1 117 ? 4.359 -9.367 13.062 1 97.31 117 GLU B N 1
ATOM 2664 C CA . GLU B 1 117 ? 4.566 -9.227 14.5 1 97.31 117 GLU B CA 1
ATOM 2665 C C . GLU B 1 117 ? 3.504 -8.32 15.125 1 97.31 117 GLU B C 1
ATOM 2667 O O . GLU B 1 117 ? 3.092 -8.539 16.266 1 97.31 117 GLU B O 1
ATOM 2672 N N . THR B 1 118 ? 3.119 -7.305 14.43 1 98.56 118 THR B N 1
ATOM 2673 C CA . THR B 1 118 ? 2.129 -6.336 14.883 1 98.56 118 THR B CA 1
ATOM 2674 C C . THR B 1 118 ? 1.398 -5.711 13.703 1 98.56 118 THR B C 1
ATOM 2676 O O . THR B 1 118 ? 1.852 -5.812 12.562 1 98.56 118 THR B O 1
ATOM 2679 N N . SER B 1 119 ? 0.27 -5.238 13.969 1 98.81 119 SER B N 1
ATOM 2680 C CA . SER B 1 119 ? -0.506 -4.477 13 1 98.81 119 SER B CA 1
ATOM 2681 C C . SER B 1 119 ? -0.748 -3.051 13.477 1 98.81 119 SER B C 1
ATOM 2683 O O . SER B 1 119 ? -1.463 -2.285 12.82 1 98.81 119 SER B O 1
ATOM 2685 N N . ILE B 1 120 ? -0.313 -2.768 14.664 1 98.94 120 ILE B N 1
ATOM 2686 C CA . ILE B 1 120 ? -0.32 -1.437 15.258 1 98.94 120 ILE B CA 1
ATOM 2687 C C . ILE B 1 120 ? 1.108 -0.904 15.352 1 98.94 120 ILE B C 1
ATOM 2689 O O . ILE B 1 120 ? 1.953 -1.484 16.031 1 98.94 120 ILE B O 1
ATOM 2693 N N . PHE B 1 121 ? 1.382 0.155 14.688 1 98.94 121 PHE B N 1
ATOM 2694 C CA . PHE B 1 121 ? 2.748 0.647 14.57 1 98.94 121 PHE B CA 1
ATOM 2695 C C . PHE B 1 121 ? 2.951 1.888 15.43 1 98.94 121 PHE B C 1
ATOM 2697 O O . PHE B 1 121 ? 2.324 2.922 15.195 1 98.94 121 PHE B O 1
ATOM 2704 N N . LYS B 1 122 ? 3.83 1.814 16.344 1 98.88 122 LYS B N 1
ATOM 2705 C CA . LYS B 1 122 ? 4.062 2.869 17.312 1 98.88 122 LYS B CA 1
ATOM 2706 C C . LYS B 1 122 ? 4.93 3.982 16.734 1 98.88 122 LYS B C 1
ATOM 2708 O O . LYS B 1 122 ? 5.945 3.713 16.094 1 98.88 122 LYS B O 1
ATOM 2713 N N . ALA B 1 123 ? 4.48 5.195 16.906 1 98.94 123 ALA B N 1
ATOM 2714 C CA . ALA B 1 123 ? 5.297 6.348 16.547 1 98.94 123 ALA B CA 1
ATOM 2715 C C . ALA B 1 123 ? 6.469 6.52 17.5 1 98.94 123 ALA B C 1
ATOM 2717 O O . ALA B 1 123 ? 6.43 6.027 18.625 1 98.94 123 ALA B O 1
ATOM 2718 N N . ASP B 1 124 ? 7.504 7.18 17.016 1 98.81 124 ASP B N 1
ATOM 2719 C CA . ASP B 1 124 ? 8.703 7.383 17.828 1 98.81 124 ASP B CA 1
ATOM 2720 C C . ASP B 1 124 ? 8.438 8.375 18.953 1 98.81 124 ASP B C 1
ATOM 2722 O O . ASP B 1 124 ? 8.016 9.508 18.703 1 98.81 124 ASP B O 1
ATOM 2726 N N . GLU B 1 125 ? 8.766 8.031 20.125 1 98.56 125 GLU B N 1
ATOM 2727 C CA . GLU B 1 125 ? 8.414 8.82 21.312 1 98.56 125 GLU B CA 1
ATOM 2728 C C . GLU B 1 125 ? 9.086 10.195 21.266 1 98.56 125 GLU B C 1
ATOM 2730 O O . GLU B 1 125 ? 8.484 11.188 21.672 1 98.56 125 GLU B O 1
ATOM 2735 N N . VAL B 1 126 ? 10.305 10.234 20.828 1 98.25 126 VAL B N 1
ATOM 2736 C CA . VAL B 1 126 ? 11.031 11.5 20.797 1 98.25 126 VAL B CA 1
ATOM 2737 C C . VAL B 1 126 ? 10.406 12.422 19.75 1 98.25 126 VAL B C 1
ATOM 2739 O O . VAL B 1 126 ? 10.18 13.602 20.016 1 98.25 126 VAL B O 1
ATOM 2742 N N . LEU B 1 127 ? 10.109 11.867 18.562 1 98.62 127 LEU B N 1
ATOM 2743 C CA . LEU B 1 127 ? 9.484 12.664 17.516 1 98.62 127 LEU B CA 1
ATOM 2744 C C . LEU B 1 127 ? 8.094 13.133 17.953 1 98.62 127 LEU B C 1
ATOM 2746 O O . LEU B 1 127 ? 7.707 14.273 17.688 1 98.62 127 LEU B O 1
ATOM 2750 N N . VAL B 1 128 ? 7.398 12.297 18.609 1 98.81 128 VAL B N 1
ATOM 2751 C CA . VAL B 1 128 ? 6.055 12.609 19.078 1 98.81 128 VAL B CA 1
ATOM 2752 C C . VAL B 1 128 ? 6.117 13.773 20.078 1 98.81 128 VAL B C 1
ATOM 2754 O O . VAL B 1 128 ? 5.328 14.711 19.984 1 98.81 128 VAL B O 1
ATOM 2757 N N . SER B 1 129 ? 7.023 13.68 21 1 98.44 129 SER B N 1
ATOM 2758 C CA . SER B 1 129 ? 7.172 14.727 22 1 98.44 129 SER B CA 1
ATOM 2759 C C . SER B 1 129 ? 7.504 16.062 21.344 1 98.44 129 SER B C 1
ATOM 2761 O O . SER B 1 129 ? 6.926 17.094 21.703 1 98.44 129 SER B O 1
ATOM 2763 N N . LYS B 1 130 ? 8.398 16.016 20.422 1 98.12 130 LYS B N 1
ATOM 2764 C CA . LYS B 1 130 ? 8.789 17.25 19.734 1 98.12 130 LYS B CA 1
ATOM 2765 C C . LYS B 1 130 ? 7.625 17.828 18.938 1 98.12 130 LYS B C 1
ATOM 2767 O O . LYS B 1 130 ? 7.449 19.047 18.891 1 98.12 130 LYS B O 1
ATOM 2772 N N . ALA B 1 131 ? 6.871 16.984 18.266 1 98.62 131 ALA B N 1
ATOM 2773 C CA . ALA B 1 131 ? 5.711 17.438 17.5 1 98.62 131 ALA B CA 1
ATOM 2774 C C . ALA B 1 131 ? 4.641 18.016 18.406 1 98.62 131 ALA B C 1
ATOM 2776 O O . ALA B 1 131 ? 4.035 19.047 18.094 1 98.62 131 ALA B O 1
ATOM 2777 N N . TYR B 1 132 ? 4.438 17.359 19.484 1 98.12 132 TYR B N 1
ATOM 2778 C CA . TYR B 1 132 ? 3.428 17.797 20.438 1 98.12 132 TYR B CA 1
ATOM 2779 C C . TYR B 1 132 ? 3.777 19.156 21.016 1 98.12 132 TYR B C 1
ATOM 2781 O O . TYR B 1 132 ? 2.926 20.047 21.078 1 98.12 132 TYR B O 1
ATOM 2789 N N . GLU B 1 133 ? 4.984 19.328 21.406 1 97.44 133 GLU B N 1
ATOM 2790 C CA . GLU B 1 133 ? 5.441 20.609 21.953 1 97.44 133 GLU B CA 1
ATOM 2791 C C . GLU B 1 133 ? 5.355 21.719 20.891 1 97.44 133 GLU B C 1
ATOM 2793 O O . GLU B 1 133 ? 4.953 22.844 21.203 1 97.44 133 GLU B O 1
ATOM 2798 N N . ALA B 1 134 ? 5.773 21.375 19.719 1 97.94 134 ALA B N 1
ATOM 2799 C CA . ALA B 1 134 ? 5.684 22.328 18.625 1 97.94 134 ALA B CA 1
ATOM 2800 C C . ALA B 1 134 ? 4.238 22.766 18.391 1 97.94 134 ALA B C 1
ATOM 2802 O O . ALA B 1 134 ? 3.957 23.953 18.219 1 97.94 134 ALA B O 1
ATOM 2803 N N . ALA B 1 135 ? 3.334 21.797 18.391 1 98.19 135 ALA B N 1
ATOM 2804 C CA . ALA B 1 135 ? 1.922 22.078 18.156 1 98.19 135 ALA B CA 1
ATOM 2805 C C . ALA B 1 135 ? 1.351 22.984 19.234 1 98.19 135 ALA B C 1
ATOM 2807 O O . ALA B 1 135 ? 0.617 23.922 18.938 1 98.19 135 ALA B O 1
ATOM 2808 N N . LYS B 1 136 ? 1.704 22.719 20.422 1 96.69 136 LYS B N 1
ATOM 2809 C CA . LYS B 1 136 ? 1.217 23.516 21.547 1 96.69 136 LYS B CA 1
ATOM 2810 C C . LYS B 1 136 ? 1.722 24.953 21.453 1 96.69 136 LYS B C 1
ATOM 2812 O O . LYS B 1 136 ? 1.02 25.891 21.828 1 96.69 136 LYS B O 1
ATOM 2817 N N . LYS B 1 137 ? 2.877 25.062 21 1 95.31 137 LYS B N 1
ATOM 2818 C CA . LYS B 1 137 ? 3.477 26.391 20.891 1 95.31 137 LYS B CA 1
ATOM 2819 C C . LYS B 1 137 ? 2.869 27.188 19.734 1 95.31 137 LYS B C 1
ATOM 2821 O O . LYS B 1 137 ? 2.629 28.391 19.859 1 95.31 137 LYS B O 1
ATOM 2826 N N . VAL B 1 138 ? 2.691 26.5 18.641 1 95.06 138 VAL B N 1
ATOM 2827 C CA . VAL B 1 138 ? 2.285 27.188 17.422 1 95.06 138 VAL B CA 1
ATOM 2828 C C . VAL B 1 138 ? 0.785 27.453 17.453 1 95.06 138 VAL B C 1
ATOM 2830 O O . VAL B 1 138 ? 0.323 28.469 16.922 1 95.06 138 VAL B O 1
ATOM 2833 N N . LEU B 1 139 ? 0.14 26.438 18.078 1 91.25 139 LEU B N 1
ATOM 2834 C CA . LEU B 1 139 ? -1.312 26.578 18.109 1 91.25 139 LEU B CA 1
ATOM 2835 C C . LEU B 1 139 ? -1.783 27.094 19.453 1 91.25 139 LEU B C 1
ATOM 2837 O O . LEU B 1 139 ? -1.251 26.703 20.5 1 91.25 139 LEU B O 1
ATOM 2841 N N . GLN B 1 140 ? -2.572 28.125 19.531 1 86.19 140 GLN B N 1
ATOM 2842 C CA . GLN B 1 140 ? -2.953 28.766 20.781 1 86.19 140 GLN B CA 1
ATOM 2843 C C . GLN B 1 140 ? -4.391 28.422 21.172 1 86.19 140 GLN B C 1
ATOM 2845 O O . GLN B 1 140 ? -4.711 28.281 22.344 1 86.19 140 GLN B O 1
ATOM 2850 N N . SER B 1 141 ? -5.215 28.203 20.328 1 90.56 141 SER B N 1
ATOM 2851 C CA . SER B 1 141 ? -6.633 28.047 20.625 1 90.56 141 SER B CA 1
ATOM 2852 C C . SER B 1 141 ? -7.129 26.641 20.312 1 90.56 141 SER B C 1
ATOM 2854 O O . SER B 1 141 ? -8.172 26.219 20.812 1 90.56 141 SER B O 1
ATOM 2856 N N . GLN B 1 142 ? -6.379 25.922 19.547 1 95.94 142 GLN B N 1
ATOM 2857 C CA . GLN B 1 142 ? -6.828 24.609 19.094 1 95.94 142 GLN B CA 1
ATOM 2858 C C . GLN B 1 142 ? -6.379 23.516 20.062 1 95.94 142 GLN B C 1
ATOM 2860 O O . GLN B 1 142 ? -5.348 23.656 20.719 1 95.94 142 GLN B O 1
ATOM 2865 N N . LYS B 1 143 ? -7.152 22.531 20.156 1 97.56 143 LYS B N 1
ATOM 2866 C CA . LYS B 1 143 ? -6.777 21.344 20.938 1 97.56 143 LYS B CA 1
ATOM 2867 C C . LYS B 1 143 ? -5.68 20.547 20.234 1 97.56 143 LYS B C 1
ATOM 2869 O O . LYS B 1 143 ? -5.711 20.391 19.016 1 97.56 143 LYS B O 1
ATOM 2874 N N . VAL B 1 144 ? -4.723 20.109 21.016 1 98.38 144 VAL B N 1
ATOM 2875 C CA . VAL B 1 144 ? -3.674 19.203 20.547 1 98.38 144 VAL B CA 1
ATOM 2876 C C . VAL B 1 144 ? -3.711 17.906 21.359 1 98.38 144 VAL B C 1
ATOM 2878 O O . VAL B 1 144 ? -3.543 17.922 22.578 1 98.38 144 VAL B O 1
ATOM 2881 N N . LEU B 1 145 ? -3.971 16.812 20.688 1 98.44 145 LEU B N 1
ATOM 2882 C CA . LEU B 1 145 ? -4.039 15.523 21.359 1 98.44 145 LEU B CA 1
ATOM 2883 C C . LEU B 1 145 ? -3.004 14.562 20.797 1 98.44 145 LEU B C 1
ATOM 2885 O O . LEU B 1 145 ? -2.588 14.695 19.641 1 98.44 145 LEU B O 1
ATOM 2889 N N . GLN B 1 146 ? -2.488 13.695 21.609 1 98.62 146 GLN B N 1
ATOM 2890 C CA . GLN B 1 146 ? -1.719 12.523 21.188 1 98.62 146 GLN B CA 1
ATOM 2891 C C . GLN B 1 146 ? -2.586 11.273 21.188 1 98.62 146 GLN B C 1
ATOM 2893 O O . GLN B 1 146 ? -3.197 10.922 22.188 1 98.62 146 GLN B O 1
ATOM 2898 N N . GLY B 1 147 ? -2.736 10.648 19.984 1 98.81 147 GLY B N 1
ATOM 2899 C CA . GLY B 1 147 ? -3.623 9.492 19.922 1 98.81 147 GLY B CA 1
ATOM 2900 C C . GLY B 1 147 ? -3.43 8.656 18.672 1 98.81 147 GLY B C 1
ATOM 2901 O O . GLY B 1 147 ? -2.566 8.953 17.844 1 98.81 147 GLY B O 1
ATOM 2902 N N . LYS B 1 148 ? -4.195 7.559 18.656 1 98.88 148 LYS B N 1
ATOM 2903 C CA . LYS B 1 148 ? -4.117 6.629 17.531 1 98.88 148 LYS B CA 1
ATOM 2904 C C . LYS B 1 148 ? -4.719 7.242 16.266 1 98.88 148 LYS B C 1
ATOM 2906 O O . LYS B 1 148 ? -5.824 7.785 16.297 1 98.88 148 LYS B O 1
ATOM 2911 N N . ILE B 1 149 ? -3.994 7.184 15.18 1 98.94 149 ILE B N 1
ATOM 2912 C CA . ILE B 1 149 ? -4.469 7.594 13.859 1 98.94 149 ILE B CA 1
ATOM 2913 C C . ILE B 1 149 ? -4.727 6.359 13 1 98.94 149 ILE B C 1
ATOM 2915 O O . ILE B 1 149 ? -3.865 5.484 12.883 1 98.94 149 ILE B O 1
ATOM 2919 N N . VAL B 1 150 ? -5.906 6.223 12.414 1 98.94 150 VAL B N 1
ATOM 2920 C CA . VAL B 1 150 ? -6.25 5.059 11.602 1 98.94 150 VAL B CA 1
ATOM 2921 C C . VAL B 1 150 ? -6.363 5.465 10.141 1 98.94 150 VAL B C 1
ATOM 2923 O O . VAL B 1 150 ? -6.84 6.559 9.828 1 98.94 150 VAL B O 1
ATOM 2926 N N . SER B 1 151 ? -5.844 4.633 9.281 1 98.88 151 SER B N 1
ATOM 2927 C CA . SER B 1 151 ? -5.82 4.922 7.848 1 98.88 151 SER B CA 1
ATOM 2928 C C . SER B 1 151 ? -6.512 3.82 7.055 1 98.88 151 SER B C 1
ATOM 2930 O O . SER B 1 151 ? -6.562 2.668 7.492 1 98.88 151 SER B O 1
ATOM 2932 N N . GLY B 1 152 ? -7.004 4.117 5.926 1 98.75 152 GLY B N 1
ATOM 2933 C CA . GLY B 1 152 ? -7.555 3.227 4.918 1 98.75 152 GLY B CA 1
ATOM 2934 C C . GLY B 1 152 ? -7.742 3.896 3.568 1 98.75 152 GLY B C 1
ATOM 2935 O O . GLY B 1 152 ? -7.637 5.121 3.459 1 98.75 152 GLY B O 1
ATOM 2936 N N . ASP B 1 153 ? -7.996 3.088 2.566 1 98.81 153 ASP B N 1
ATOM 2937 C CA . ASP B 1 153 ? -8.195 3.629 1.224 1 98.81 153 ASP B CA 1
ATOM 2938 C C . ASP B 1 153 ? -9.648 4.012 0.993 1 98.81 153 ASP B C 1
ATOM 2940 O O . ASP B 1 153 ? -10.219 3.707 -0.057 1 98.81 153 ASP B O 1
ATOM 2944 N N . ILE B 1 154 ? -10.211 4.617 1.949 1 97.81 154 ILE B N 1
ATOM 2945 C CA . ILE B 1 154 ? -11.578 5.117 1.933 1 97.81 154 ILE B CA 1
ATOM 2946 C C . ILE B 1 154 ? -11.625 6.508 2.559 1 97.81 154 ILE B C 1
ATOM 2948 O O . ILE B 1 154 ? -11.102 6.723 3.652 1 97.81 154 ILE B O 1
ATOM 2952 N N . PHE B 1 155 ? -12.242 7.453 1.875 1 97.38 155 PHE B N 1
ATOM 2953 C CA . PHE B 1 155 ? -12.578 8.719 2.525 1 97.38 155 PHE B CA 1
ATOM 2954 C C . PHE B 1 155 ? -13.805 8.562 3.41 1 97.38 155 PHE B C 1
ATOM 2956 O O . PHE B 1 155 ? -14.93 8.469 2.91 1 97.38 155 PHE B O 1
ATOM 2963 N N . VAL B 1 156 ? -13.594 8.633 4.676 1 97.25 156 VAL B N 1
ATOM 2964 C CA . VAL B 1 156 ? -14.648 8.344 5.641 1 97.25 156 VAL B CA 1
ATOM 2965 C C . VAL B 1 156 ? -15.602 9.531 5.73 1 97.25 156 VAL B C 1
ATOM 2967 O O . VAL B 1 156 ? -15.188 10.648 6.074 1 97.25 156 VAL B O 1
ATOM 2970 N N . SER B 1 157 ? -16.875 9.289 5.402 1 95.19 157 SER B N 1
ATOM 2971 C CA . SER B 1 157 ? -17.844 10.375 5.395 1 95.19 157 SER B CA 1
ATOM 2972 C C . SER B 1 157 ? -19.188 9.914 5.934 1 95.19 157 SER B C 1
ATOM 2974 O O . SER B 1 157 ? -20.219 10.531 5.648 1 95.19 157 SER B O 1
ATOM 2976 N N . SER B 1 158 ? -19.219 8.82 6.547 1 94.69 158 SER B N 1
ATOM 2977 C CA . SER B 1 158 ? -20.469 8.328 7.117 1 94.69 158 SER B CA 1
ATOM 2978 C C . SER B 1 158 ? -20.344 8.156 8.625 1 94.69 158 SER B C 1
ATOM 2980 O O . SER B 1 158 ? -19.344 7.652 9.125 1 94.69 158 SER B O 1
ATOM 2982 N N . PRO B 1 159 ? -21.422 8.5 9.328 1 96.12 159 PRO B N 1
ATOM 2983 C CA . PRO B 1 159 ? -21.406 8.336 10.781 1 96.12 159 PRO B CA 1
ATOM 2984 C C . PRO B 1 159 ? -21.172 6.883 11.203 1 96.12 159 PRO B C 1
ATOM 2986 O O . PRO B 1 159 ? -20.531 6.629 12.227 1 96.12 159 PRO B O 1
ATOM 2989 N N . GLU B 1 160 ? -21.688 6.004 10.422 1 96.31 160 GLU B N 1
ATOM 2990 C CA . GLU B 1 160 ? -21.547 4.586 10.734 1 96.31 160 GLU B CA 1
ATOM 2991 C C . GLU B 1 160 ? -20.078 4.164 10.742 1 96.31 160 GLU B C 1
ATOM 2993 O O . GLU B 1 160 ? -19.609 3.535 11.695 1 96.31 160 GLU B O 1
ATOM 2998 N N . LEU B 1 161 ? -19.422 4.488 9.711 1 96.5 161 LEU B N 1
ATOM 2999 C CA . LEU B 1 161 ? -18 4.141 9.633 1 96.5 161 LEU B CA 1
ATOM 3000 C C . LEU B 1 161 ? -17.203 4.898 10.68 1 96.5 161 LEU B C 1
ATOM 3002 O O . LEU B 1 161 ? -16.297 4.336 11.305 1 96.5 161 LEU B O 1
ATOM 3006 N N . LYS B 1 162 ? -17.5 6.168 10.852 1 98.06 162 LYS B N 1
ATOM 3007 C CA . LYS B 1 162 ? -16.859 6.953 11.898 1 98.06 162 LYS B CA 1
ATOM 3008 C C . LYS B 1 162 ? -16.984 6.273 13.258 1 98.06 162 LYS B C 1
ATOM 3010 O O . LYS B 1 162 ? -16 6.129 13.984 1 98.06 162 LYS B O 1
ATOM 3015 N N . ASN B 1 163 ? -18.188 5.863 13.594 1 97.81 163 ASN B N 1
ATOM 3016 C CA . ASN B 1 163 ? -18.453 5.211 14.867 1 97.81 163 ASN B CA 1
ATOM 3017 C C . ASN B 1 163 ? -17.656 3.914 15.008 1 97.81 163 ASN B C 1
ATOM 3019 O O . ASN B 1 163 ? -17.172 3.592 16.094 1 97.81 163 ASN B O 1
ATOM 3023 N N . LYS B 1 164 ? -17.562 3.203 13.961 1 97.5 164 LYS B N 1
ATOM 3024 C CA . LYS B 1 164 ? -16.781 1.975 13.961 1 97.5 164 LYS B CA 1
ATOM 3025 C C . LYS B 1 164 ? -15.305 2.266 14.25 1 97.5 164 LYS B C 1
ATOM 3027 O O . LYS B 1 164 ? -14.656 1.535 15 1 97.5 164 LYS B O 1
ATOM 3032 N N . LEU B 1 165 ? -14.789 3.271 13.648 1 98.62 165 LEU B N 1
ATOM 3033 C CA . LEU B 1 165 ? -13.391 3.637 13.852 1 98.62 165 LEU B CA 1
ATOM 3034 C C . LEU B 1 165 ? -13.133 3.998 15.312 1 98.62 165 LEU B C 1
ATOM 3036 O O . LEU B 1 165 ? -12.07 3.684 15.859 1 98.62 165 LEU B O 1
ATOM 3040 N N . GLU B 1 166 ? -14.039 4.656 15.883 1 98.06 166 GLU B N 1
ATOM 3041 C CA . GLU B 1 166 ? -13.898 5.031 17.281 1 98.06 166 GLU B CA 1
ATOM 3042 C C . GLU B 1 166 ? -14.039 3.816 18.203 1 98.06 166 GLU B C 1
ATOM 3044 O O . GLU B 1 166 ? -13.195 3.584 19.062 1 98.06 166 GLU B O 1
ATOM 3049 N N . SER B 1 167 ? -15.086 3.02 18.016 1 98.06 167 SER B N 1
ATOM 3050 C CA . SER B 1 167 ? -15.422 1.949 18.953 1 98.06 167 SER B CA 1
ATOM 3051 C C . SER B 1 167 ? -14.492 0.754 18.781 1 98.06 167 SER B C 1
ATOM 3053 O O . SER B 1 167 ? -14.094 0.131 19.766 1 98.06 167 SER B O 1
ATOM 3055 N N . VAL B 1 168 ? -14.117 0.423 17.578 1 98.19 168 VAL B N 1
ATOM 3056 C CA . VAL B 1 168 ? -13.359 -0.795 17.312 1 98.19 168 VAL B CA 1
ATOM 3057 C C . VAL B 1 168 ? -11.867 -0.505 17.391 1 98.19 168 VAL B C 1
ATOM 3059 O O . VAL B 1 168 ? -11.102 -1.299 17.953 1 98.19 168 VAL B O 1
ATOM 3062 N N . PHE B 1 169 ? -11.469 0.658 16.906 1 98.56 169 PHE B N 1
ATOM 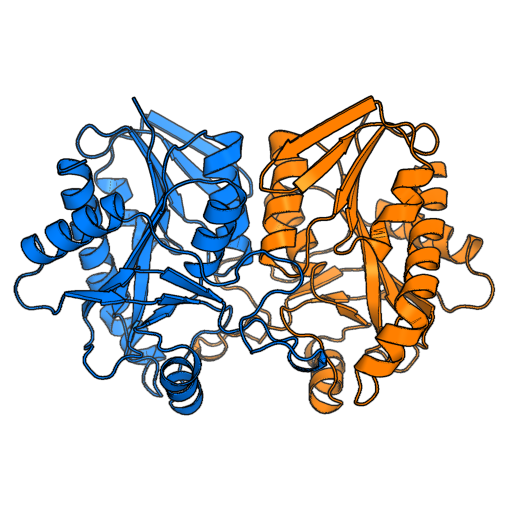3063 C CA . PHE B 1 169 ? -10.039 0.919 16.766 1 98.56 169 PHE B CA 1
ATOM 3064 C C . PHE B 1 169 ? -9.578 1.939 17.812 1 98.56 169 PHE B C 1
ATOM 3066 O O . PHE B 1 169 ? -8.383 2.162 17.984 1 98.56 169 PHE B O 1
ATOM 3073 N N . GLN B 1 170 ? -10.516 2.619 18.406 1 98.44 170 GLN B N 1
ATOM 3074 C CA . GLN B 1 170 ? -10.203 3.701 19.328 1 98.44 170 GLN B CA 1
ATOM 3075 C C . GLN B 1 170 ? -9.391 4.797 18.641 1 98.44 170 GLN B C 1
ATOM 3077 O O . GLN B 1 170 ? -8.469 5.355 19.234 1 98.44 170 GLN B O 1
ATOM 3082 N N . GLY B 1 171 ? -9.758 4.973 17.391 1 98.75 171 GLY B N 1
ATOM 3083 C CA . GLY B 1 171 ? -9.062 5.996 16.625 1 98.75 171 GLY B CA 1
ATOM 3084 C C . GLY B 1 171 ? -9.438 7.406 17.031 1 98.75 171 GLY B C 1
ATOM 3085 O O . GLY B 1 171 ? -10.602 7.684 17.344 1 98.75 171 GLY B O 1
ATOM 3086 N N . TYR B 1 172 ? -8.477 8.312 17 1 98.88 172 TYR B N 1
ATOM 3087 C CA . TYR B 1 172 ? -8.742 9.727 17.266 1 98.88 172 TYR B CA 1
ATOM 3088 C C . TYR B 1 172 ? -9.133 10.445 15.977 1 98.88 172 TYR B C 1
ATOM 3090 O O . TYR B 1 172 ? -10.023 11.305 15.984 1 98.88 172 TYR B O 1
ATOM 3098 N N . CYS B 1 173 ? -8.461 10.109 14.938 1 98.81 173 CYS B N 1
ATOM 3099 C CA . CYS B 1 173 ? -8.797 10.648 13.625 1 98.81 173 CYS B CA 1
ATOM 3100 C C . CYS B 1 173 ? -8.484 9.641 12.523 1 98.81 173 CYS B C 1
ATOM 3102 O O . CYS B 1 173 ? -7.91 8.586 12.789 1 98.81 173 CYS B O 1
ATOM 3104 N N . THR B 1 174 ? -9.031 9.906 11.305 1 98.88 174 THR B N 1
ATOM 3105 C CA . THR B 1 174 ? -8.852 9 10.172 1 98.88 174 THR B CA 1
ATOM 3106 C C . THR B 1 174 ? -8.312 9.75 8.961 1 98.88 174 THR B C 1
ATOM 3108 O O . THR B 1 174 ? -8.617 10.93 8.766 1 98.88 174 THR B O 1
ATOM 3111 N N . GLU B 1 175 ? -7.453 9.117 8.273 1 98.81 175 GLU B N 1
ATOM 3112 C CA . GLU B 1 175 ? -6.879 9.602 7.02 1 98.81 175 GLU B CA 1
ATOM 3113 C C . GLU B 1 175 ? -6.449 8.445 6.121 1 98.81 175 GLU B C 1
ATOM 3115 O O . GLU B 1 175 ? -6.922 7.32 6.281 1 98.81 175 GLU B O 1
ATOM 3120 N N . MET B 1 176 ? -5.727 8.695 5.059 1 98.81 176 MET B N 1
ATOM 3121 C CA . MET B 1 176 ? -5.645 7.66 4.031 1 98.81 176 MET B CA 1
ATOM 3122 C C . MET B 1 176 ? -4.211 7.164 3.873 1 98.81 176 MET B C 1
ATOM 3124 O O . MET B 1 176 ? -3.967 6.156 3.203 1 98.81 176 MET B O 1
ATOM 3128 N N . GLU B 1 177 ? -3.219 7.805 4.547 1 98.88 177 GLU B N 1
ATOM 3129 C CA . GLU B 1 177 ? -1.853 7.445 4.18 1 98.88 177 GLU B CA 1
ATOM 3130 C C . GLU B 1 177 ? -1.042 7.031 5.406 1 98.88 177 GLU B C 1
ATOM 3132 O O . GLU B 1 177 ? -0.094 6.254 5.297 1 98.88 177 GLU B O 1
ATOM 3137 N N . GLY B 1 178 ? -1.238 7.512 6.594 1 98.94 178 GLY B N 1
ATOM 3138 C CA . GLY B 1 178 ? -0.372 7.477 7.762 1 98.94 178 GLY B CA 1
ATOM 3139 C C . GLY B 1 178 ? -0.008 6.066 8.188 1 98.94 178 GLY B C 1
ATOM 3140 O O . GLY B 1 178 ? 1.153 5.785 8.492 1 98.94 178 GLY B O 1
ATOM 3141 N N . ALA B 1 179 ? -0.979 5.16 8.211 1 98.94 179 ALA B N 1
ATOM 3142 C CA . ALA B 1 179 ? -0.715 3.797 8.656 1 98.94 179 ALA B CA 1
ATOM 3143 C C . ALA B 1 179 ? 0.202 3.064 7.684 1 98.94 179 ALA B C 1
ATOM 3145 O O . ALA B 1 179 ? 1.011 2.229 8.094 1 98.94 179 ALA B O 1
ATOM 3146 N N . ALA B 1 180 ? 0.039 3.346 6.383 1 98.94 180 ALA B N 1
ATOM 3147 C CA . ALA B 1 180 ? 0.948 2.754 5.402 1 98.94 180 ALA B CA 1
ATOM 3148 C C . ALA B 1 180 ? 2.377 3.246 5.613 1 98.94 180 ALA B C 1
ATOM 3150 O O . ALA B 1 180 ? 3.33 2.473 5.492 1 98.94 180 ALA B O 1
ATOM 3151 N N . ILE B 1 181 ? 2.523 4.559 5.945 1 99 181 ILE B N 1
ATOM 3152 C CA . ILE B 1 181 ? 3.832 5.141 6.23 1 99 181 ILE B CA 1
ATOM 3153 C C . ILE B 1 181 ? 4.418 4.496 7.484 1 99 181 ILE B C 1
ATOM 3155 O O . ILE B 1 181 ? 5.566 4.047 7.48 1 99 181 ILE B O 1
ATOM 3159 N N . GLY B 1 182 ? 3.633 4.41 8.562 1 98.94 182 GLY B N 1
ATOM 3160 C CA . GLY B 1 182 ? 4.09 3.752 9.781 1 98.94 182 GLY B CA 1
ATOM 3161 C C . GLY B 1 182 ? 4.453 2.295 9.57 1 98.94 182 GLY B C 1
ATOM 3162 O O . GLY B 1 182 ? 5.453 1.814 10.109 1 98.94 182 GLY B O 1
ATOM 3163 N N . HIS B 1 183 ? 3.621 1.566 8.789 1 98.94 183 HIS B N 1
ATOM 3164 C CA . HIS B 1 183 ? 3.871 0.176 8.43 1 98.94 183 HIS B CA 1
ATOM 3165 C C . HIS B 1 183 ? 5.215 0.023 7.727 1 98.94 183 HIS B C 1
ATOM 3167 O O . HIS B 1 183 ? 6.027 -0.826 8.102 1 98.94 183 HIS B O 1
ATOM 3173 N N . THR B 1 184 ? 5.465 0.867 6.738 1 99 184 THR B N 1
ATOM 3174 C CA . THR B 1 184 ? 6.715 0.83 5.984 1 99 184 THR B CA 1
ATOM 3175 C C . THR B 1 184 ? 7.898 1.153 6.891 1 99 184 THR B C 1
ATOM 3177 O O . THR B 1 184 ? 8.945 0.502 6.809 1 99 184 THR B O 1
ATOM 3180 N N . CYS B 1 185 ? 7.723 2.156 7.762 1 98.94 185 CYS B N 1
ATOM 3181 C CA . CYS B 1 185 ? 8.773 2.512 8.703 1 98.94 185 CYS B CA 1
ATOM 3182 C C . CYS B 1 185 ? 9.07 1.356 9.656 1 98.94 185 CYS B C 1
ATOM 3184 O O . CYS B 1 185 ? 10.227 1.076 9.961 1 98.94 185 CYS B O 1
ATOM 3186 N N . PHE B 1 186 ? 8.023 0.689 10.094 1 98.94 186 PHE B N 1
ATOM 3187 C CA . PHE B 1 186 ? 8.18 -0.46 10.977 1 98.94 186 PHE B CA 1
ATOM 3188 C C . PHE B 1 186 ? 9.016 -1.545 10.305 1 98.94 186 PHE B C 1
ATOM 3190 O O . PHE B 1 186 ? 9.969 -2.061 10.898 1 98.94 186 PHE B O 1
ATOM 3197 N N . LEU B 1 187 ? 8.695 -1.856 9.062 1 98.88 187 LEU B N 1
ATOM 3198 C CA . LEU B 1 187 ? 9.398 -2.891 8.32 1 98.88 187 LEU B CA 1
ATOM 3199 C C . LEU B 1 187 ? 10.883 -2.547 8.188 1 98.88 187 LEU B C 1
ATOM 3201 O O . LEU B 1 187 ? 11.727 -3.441 8.133 1 98.88 187 LEU B O 1
ATOM 3205 N N . ASN B 1 188 ? 11.195 -1.245 8.164 1 98.88 188 ASN B N 1
ATOM 3206 C CA . ASN B 1 188 ? 12.555 -0.789 7.914 1 98.88 188 ASN B CA 1
ATOM 3207 C C . ASN B 1 188 ? 13.242 -0.33 9.195 1 98.88 188 ASN B C 1
ATOM 3209 O O . ASN B 1 188 ? 14.383 0.135 9.164 1 98.88 188 ASN B O 1
ATOM 3213 N N . SER B 1 189 ? 12.547 -0.382 10.328 1 98.56 189 SER B N 1
ATOM 3214 C CA . SER B 1 189 ? 13.07 0.063 11.609 1 98.56 189 SER B CA 1
ATOM 3215 C C . SER B 1 189 ? 13.508 1.521 11.555 1 98.56 189 SER B C 1
ATOM 3217 O O . SER B 1 189 ? 14.625 1.856 11.961 1 98.56 189 SER B O 1
ATOM 3219 N N . ILE B 1 190 ? 12.68 2.369 10.977 1 98.69 190 ILE B N 1
ATOM 3220 C CA . ILE B 1 190 ? 12.891 3.807 10.867 1 98.69 190 ILE B CA 1
ATOM 3221 C C . ILE B 1 190 ? 11.875 4.547 11.727 1 98.69 190 ILE B C 1
ATOM 3223 O O . ILE B 1 190 ? 10.672 4.262 11.664 1 98.69 190 ILE B O 1
ATOM 3227 N N . PRO B 1 191 ? 12.305 5.484 12.609 1 98.88 191 PRO B N 1
ATOM 3228 C CA . PRO B 1 191 ? 11.344 6.25 13.414 1 98.88 191 PRO B CA 1
ATOM 3229 C C . PRO B 1 191 ? 10.445 7.141 12.562 1 98.88 191 PRO B C 1
ATOM 3231 O O . PRO B 1 191 ? 10.875 7.648 11.523 1 98.88 191 PRO B O 1
ATOM 3234 N N . PHE B 1 192 ? 9.234 7.367 13.078 1 98.94 192 PHE B N 1
ATOM 3235 C CA . PHE B 1 192 ? 8.305 8.219 12.352 1 98.94 192 PHE B CA 1
ATOM 3236 C C . PHE B 1 192 ? 7.355 8.922 13.32 1 98.94 192 PHE B C 1
ATOM 3238 O O . PHE B 1 192 ? 7.242 8.531 14.484 1 98.94 192 PHE B O 1
ATOM 3245 N N . VAL B 1 193 ? 6.711 9.961 12.82 1 98.94 193 VAL B N 1
ATOM 3246 C CA . VAL B 1 193 ? 5.57 10.594 13.469 1 98.94 193 VAL B CA 1
ATOM 3247 C C . VAL B 1 193 ? 4.598 11.109 12.406 1 98.94 193 VAL B C 1
ATOM 3249 O O . VAL B 1 193 ? 5.012 11.5 11.32 1 98.94 193 VAL B O 1
ATOM 3252 N N . ILE B 1 194 ? 3.334 11.008 12.695 1 98.94 194 ILE B N 1
ATOM 3253 C CA . ILE B 1 194 ? 2.268 11.531 11.844 1 98.94 194 ILE B CA 1
ATOM 3254 C C . ILE B 1 1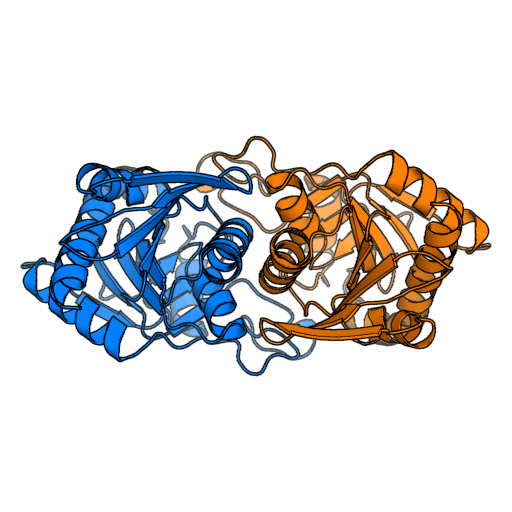94 ? 1.582 12.703 12.531 1 98.94 194 ILE B C 1
ATOM 3256 O O . ILE B 1 194 ? 1.158 12.594 13.688 1 98.94 194 ILE B O 1
ATOM 3260 N N . ILE B 1 195 ? 1.504 13.797 11.836 1 98.88 195 ILE B N 1
ATOM 3261 C CA . ILE B 1 195 ? 0.87 15.016 12.328 1 98.88 195 ILE B CA 1
ATOM 3262 C C . ILE B 1 195 ? -0.347 15.344 11.469 1 98.88 195 ILE B C 1
ATOM 3264 O O . ILE B 1 195 ? -0.219 15.57 10.266 1 98.88 195 ILE B O 1
ATOM 3268 N N . ARG B 1 196 ? -1.506 15.438 12.055 1 98.81 196 ARG B N 1
ATOM 3269 C CA . ARG B 1 196 ? -2.736 15.664 11.297 1 98.81 196 ARG B CA 1
ATOM 3270 C C . ARG B 1 196 ? -3.559 16.797 11.922 1 98.81 196 ARG B C 1
ATOM 3272 O O . ARG B 1 196 ? -3.867 16.75 13.109 1 98.81 196 ARG B O 1
ATOM 3279 N N . THR B 1 197 ? -3.865 17.719 11.133 1 98.69 197 THR B N 1
ATOM 3280 C CA . THR B 1 197 ? -4.855 18.719 11.516 1 98.69 197 THR B CA 1
ATOM 3281 C C . THR B 1 197 ? -6.23 18.359 10.961 1 98.69 197 THR B C 1
ATOM 3283 O O . THR B 1 197 ? -6.359 18 9.789 1 98.69 197 THR B O 1
ATOM 3286 N N . MET B 1 198 ? -7.309 18.484 11.797 1 98.69 198 MET B N 1
ATOM 3287 C CA . MET B 1 198 ? -8.648 18.062 11.398 1 98.69 198 MET B CA 1
ATOM 3288 C C . MET B 1 198 ? -9.227 19.016 10.359 1 98.69 198 MET B C 1
ATOM 3290 O O . MET B 1 198 ? -9.367 20.203 10.617 1 98.69 198 MET B O 1
ATOM 3294 N N . SER B 1 199 ? -9.516 18.453 9.195 1 98.25 199 SER B N 1
ATOM 3295 C CA . SER B 1 199 ? -10.109 19.25 8.125 1 98.25 199 SER B CA 1
ATOM 3296 C C . SER B 1 199 ? -11.617 19.047 8.062 1 98.25 199 SER B C 1
ATOM 3298 O O . SER B 1 199 ? -12.32 19.812 7.402 1 98.25 199 SER B O 1
ATOM 3300 N N . ASP B 1 200 ? -12.164 18 8.703 1 97.88 200 ASP B N 1
ATOM 3301 C CA . ASP B 1 200 ? -13.586 17.641 8.711 1 97.88 200 ASP B CA 1
ATOM 3302 C C . ASP B 1 200 ? -13.922 16.781 9.922 1 97.88 200 ASP B C 1
ATOM 3304 O O . ASP B 1 200 ? -13.055 16.469 10.734 1 97.88 200 ASP B O 1
ATOM 3308 N N . LYS B 1 201 ? -15.18 16.391 10.016 1 96.69 201 LYS B N 1
ATOM 3309 C CA . LYS B 1 201 ? -15.617 15.648 11.188 1 96.69 201 LYS B CA 1
ATOM 3310 C C . LYS B 1 201 ? -15.883 14.18 10.844 1 96.69 201 LYS B C 1
ATOM 3312 O O . LYS B 1 201 ? -16.484 13.453 11.633 1 96.69 201 LYS B O 1
ATOM 3317 N N . ALA B 1 202 ? -15.484 13.758 9.648 1 96.38 202 ALA B N 1
ATOM 3318 C CA . ALA B 1 202 ? -15.586 12.383 9.156 1 96.38 202 ALA B CA 1
ATOM 3319 C C . ALA B 1 202 ? -17.031 11.875 9.25 1 96.38 202 ALA B C 1
ATOM 3321 O O . ALA B 1 202 ? -17.25 10.695 9.516 1 96.38 202 ALA B O 1
ATOM 3322 N N . ASP B 1 203 ? -17.938 12.766 9.195 1 94.69 203 ASP B N 1
ATOM 3323 C CA . ASP B 1 203 ? -19.344 12.398 9.242 1 94.69 203 ASP B CA 1
ATOM 3324 C C . ASP B 1 203 ? -20.062 12.828 7.969 1 94.69 203 ASP B C 1
ATOM 3326 O O . ASP B 1 203 ? -19.453 12.961 6.914 1 94.69 203 ASP B O 1
ATOM 3330 N N . GLY B 1 204 ? -21.297 12.852 7.969 1 90.62 204 GLY B N 1
ATOM 3331 C CA . GLY B 1 204 ? -22.078 13.133 6.777 1 90.62 204 GLY B CA 1
ATOM 3332 C C . GLY B 1 204 ? -21.734 14.453 6.117 1 90.62 204 GLY B C 1
ATOM 3333 O O . GLY B 1 204 ? -22.016 14.664 4.941 1 90.62 204 GLY B O 1
ATOM 3334 N N . SER B 1 205 ? -21.016 15.352 6.766 1 91.06 205 SER B N 1
ATOM 3335 C CA . SER B 1 205 ? -20.641 16.672 6.242 1 91.06 205 SER B CA 1
ATOM 3336 C C . SER B 1 205 ? -19.172 16.703 5.84 1 91.06 205 SER B C 1
ATOM 3338 O O . SER B 1 205 ? -18.641 17.766 5.512 1 91.06 205 SER B O 1
ATOM 3340 N N . ALA B 1 206 ? -18.562 1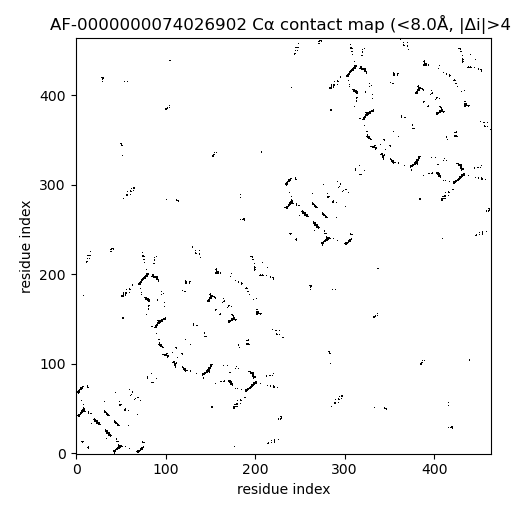5.648 5.785 1 92.81 206 ALA B N 1
ATOM 3341 C CA . ALA B 1 206 ? -17.109 15.57 5.672 1 92.81 206 ALA B CA 1
ATOM 3342 C C . ALA B 1 206 ? -16.625 16.203 4.371 1 92.81 206 ALA B C 1
ATOM 3344 O O . ALA B 1 206 ? -15.664 16.969 4.363 1 92.81 206 ALA B O 1
ATOM 3345 N N . HIS B 1 207 ? -17.281 15.93 3.25 1 92.06 207 HIS B N 1
ATOM 3346 C CA . HIS B 1 207 ? -16.844 16.438 1.957 1 92.06 207 HIS B CA 1
ATOM 3347 C C . HIS B 1 207 ? -16.875 17.953 1.917 1 92.06 207 HIS B C 1
ATOM 3349 O O . HIS B 1 207 ? -15.953 18.594 1.392 1 92.06 207 HIS B O 1
ATOM 3355 N N . ASN B 1 208 ? -17.859 18.516 2.525 1 91.12 208 ASN B N 1
ATOM 3356 C CA . ASN B 1 208 ? -18 19.969 2.557 1 91.12 208 ASN B CA 1
ATOM 3357 C C . ASN B 1 208 ? -16.969 20.609 3.479 1 91.12 208 ASN B C 1
ATOM 3359 O O . ASN B 1 208 ? -16.344 21.609 3.115 1 91.12 208 ASN B O 1
ATOM 3363 N N . ASN B 1 209 ? -16.875 20.016 4.594 1 94.06 209 ASN B N 1
ATOM 3364 C CA . ASN B 1 209 ? -15.906 20.531 5.551 1 94.06 209 ASN B CA 1
ATOM 3365 C C . ASN B 1 209 ? -14.484 20.453 5.004 1 94.06 209 ASN B C 1
ATOM 3367 O O . ASN B 1 209 ? -13.711 21.406 5.133 1 94.06 209 ASN B O 1
ATOM 3371 N N . PHE B 1 210 ? -14.219 19.375 4.41 1 95.5 210 PHE B N 1
ATOM 3372 C CA . PHE B 1 210 ? -12.891 19.188 3.824 1 95.5 210 PHE B CA 1
ATOM 3373 C C . PHE B 1 210 ? -12.586 20.297 2.822 1 95.5 210 PHE B C 1
ATOM 3375 O O . PHE B 1 210 ? -11.539 20.938 2.896 1 95.5 210 PHE B O 1
ATOM 3382 N N . ASN B 1 211 ? -13.422 20.5 1.906 1 94.19 211 ASN B N 1
ATOM 3383 C CA . ASN B 1 211 ? -13.227 21.516 0.876 1 94.19 211 ASN B CA 1
ATOM 3384 C C . ASN B 1 211 ? -13.047 22.906 1.483 1 94.19 211 ASN B C 1
ATOM 3386 O O . ASN B 1 211 ? -12.258 23.719 0.982 1 94.19 211 ASN B O 1
ATOM 3390 N N . GLU B 1 212 ? -13.703 23.141 2.557 1 95.31 212 GLU B N 1
ATOM 3391 C CA . GLU B 1 212 ? -13.688 24.438 3.203 1 95.31 212 GLU B CA 1
ATOM 3392 C C . GLU B 1 212 ? -12.398 24.656 3.994 1 95.31 212 GLU B C 1
ATOM 3394 O O . GLU B 1 212 ? -11.859 25.766 4.031 1 95.31 212 GLU B O 1
ATOM 3399 N N . PHE B 1 213 ? -11.828 23.625 4.586 1 96.75 213 PHE B N 1
ATOM 3400 C CA . PHE B 1 213 ? -10.844 23.859 5.637 1 96.75 213 PHE B CA 1
ATOM 3401 C C . PHE B 1 213 ? -9.5 23.234 5.273 1 96.75 213 PHE B C 1
ATOM 3403 O O . PHE B 1 213 ? -8.516 23.422 5.992 1 96.75 213 PHE B O 1
ATOM 3410 N N . VAL B 1 214 ? -9.43 22.5 4.195 1 97.06 214 VAL B N 1
ATOM 3411 C CA . VAL B 1 214 ? -8.234 21.75 3.857 1 97.06 214 VAL B CA 1
ATOM 3412 C C . VAL B 1 214 ? -7.027 22.688 3.811 1 97.06 214 VAL B C 1
ATOM 3414 O O . VAL B 1 214 ? -5.945 22.328 4.289 1 97.06 214 VAL B O 1
ATOM 3417 N N . LYS B 1 215 ? -7.125 23.828 3.283 1 96.31 215 LYS B N 1
ATOM 3418 C CA . LYS B 1 215 ? -6.004 24.766 3.166 1 96.31 215 LYS B CA 1
ATOM 3419 C C . LYS B 1 215 ? -5.543 25.25 4.539 1 96.31 215 LYS B C 1
ATOM 3421 O O . LYS B 1 215 ? -4.352 25.203 4.852 1 96.31 215 LYS B O 1
ATOM 3426 N N . GLU B 1 216 ? -6.496 25.688 5.316 1 96.56 216 GLU B N 1
ATOM 3427 C CA . GLU B 1 216 ? -6.164 26.172 6.652 1 96.56 216 GLU B CA 1
ATOM 3428 C C . GLU B 1 216 ? -5.59 25.047 7.512 1 96.56 216 GLU B C 1
ATOM 3430 O O . GLU B 1 216 ? -4.609 25.25 8.234 1 96.56 216 GLU B O 1
ATOM 3435 N N . ALA B 1 217 ? -6.199 23.891 7.449 1 97.44 217 ALA B N 1
ATOM 3436 C CA . ALA B 1 217 ? -5.719 22.734 8.211 1 97.44 217 ALA B CA 1
ATOM 3437 C C . ALA B 1 217 ? -4.305 22.359 7.789 1 97.44 217 ALA B C 1
ATOM 3439 O O . ALA B 1 217 ? -3.455 22.062 8.641 1 97.44 217 ALA B O 1
ATOM 3440 N N . SER B 1 218 ? -4.047 22.344 6.531 1 97.12 218 SER B N 1
ATOM 3441 C CA . SER B 1 218 ? -2.713 22.031 6.027 1 97.12 218 SER B CA 1
ATOM 3442 C C . SER B 1 218 ? -1.685 23.047 6.539 1 97.12 218 SER B C 1
ATOM 3444 O O . SER B 1 218 ? -0.553 22.672 6.859 1 97.12 218 SER B O 1
ATOM 3446 N N . ASN B 1 219 ? -2.029 24.266 6.609 1 95.38 219 ASN B N 1
ATOM 3447 C CA . ASN B 1 219 ? -1.129 25.297 7.102 1 95.38 219 ASN B CA 1
ATOM 3448 C C . ASN B 1 219 ? -0.769 25.078 8.57 1 95.38 219 ASN B C 1
ATOM 3450 O O . ASN B 1 219 ? 0.372 25.297 8.977 1 95.38 219 ASN B O 1
ATOM 3454 N N . HIS B 1 220 ? -1.773 24.672 9.352 1 96.19 220 HIS B N 1
ATOM 3455 C CA . HIS B 1 220 ? -1.497 24.359 10.742 1 96.19 220 HIS B CA 1
ATOM 3456 C C . HIS B 1 220 ? -0.449 23.25 10.859 1 96.19 220 HIS B C 1
ATOM 3458 O O . HIS B 1 220 ? 0.527 23.391 11.602 1 96.19 220 HIS B O 1
ATOM 3464 N N . SER B 1 221 ? -0.673 22.172 10.141 1 97.31 221 SER B N 1
ATOM 3465 C CA . SER B 1 221 ? 0.27 21.062 10.164 1 97.31 221 SER B CA 1
ATOM 3466 C C . SER B 1 221 ? 1.661 21.516 9.727 1 97.31 221 SER B C 1
ATOM 3468 O O . SER B 1 221 ? 2.664 21.094 10.312 1 97.31 221 SER B O 1
ATOM 3470 N N . LYS B 1 222 ? 1.745 22.344 8.734 1 95.62 222 LYS B N 1
ATOM 3471 C CA . LYS B 1 222 ? 3.02 22.844 8.227 1 95.62 222 LYS B CA 1
ATOM 3472 C C . LYS B 1 222 ? 3.76 23.656 9.289 1 95.62 222 LYS B C 1
ATOM 3474 O O . LYS B 1 222 ? 4.969 23.5 9.461 1 95.62 222 LYS B O 1
ATOM 3479 N N . ASP B 1 223 ? 3.014 24.5 9.922 1 95.81 223 ASP B N 1
ATOM 3480 C CA . ASP B 1 223 ? 3.617 25.328 10.961 1 95.81 223 ASP B CA 1
ATOM 3481 C C . ASP B 1 223 ? 4.203 24.469 12.078 1 95.81 223 ASP B C 1
ATOM 3483 O O . ASP B 1 223 ? 5.27 24.781 12.617 1 95.81 223 ASP B O 1
ATOM 3487 N N . ILE B 1 224 ? 3.496 23.453 12.422 1 97.75 224 ILE B N 1
ATOM 3488 C CA . ILE B 1 224 ? 3.953 22.531 13.461 1 97.75 224 ILE B CA 1
ATOM 3489 C C . ILE B 1 224 ? 5.254 21.875 13.016 1 97.75 224 ILE B C 1
ATOM 3491 O O . ILE B 1 224 ? 6.215 21.797 13.789 1 97.75 224 ILE B O 1
ATOM 3495 N N . VAL B 1 225 ? 5.34 21.406 11.75 1 98 225 VAL B N 1
ATOM 3496 C CA . VAL B 1 225 ? 6.52 20.734 11.234 1 98 225 VAL B CA 1
ATOM 3497 C C . VAL B 1 225 ? 7.715 21.672 11.25 1 98 225 VAL B C 1
ATOM 3499 O O . VAL B 1 225 ? 8.812 21.297 11.664 1 98 225 VAL B O 1
ATOM 3502 N N . ILE B 1 226 ? 7.523 22.922 10.852 1 96.44 226 ILE B N 1
ATOM 3503 C CA . ILE B 1 226 ? 8.602 23.891 10.797 1 96.44 226 ILE B CA 1
ATOM 3504 C C . ILE B 1 226 ? 9.156 24.125 12.195 1 96.44 226 ILE B C 1
ATOM 3506 O O . ILE B 1 226 ? 10.375 24.109 12.398 1 96.44 226 ILE B O 1
ATOM 3510 N N . HIS B 1 227 ? 8.281 24.297 13.133 1 95.94 227 HIS B N 1
ATOM 3511 C CA . HIS B 1 227 ? 8.719 24.531 14.5 1 95.94 227 HIS B CA 1
ATOM 3512 C C . HIS B 1 227 ? 9.398 23.297 15.078 1 95.94 227 HIS B C 1
ATOM 3514 O O . HIS B 1 227 ? 10.383 23.406 15.812 1 95.94 227 HIS B O 1
ATOM 3520 N N . MET B 1 228 ? 8.812 22.141 14.766 1 96.81 228 MET B N 1
ATOM 3521 C CA . MET B 1 228 ? 9.375 20.859 15.219 1 96.81 228 MET B CA 1
ATOM 3522 C C . MET B 1 228 ? 10.812 20.703 14.742 1 96.81 228 MET B C 1
ATOM 3524 O O . MET B 1 228 ? 11.68 20.281 15.5 1 96.81 228 MET B O 1
ATOM 3528 N N . LEU B 1 229 ? 11.07 21.016 13.516 1 95.62 229 LEU B N 1
ATOM 3529 C CA . LEU B 1 229 ? 12.398 20.891 12.922 1 95.62 229 LEU B CA 1
ATOM 3530 C C . LEU B 1 229 ? 13.398 21.781 13.641 1 95.62 229 LEU B C 1
ATOM 3532 O O . LEU B 1 229 ? 14.562 21.422 13.805 1 95.62 229 LEU B O 1
ATOM 3536 N N . ASN B 1 230 ? 12.945 22.922 14.102 1 91.44 230 ASN B N 1
ATOM 3537 C CA . ASN B 1 230 ? 13.805 23.859 14.812 1 91.44 230 ASN B CA 1
ATOM 3538 C C . ASN B 1 230 ? 14.273 23.297 16.141 1 91.44 230 ASN B C 1
ATOM 3540 O O . ASN B 1 230 ? 15.336 23.672 16.641 1 91.44 230 ASN B O 1
ATOM 3544 N N . GLN B 1 231 ? 13.508 22.375 16.672 1 89.56 231 GLN B N 1
ATOM 3545 C CA . GLN B 1 231 ? 13.797 21.828 18 1 89.56 231 GLN B CA 1
ATOM 3546 C C . GLN B 1 231 ? 14.523 20.484 17.891 1 89.56 231 GLN B C 1
ATOM 3548 O O . GLN B 1 231 ? 14.898 19.891 18.906 1 89.56 231 GLN B O 1
ATOM 3553 N N . MET B 1 232 ? 14.672 19.938 16.75 1 88.56 232 MET B N 1
ATOM 3554 C CA . MET B 1 232 ? 15.359 18.672 16.516 1 88.56 232 MET B CA 1
ATOM 3555 C C . MET B 1 232 ? 16.859 18.891 16.328 1 88.56 232 MET B C 1
ATOM 3557 O O . MET B 1 232 ? 17.656 18.016 16.641 1 88.56 232 MET B O 1
#

Secondary structure (DSSP, 8-state):
-PPEEEEESSHHHHHHHHHHSEEEEEEEETTEEEEEEEETTEEEEEEE--SSHHHHHHHHHHHHHTT--SEEEEEEEEEE-STT--TT-EEEEEEEEETT-B-GGGTPPTTPPTTSS-SEEEPPHHHHHHHHHHHHHH-SSS-EEEEEEEE-SB----HHHHHHHHHHH--SEEESSHHHHHHHHHHHT--EEEEEEEEE-SSTTHHHHHHHHHHHHHHHHHHHHHHHHHH-/-PPEEEEESSHHHHHHHHHHSEEEEEEEETTEEEEEEEETTEEEEEEE--SSHHHHHHHHHHHHHTT--SEEEEEEEEEE-STT--TT-EEEEEEEEETT-B-GGGTPPTTPPTTSS-SEEEPPHHHHHHHHHHHHHH-SSS-EEEEEEEE-SB----HHHHHHHHHHH--SEEESSHHHHHHHHHHHT--EEEEEEEEE-SSTTHHHHHHHHHHHHHHHHHHHHHHHHHH-

Nearest PDB structures (foldseek):
  5dk6-assembly1_A  TM=9.573E-01  e=7.478E-31  Colwellia psychrerythraea 34H
  4g89-assembly1_B  TM=9.136E-01  e=1.223E-26  Klebsiella pneumoniae subsp. pneumoniae MGH 78578
  4bmy-assembly1_B  TM=9.373E-01  e=5.494E-25  Helicobacter pylori 26695
  4bn0-assembly2_D  TM=9.277E-01  e=2.217E-24  Helicobacter pylori 26695
  4bn0-assembly2_C  TM=8.989E-01  e=1.486E-23  Helicobacter pylori 26695

Sequence (464 aa):
MSRVGIIGAMDEEIEILKEEMNIKEIVSMANMDFYIGELNQRNIVLVRCGIGKVNAAVCTQILIGQLDVSCIINTGVAGAVNQELEVLDVVISSDVQQHDFDVTGFGYKVGEIPRMETSIFKADEVLVSKAYEAAKKVLQSQKVLQGKIVSGDIFVSSPELKNKLESVFQGYCTEMEGAAIGHTCFLNSIPFVIIRTMSDKADGSAHNNFNEFVKEASNHSKDIVIHMLNQMMSRVGIIGAMDEEIEILKEEMNIKEIVSMANMDFYIGELNQRNIVLVRCGIGKVNAAVCTQILIGQLDVSCIINTGVAGAVNQELEVLDVVISSDVQQHDFDVTGFGYKVGEIPRMETSIFKADEVLVSKAYEAAKKVLQSQKVLQGKIVSGDIFVSSPELKNKLESVFQGYCTEMEGAAIGHTCFLNSIPFVIIRTMSDKADGSAHNNFNEFVKEASNHSKDIVIHMLNQM

Foldseek 3Di:
DAEEEEEEQDCLQCVVVVVQFDFDDWDDDPNKIWTFGDALNHTYTYIHQHFFLVSLLVVLCCCCPVVNHQAYEYFFAWAFLDPVADAQAKEKEQKEFEQQADPCVVVDDRRADPPDPDRIFGADPVLSVLLQVLLCVLPPPHHYYYYYEYADQDQQAAPVVSNCCCPVVVHRTYGGYVSSSRVSCVVVVHHYMYMHGYQYNSHNCRVVSNVVCRNVRSVSRSSSVSSSSNVD/DAEEEEEEQDCLQQVVVVVQFPFDDWDDDPNKIWGFGDALNHTYTYIHQHFFLVSLLVVLCCCCPPVNHQAYEYFFAWAFLAPVADAQAKEKEQKEFEQQADPCVVVDDRRDDPPDPDRIFGADPVLSVLLQVLLCVVDPPHHYYYYYEYADQDQQAAPVVSNCCCPVVVHRTYGGYVSSSRVSCVVVVHHYMYMHGYQYNSHNCRVVSNVVCRNVRSVSRSSSVSSSSNVD

pLDDT: mean 97.28, std 3.31, range [60.06, 99.0]

Radius of gyration: 21.75 Å; Cα contacts (8 Å, |Δi|>4): 1225; chains: 2; bounding box: 46×59×46 Å

InterPro domains:
  IPR000845 Nucleoside phosphorylase domain [PF01048] (3-229)
  IPR010049 MTA/SAH nucleosidase [TIGR01704] (3-231)
  IPR035994 Nucleoside phosphorylase superfamily [G3DSA:3.40.50.1580] (1-232)
  IPR035994 Nucleoside phosphorylase superfamily [SSF53167] (3-230)

Solvent-accessible surface area (backbone atoms only — not comparable to full-atom values): 21896 Å² total; per-residue (Å²): 133,76,29,36,29,36,40,13,44,41,65,75,35,36,50,68,57,56,71,65,36,53,71,74,44,77,46,76,55,56,85,28,58,35,39,31,30,30,44,79,89,34,46,32,35,41,33,52,39,36,67,28,31,45,37,22,11,35,44,48,42,41,40,45,73,72,63,58,34,59,32,39,40,35,36,24,56,24,21,25,41,32,85,88,56,49,70,54,16,33,40,34,29,46,25,25,24,38,64,57,29,36,43,44,88,78,72,44,54,73,24,46,50,75,98,49,98,62,44,66,33,71,32,28,67,69,52,33,51,43,41,48,52,21,36,59,67,73,39,86,84,52,56,75,44,75,32,34,34,29,10,27,45,46,67,63,38,36,54,67,61,31,48,45,39,30,73,76,65,55,20,38,28,37,36,35,32,61,17,28,36,39,48,50,24,59,40,55,74,36,48,33,31,43,37,29,9,14,17,16,57,16,19,80,56,15,67,60,34,30,73,71,28,40,61,62,11,14,48,53,27,44,52,20,52,58,48,24,52,66,74,107,130,76,27,36,29,37,40,12,46,41,66,75,34,37,49,68,59,56,70,65,37,52,72,75,45,78,48,77,54,56,85,29,60,36,40,31,33,30,44,80,89,35,44,34,35,40,33,53,39,38,66,27,31,46,36,22,11,36,43,48,44,42,40,46,74,72,64,58,33,59,33,40,40,34,37,24,54,24,21,25,40,33,84,88,55,50,69,55,16,35,39,35,29,46,26,24,24,39,65,58,30,35,43,45,89,78,74,43,54,74,25,44,50,75,96,50,97,61,44,66,33,71,33,28,67,68,53,33,52,43,42,49,53,22,36,57,69,72,37,84,84,52,56,77,44,76,33,34,33,29,11,29,43,47,66,62,39,36,56,68,60,30,50,45,40,31,74,76,66,55,20,38,28,38,36,35,32,59,17,28,36,39,49,49,24,57,39,56,74,38,49,33,34,40,36,29,9,16,17,16,57,17,20,80,59,14,68,60,34,29,74,73,28,41,63,62,11,13,49,53,26,44,53,21,50,57,49,23,50,65,74,105

Organism: NCBI:txid312168